Protein AF-0000000084567792 (afdb_homodimer)

Sequence (552 aa):
MIHVFVKKLFNSSKHSARSLFGLNSKMNSSADFGLFKDSREILQYLSKYEDLEPVRKLLKIYDETKTRADERRKEAQFPLIVLEGLDGAGKTAMSKKLSKKLEGARYVTPPESTNLLRDYFNDNSELRTAYYSLGNYIAAMEVSCTLQEKPVVMDRFWHSTTAYAIAQKIADHPERYKLPDATDEIYQWPVDLLKPQKVILLTVSEEIRLERHSRRSADLVTEQEHLLKANAKFREDILQAFKNMRNPNVAIVDSNGSFGKTFYMLLDTAKPLLRKMIHVFVKKLFNSSKHSARSLFGLNSKMNSSADFGLFKDSREILQYLSKYEDLEPVRKLLKIYDETKTRADERRKEAQFPLIVLEGLDGAGKTAMSKKLSKKLEGARYVTPPESTNLLRDYFNDNSELRTAYYSLGNYIAAMEVSCTLQEKPVVMDRFWHSTTAYAIAQKIADHPERYKLPDATDEIYQWPVDLLKPQKVILLTVSEEIRLERHSRRSADLVTEQEHLLKANAKFREDILQAFKNMRNPNVAIVDSNGSFGKTFYMLLDTAKPLLRK

pLDDT: mean 83.6, std 19.55, range [24.89, 98.56]

InterPro domains:
  IPR027417 P-loop containing nucleoside triphosphate hydrolase [G3DSA:3.40.50.300] (77-276)
  IPR027417 P-loop containing nucleoside triphosphate hydrolase [SSF52540] (79-257)
  IPR039430 Thymidylate kinase-like domain [PF02223] (83-258)

Secondary structure (DSSP, 8-state):
--TTTHHHHTT-----TTS---S-----HHHHTT--SSHHHHHHHHHTTTTSHHHHHHHHHHHHHHHHHHHHHHHHSPPEEEEEE-TTSSHHHHHHHHHHHTT-EEEESS-GGGGGGGGGGTT-HHHHHHHHHHHHHHHHHHHHTGGGTS-EEEES-HHHHHHHHHHHHHHH-TTT--PPPTTSGGGBPPTTSPPPSEEEEEE--HHHHHHHHHHS------HHHHHHHH-HHHHHHHHHHHHH-BSSPEEEEE-SS-HHHHHHHHHHHHHHHH--/--SSTHHHHTT-----TTS---S-----HHHHTT--SSHHHHHHHHHTTTTSHHHHHHHHHHHHHHHHHHHHHHHHSPPEEEEEE-TTSSHHHHHHHHHHHTT-EEEESS-GGGGGGGGGGTT-HHHHHHHHHHHHHHHHHHHHTGGGTS-EEEES-HHHHHHHHHHHHHHH-TTT--PPPTTSGGGBPPTTSPPPSEEEEEE--HHHHHHHHHHS------HHHHHHHH-HHHHHHHHHHHHH-BSSPEEEEE-SS-HHHHHHHHHHHHHHHH--

Foldseek 3Di:
DVVPPVVPVVPPCPPPVPPDDPDPPPPPVCVVVVHDPDPVRVVVVLVVVCVDPVSVVVVVVVVVVVVVVVVVLLVQFAFEEEEAEDQQLCLVVLLVVVCVVQVAEEAEPLHPVCVVVQVVQQPDLVSNLVSRQVSQQVVQVVCVVRRSPGYYYYYDHPLQSLLLSLLVVCVVCVPPHDQDDLPDCSQEDDPPGDAGPAYEYRDEDLVSSVVRNVPPPPPDQGPSNVCSNPPPSSNVSSVVSLQSHPPPHYHYFYRHDDPVVSSVSVCVRCVVSSPD/DVVPPVVPPVPPCPPPVPPDDDDPPPPPVCVVVVHDPDPVRVVVVLVVVCVDPVSVVVVVVVVVVVVVVVVVLLVQFAFEEEEAEDQQLCLVVLLVVVCVVQVAEEAEPLHPVCVVVQVVQQPDLVSNLVSRQVSQQVVQVVCSVRRNPGYYYYYDHPLQSLLLSLLVVCVVCVPPHDQDDLPDCSQEDDPPGDQGPAYEYRDEDLVSSVVRNVPPPPPDQGPVNVCSNPPPSSNVSSVVSLQSHPPPHYHYFYRHDDPVVSSVSVCVRCVVSSPD

Organism: Dendroctonus ponderosae (NCBI:txid77166)

Structure (mmCIF, N/CA/C/O backbone):
data_AF-0000000084567792-model_v1
#
loop_
_entity.id
_entity.type
_entity.pdbx_description
1 polymer 'Thymidylate kinase-like domain-containing protein'
#
loop_
_atom_site.group_PDB
_atom_site.id
_atom_site.type_symbol
_atom_site.label_atom_id
_atom_site.label_alt_id
_atom_site.label_comp_id
_atom_site.label_asym_id
_atom_site.label_entity_id
_atom_site.label_seq_id
_atom_site.pdbx_PDB_ins_code
_atom_site.Cartn_x
_atom_site.Cartn_y
_atom_site.Cartn_z
_atom_site.occupancy
_atom_site.B_iso_or_equiv
_atom_site.auth_seq_id
_atom_site.auth_comp_id
_atom_site.auth_asym_id
_atom_site.auth_atom_id
_atom_site.pdbx_PDB_model_num
ATOM 1 N N . MET A 1 1 ? -31.969 22.781 14.508 1 25.62 1 MET A N 1
ATOM 2 C CA . MET A 1 1 ? -32.562 21.703 15.297 1 25.62 1 MET A CA 1
ATOM 3 C C . MET A 1 1 ? -31.797 20.406 15.125 1 25.62 1 MET A C 1
ATOM 5 O O . MET A 1 1 ? -31.891 19.5 15.961 1 25.62 1 MET A O 1
ATOM 9 N N . ILE A 1 2 ? -31.188 20.359 13.875 1 28.48 2 ILE A N 1
ATOM 10 C CA . ILE A 1 2 ? -30.469 19.125 13.555 1 28.48 2 ILE A CA 1
ATOM 11 C C . ILE A 1 2 ? -29.125 19.109 14.297 1 28.48 2 ILE A C 1
ATOM 13 O O . ILE A 1 2 ? -28.422 18.094 14.305 1 28.48 2 ILE A O 1
ATOM 17 N N . HIS A 1 3 ? -28.672 20.266 14.797 1 33.41 3 HIS A N 1
ATOM 18 C CA . HIS A 1 3 ? -27.453 20.531 15.547 1 33.41 3 HIS A CA 1
ATOM 19 C C . HIS A 1 3 ? -27.406 19.703 16.828 1 33.41 3 HIS A C 1
ATOM 21 O O . HIS A 1 3 ? -26.328 19.25 17.234 1 33.41 3 HIS A O 1
ATOM 27 N N . VAL A 1 4 ? -28.578 19.6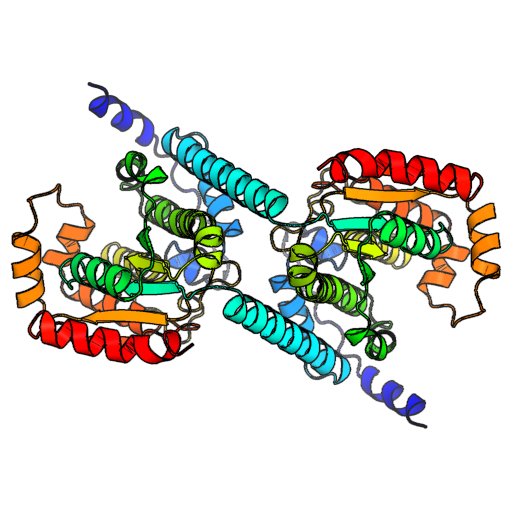72 17.469 1 34.66 4 VAL A N 1
ATOM 28 C CA . VAL A 1 4 ? -28.703 19.234 18.859 1 34.66 4 VAL A CA 1
ATOM 29 C C . VAL A 1 4 ? -28.547 17.719 18.938 1 34.66 4 VAL A C 1
ATOM 31 O O . VAL A 1 4 ? -28.141 17.188 19.984 1 34.66 4 VAL A O 1
ATOM 34 N N . PHE A 1 5 ? -28.797 17.031 17.812 1 32.53 5 PHE A N 1
ATOM 35 C CA . PHE A 1 5 ? -29.016 15.602 17.969 1 32.53 5 PHE A CA 1
ATOM 36 C C . PHE A 1 5 ? -27.703 14.844 17.922 1 32.53 5 PHE A C 1
ATOM 38 O O . PHE A 1 5 ? -27.594 13.734 18.453 1 32.53 5 PHE A O 1
ATOM 45 N N . VAL A 1 6 ? -26.703 15.523 17.312 1 32.69 6 VAL A N 1
ATOM 46 C CA . VAL A 1 6 ? -25.547 14.648 17.141 1 32.69 6 VAL A CA 1
ATOM 47 C C . VAL A 1 6 ? -24.812 14.5 18.469 1 32.69 6 VAL A C 1
ATOM 49 O O . VAL A 1 6 ? -23.844 13.742 18.562 1 32.69 6 VAL A O 1
ATOM 52 N N . LYS A 1 7 ? -25.203 15.445 19.453 1 30.59 7 LYS A N 1
ATOM 53 C CA . LYS A 1 7 ? -24.453 15.422 20.703 1 30.59 7 LYS A CA 1
ATOM 54 C C . LYS A 1 7 ? -24.609 14.07 21.406 1 30.59 7 LYS A C 1
ATOM 56 O O . LYS A 1 7 ? -23.688 13.625 22.094 1 30.59 7 LYS A O 1
ATOM 61 N N . LYS A 1 8 ? -25.891 13.648 21.359 1 32.56 8 LYS A N 1
ATOM 62 C CA . LYS A 1 8 ? -26.172 12.609 22.344 1 32.56 8 LYS A CA 1
ATOM 63 C C . LYS A 1 8 ? -25.453 11.312 22 1 32.56 8 LYS A C 1
ATOM 65 O O . LYS A 1 8 ? -25.141 10.516 22.891 1 32.56 8 LYS A O 1
ATOM 70 N N . LEU A 1 9 ? -25.359 11.102 20.672 1 34.72 9 LEU A N 1
ATOM 71 C CA . LEU A 1 9 ? -24.969 9.711 20.438 1 34.72 9 LEU A CA 1
ATOM 72 C C . LEU A 1 9 ? -23.484 9.508 20.703 1 34.72 9 LEU A C 1
ATOM 74 O O . LEU A 1 9 ? -23.016 8.375 20.797 1 34.72 9 LEU A O 1
ATOM 78 N N . PHE A 1 10 ? -22.766 10.695 20.672 1 35.97 10 PHE A N 1
ATOM 79 C CA . PHE A 1 10 ? -21.344 10.422 20.812 1 35.97 10 PHE A CA 1
ATOM 80 C C . PHE A 1 10 ? -20.984 10.164 22.281 1 35.97 10 PHE A C 1
ATOM 82 O O . PHE A 1 10 ? -19.828 9.898 22.594 1 35.97 10 PHE A O 1
ATOM 89 N N . ASN A 1 11 ? -22.062 10.508 23.125 1 31.47 11 ASN A N 1
ATOM 90 C CA . ASN A 1 11 ? -21.625 10.336 24.5 1 31.47 11 ASN A CA 1
ATOM 91 C C . ASN A 1 11 ? -21.375 8.867 24.828 1 31.47 11 ASN A C 1
ATOM 93 O O . ASN A 1 11 ? -21.328 8.484 26 1 31.47 11 ASN A O 1
ATOM 97 N N . SER A 1 12 ? -21.969 7.953 23.984 1 30.91 12 SER A N 1
ATOM 98 C CA . SER A 1 12 ? -21.656 6.672 24.625 1 30.91 12 SER A CA 1
ATOM 99 C C . SER A 1 12 ? -20.156 6.402 24.609 1 30.91 12 SER A C 1
ATOM 101 O O . SER A 1 12 ? -19.5 6.484 23.562 1 30.91 12 SER A O 1
ATOM 103 N N . SER A 1 13 ? -19.531 6.641 25.719 1 28.22 13 SER A N 1
ATOM 104 C CA . SER A 1 13 ? -18.188 6.387 26.25 1 28.22 13 SER A CA 1
ATOM 105 C C . SER A 1 13 ? -17.688 5.008 25.844 1 28.22 13 SER A C 1
ATOM 107 O O . SER A 1 13 ? -17.859 4.035 26.578 1 28.22 13 SER A O 1
ATOM 109 N N . LYS A 1 14 ? -18.031 4.48 24.703 1 31.45 14 LYS A N 1
ATOM 110 C CA . LYS A 1 14 ? -17.234 3.266 24.594 1 31.45 14 LYS A CA 1
ATOM 111 C C . LYS A 1 14 ? -15.75 3.561 24.828 1 31.45 14 LYS A C 1
ATOM 113 O O . LYS A 1 14 ? -15.109 4.238 24.016 1 31.45 14 LYS A O 1
ATOM 118 N N . HIS A 1 15 ? -15.289 3.695 26.062 1 27.67 15 HIS A N 1
ATOM 119 C CA . HIS A 1 15 ? -13.938 3.662 26.625 1 27.67 15 HIS A CA 1
ATOM 120 C C . HIS A 1 15 ? -13.031 2.74 25.812 1 27.67 15 HIS A C 1
ATOM 122 O O . HIS A 1 15 ? -13.414 1.607 25.5 1 27.67 15 HIS A O 1
ATOM 128 N N . SER A 1 16 ? -12.258 3.34 25.047 1 28.81 16 SER A N 1
ATOM 129 C CA . SER A 1 16 ? -11.156 2.75 24.281 1 28.81 16 SER A CA 1
ATOM 130 C C . SER A 1 16 ? -10.414 1.7 25.109 1 28.81 16 SER A C 1
ATOM 132 O O . SER A 1 16 ? -9.891 2.004 26.172 1 28.81 16 SER A O 1
ATOM 134 N N . ALA A 1 17 ? -10.852 0.478 25.172 1 25.34 17 ALA A N 1
ATOM 135 C CA . ALA A 1 17 ? -10.164 -0.69 25.719 1 25.34 17 ALA A CA 1
ATOM 136 C C . ALA A 1 17 ? -8.727 -0.763 25.219 1 25.34 17 ALA A C 1
ATOM 138 O O . ALA A 1 17 ? -8.172 -1.853 25.047 1 25.34 17 ALA A O 1
ATOM 139 N N . ARG A 1 18 ? -8.258 0.359 24.594 1 27.66 18 ARG A N 1
ATOM 140 C CA . ARG A 1 18 ? -6.863 0.138 24.203 1 27.66 18 ARG A CA 1
ATOM 141 C C . ARG A 1 18 ? -5.969 0.03 25.438 1 27.66 18 ARG A C 1
ATOM 143 O O . ARG A 1 18 ? -4.742 0.078 25.328 1 27.66 18 ARG A O 1
ATOM 150 N N . SER A 1 19 ? -6.531 0.161 26.703 1 25.17 19 SER A N 1
ATOM 151 C CA . SER A 1 19 ? -5.559 0.356 27.781 1 25.17 19 SER A CA 1
ATOM 152 C C . SER A 1 19 ? -4.59 -0.818 27.859 1 25.17 19 SER A C 1
ATOM 154 O O . SER A 1 19 ? -3.383 -0.622 28.016 1 25.17 19 SER A O 1
ATOM 156 N N . LEU A 1 20 ? -4.996 -2.121 28.281 1 24.89 20 LEU A N 1
ATOM 157 C CA . LEU A 1 20 ? -4.242 -2.803 29.328 1 24.89 20 LEU A CA 1
ATOM 158 C C . LEU A 1 20 ? -3.096 -3.613 28.734 1 24.89 20 LEU A C 1
ATOM 160 O O . LEU A 1 20 ? -2.426 -4.367 29.438 1 24.89 20 LEU A O 1
ATOM 164 N N . PHE A 1 21 ? -2.953 -3.979 27.312 1 25.84 21 PHE A N 1
ATOM 165 C CA . PHE A 1 21 ? -1.963 -5.051 27.25 1 25.84 21 PHE A CA 1
ATOM 166 C C . PHE A 1 21 ? -0.555 -4.496 27.438 1 25.84 21 PHE A C 1
ATOM 168 O O . PHE A 1 21 ? -0.214 -3.457 26.859 1 25.84 21 PHE A O 1
ATOM 175 N N . GLY A 1 22 ? 0.372 -4.828 28.312 1 26.92 22 GLY A N 1
ATOM 176 C CA . GLY A 1 22 ? 1.695 -4.602 28.875 1 26.92 22 GLY A CA 1
ATOM 177 C C . GLY A 1 22 ? 2.807 -4.738 27.859 1 26.92 22 GLY A C 1
ATOM 178 O O . GLY A 1 22 ? 3.988 -4.672 28.203 1 26.92 22 GLY A O 1
ATOM 179 N N . LEU A 1 23 ? 2.82 -5.641 26.578 1 29.86 23 LEU A N 1
ATOM 180 C CA . LEU A 1 23 ? 3.998 -6.207 25.938 1 29.86 23 LEU A CA 1
ATOM 181 C C . LEU A 1 23 ? 4.852 -5.117 25.297 1 29.86 23 LEU A C 1
ATOM 183 O O . LEU A 1 23 ? 4.34 -4.059 24.922 1 29.86 23 LEU A O 1
ATOM 187 N N . ASN A 1 24 ? 6.32 -5.367 25.125 1 32.19 24 ASN A N 1
ATOM 188 C CA . ASN A 1 24 ? 7.445 -4.551 24.688 1 32.19 24 ASN A CA 1
ATOM 189 C C . ASN A 1 24 ? 7.191 -3.967 23.297 1 32.19 24 ASN A C 1
ATOM 191 O O . ASN A 1 24 ? 7.562 -4.57 22.281 1 32.19 24 ASN A O 1
ATOM 195 N N . SER A 1 25 ? 6.039 -3.82 22.734 1 35.97 25 SER A N 1
ATOM 196 C CA . SER A 1 25 ? 5.48 -3.436 21.453 1 35.97 25 SER A CA 1
ATOM 197 C C . SER A 1 25 ? 6.219 -2.238 20.859 1 35.97 25 SER A C 1
ATOM 199 O O . SER A 1 25 ? 6.188 -1.143 21.422 1 35.97 25 SER A O 1
ATOM 201 N N . LYS A 1 26 ? 7.621 -2.385 20.328 1 37.38 26 LYS A N 1
ATOM 202 C CA . LYS A 1 26 ? 8.188 -1.286 19.562 1 37.38 26 LYS A CA 1
ATOM 203 C C . LYS A 1 26 ? 7.094 -0.362 19.031 1 37.38 26 LYS A C 1
ATOM 205 O O . LYS A 1 26 ? 6.211 -0.794 18.297 1 37.38 26 LYS A O 1
ATOM 210 N N . MET A 1 27 ? 6.957 0.65 19.703 1 42.34 27 MET A N 1
ATOM 211 C CA . MET A 1 27 ? 5.891 1.647 19.672 1 42.34 27 MET A CA 1
ATOM 212 C C . MET A 1 27 ? 5.789 2.285 18.297 1 42.34 27 MET A C 1
ATOM 214 O O . MET A 1 27 ? 6.781 2.799 17.766 1 42.34 27 MET A O 1
ATOM 218 N N . ASN A 1 28 ? 5.402 1.588 17.281 1 57.91 28 ASN A N 1
ATOM 219 C CA . ASN A 1 28 ? 5.008 2.209 16.031 1 57.91 28 ASN A CA 1
ATOM 220 C C . ASN A 1 28 ? 4.652 3.682 16.219 1 57.91 28 ASN A C 1
ATOM 222 O O . ASN A 1 28 ? 3.537 4.008 16.625 1 57.91 28 ASN A O 1
ATOM 226 N N . SER A 1 29 ? 5.934 4.621 16.234 1 73.25 29 SER A N 1
ATOM 227 C CA . SER A 1 29 ? 5.777 6.051 16.484 1 73.25 29 SER A CA 1
ATOM 228 C C . SER A 1 29 ? 4.535 6.605 15.797 1 73.25 29 SER A C 1
ATOM 230 O O . SER A 1 29 ? 3.809 7.414 16.375 1 73.25 29 SER A O 1
ATOM 232 N N . SER A 1 30 ? 4.43 5.957 14.5 1 79.44 30 SER A N 1
ATOM 233 C CA . SER A 1 30 ? 3.248 6.488 13.828 1 79.44 30 SER A CA 1
ATOM 234 C C . SER A 1 30 ? 1.982 6.211 14.633 1 79.44 30 SER A C 1
ATOM 236 O O . SER A 1 30 ? 1.157 7.102 14.836 1 79.44 30 SER A O 1
ATOM 238 N N . ALA A 1 31 ? 1.902 5.062 15.273 1 86.5 31 ALA A N 1
ATOM 239 C CA . ALA A 1 31 ? 0.724 4.684 16.047 1 86.5 31 ALA A CA 1
ATOM 240 C C . ALA A 1 31 ? 0.627 5.504 17.328 1 86.5 31 ALA A C 1
ATOM 242 O O . ALA A 1 31 ? -0.468 5.895 17.75 1 86.5 31 ALA A O 1
ATOM 243 N N . ASP A 1 32 ? 1.762 5.828 17.969 1 88.12 32 ASP A N 1
ATOM 244 C CA . ASP A 1 32 ? 1.801 6.617 19.203 1 88.12 32 ASP A CA 1
ATOM 245 C C . ASP A 1 32 ? 1.232 8.016 18.969 1 88.12 32 ASP A C 1
ATOM 247 O O . ASP A 1 32 ? 0.614 8.594 19.875 1 88.12 32 ASP A O 1
ATOM 251 N N . PHE A 1 33 ? 1.394 8.477 17.812 1 92.62 33 PHE A N 1
ATOM 252 C CA . PHE A 1 33 ? 0.957 9.836 17.531 1 92.62 33 PHE A CA 1
ATOM 253 C C . PHE A 1 33 ? -0.366 9.836 16.766 1 92.62 33 PHE A C 1
ATOM 255 O O . PHE A 1 33 ? -0.785 10.859 16.234 1 92.62 33 PHE A O 1
ATOM 262 N N . GLY A 1 34 ? -1.009 8.742 16.656 1 90.38 34 GLY A N 1
ATOM 263 C CA . GLY A 1 34 ? -2.305 8.648 16 1 90.38 34 GLY A CA 1
ATOM 264 C C . GLY A 1 34 ? -2.225 8.781 14.492 1 90.38 34 GLY A C 1
ATOM 265 O O . GLY A 1 34 ? -3.186 9.211 13.852 1 90.38 34 GLY A O 1
ATOM 266 N N . LEU A 1 35 ? -1.038 8.477 13.969 1 93.19 35 LEU A N 1
ATOM 267 C CA . LEU A 1 35 ? -0.823 8.555 12.531 1 93.19 35 LEU A CA 1
ATOM 268 C C . LEU A 1 35 ? -0.89 7.172 11.891 1 93.19 35 LEU A C 1
ATOM 270 O O . LEU A 1 35 ? -0.802 6.156 12.594 1 93.19 35 LEU A O 1
ATOM 274 N N . PHE A 1 36 ? -1.078 7.145 10.531 1 91.38 36 PHE A N 1
ATOM 275 C CA . PHE A 1 36 ? -1.224 5.914 9.758 1 91.38 36 PHE A CA 1
ATOM 276 C C . PHE A 1 36 ? -0.149 5.816 8.688 1 91.38 36 PHE A C 1
ATOM 278 O O . PHE A 1 36 ? 0.192 6.816 8.047 1 91.38 36 PHE A O 1
ATOM 285 N N . LYS A 1 37 ? 0.378 4.695 8.539 1 82.88 37 LYS A N 1
ATOM 286 C CA . LYS A 1 37 ? 1.497 4.484 7.625 1 82.88 37 LYS A CA 1
ATOM 287 C C . LYS A 1 37 ? 1.03 4.488 6.172 1 82.88 37 LYS A C 1
ATOM 289 O O . LYS A 1 37 ? 1.776 4.883 5.273 1 82.88 37 LYS A O 1
ATOM 294 N N . ASP A 1 38 ? -0.205 3.939 5.926 1 84.12 38 ASP A N 1
ATOM 295 C CA . ASP A 1 38 ? -0.738 3.812 4.574 1 84.12 38 ASP A CA 1
ATOM 296 C C . ASP A 1 38 ? -2.264 3.754 4.59 1 84.12 38 ASP A C 1
ATOM 298 O O . ASP A 1 38 ? -2.885 3.883 5.645 1 84.12 38 ASP A O 1
ATOM 302 N N . SER A 1 39 ? -2.811 3.658 3.328 1 88.44 39 SER A N 1
ATOM 303 C CA . SER A 1 39 ? -4.266 3.676 3.197 1 88.44 39 SER A CA 1
ATOM 304 C C . SER A 1 39 ? -4.898 2.482 3.906 1 88.44 39 SER A C 1
ATOM 306 O O . SER A 1 39 ? -5.988 2.596 4.469 1 88.44 39 SER A O 1
ATOM 308 N N . ARG A 1 40 ? -4.242 1.37 3.943 1 79.12 40 ARG A N 1
ATOM 309 C CA . ARG A 1 40 ? -4.777 0.178 4.59 1 79.12 40 ARG A CA 1
ATOM 310 C C . ARG A 1 40 ? -4.973 0.408 6.086 1 79.12 40 ARG A C 1
ATOM 312 O O . ARG A 1 40 ? -6.016 0.062 6.645 1 79.12 40 ARG A O 1
ATOM 319 N N . GLU A 1 41 ? -3.967 0.978 6.762 1 83.69 41 GLU A N 1
ATOM 320 C CA . GLU A 1 41 ? -4.062 1.269 8.188 1 83.69 41 GLU A CA 1
ATOM 321 C C . GLU A 1 41 ? -5.195 2.248 8.477 1 83.69 41 GLU A C 1
ATOM 323 O O . GLU A 1 41 ? -5.887 2.125 9.492 1 83.69 41 GLU A O 1
ATOM 328 N N . ILE A 1 42 ? -5.43 3.256 7.605 1 92.31 42 ILE A N 1
ATOM 329 C CA . ILE A 1 42 ? -6.492 4.246 7.762 1 92.31 42 ILE A CA 1
ATOM 330 C C . ILE A 1 42 ? -7.852 3.561 7.684 1 92.31 42 ILE A C 1
ATOM 332 O O . ILE A 1 42 ? -8.703 3.75 8.562 1 92.31 42 ILE A O 1
ATOM 336 N N . LEU A 1 43 ? -8 2.816 6.672 1 88.25 43 LEU A N 1
ATOM 337 C CA . LEU A 1 43 ? -9.273 2.15 6.422 1 88.25 43 LEU A CA 1
ATOM 338 C C . LEU A 1 43 ? -9.586 1.136 7.516 1 88.25 43 LEU A C 1
ATOM 340 O O . LEU A 1 43 ? -10.734 1.009 7.945 1 88.25 43 LEU A O 1
ATOM 344 N N . GLN A 1 44 ? -8.578 0.449 7.918 1 83.19 44 GLN A N 1
ATOM 345 C CA . GLN A 1 44 ? -8.766 -0.478 9.031 1 83.19 44 GLN A CA 1
ATOM 346 C C . GLN A 1 44 ? -9.227 0.255 10.281 1 83.19 44 GLN A C 1
ATOM 348 O O . GLN A 1 44 ? -10.141 -0.201 10.977 1 83.19 44 GLN A O 1
ATOM 353 N N . TYR A 1 45 ? -8.641 1.37 10.656 1 90.94 45 TYR A N 1
ATOM 354 C CA . TYR A 1 45 ? -9.016 2.166 11.82 1 90.94 45 TYR A CA 1
ATOM 355 C C . TYR A 1 45 ? -10.445 2.676 11.695 1 90.94 45 TYR A C 1
ATOM 357 O O . TYR A 1 45 ? -11.234 2.553 12.633 1 90.94 45 TYR A O 1
ATOM 365 N N . LEU A 1 46 ? -10.82 3.275 10.5 1 92.81 46 LEU A N 1
ATOM 366 C CA . LEU A 1 46 ? -12.141 3.863 10.297 1 92.81 46 LEU A CA 1
ATOM 367 C C . LEU A 1 46 ? -13.227 2.785 10.297 1 92.81 46 LEU A C 1
ATOM 369 O O . LEU A 1 46 ? -14.359 3.041 10.703 1 92.81 46 LEU A O 1
ATOM 373 N N . SER A 1 47 ? -12.875 1.595 9.914 1 86.38 47 SER A N 1
ATOM 374 C CA . SER A 1 47 ? -13.844 0.5 9.883 1 86.38 47 SER A CA 1
ATOM 375 C C . SER A 1 47 ? -14.336 0.155 11.281 1 86.38 47 SER A C 1
ATOM 377 O O . SER A 1 47 ? -15.469 -0.312 11.445 1 86.38 47 SER A O 1
ATOM 379 N N . LYS A 1 48 ? -13.555 0.422 12.25 1 87.81 48 LYS A N 1
ATOM 380 C CA . LYS A 1 48 ? -13.953 0.203 13.641 1 87.81 48 LYS A CA 1
ATOM 381 C C . LYS A 1 48 ? -15.094 1.139 14.039 1 87.81 48 LYS A C 1
ATOM 383 O O . LYS A 1 48 ? -15.797 0.883 15.016 1 87.81 48 LYS A O 1
ATOM 388 N N . TYR A 1 49 ? -15.25 2.219 13.375 1 92.25 49 TYR A N 1
ATOM 389 C CA . TYR A 1 49 ? -16.234 3.24 13.703 1 92.25 49 TYR A CA 1
ATOM 390 C C . TYR A 1 49 ? -17.312 3.322 12.633 1 92.25 49 TYR A C 1
ATOM 392 O O . TYR A 1 49 ? -17.969 4.355 12.484 1 92.25 49 TYR A O 1
ATOM 400 N N . GLU A 1 50 ? -17.469 2.311 11.836 1 87.56 50 GLU A N 1
ATOM 401 C CA . GLU A 1 50 ? -18.391 2.309 10.695 1 87.56 50 GLU A CA 1
ATOM 402 C C . GLU A 1 50 ? -19.828 2.457 11.141 1 87.56 50 GLU A C 1
ATOM 404 O O . GLU A 1 50 ? -20.703 2.797 10.344 1 87.56 50 GLU A O 1
ATOM 409 N N . ASP A 1 51 ? -20.125 2.201 12.43 1 90.19 51 ASP A N 1
ATOM 410 C CA . ASP A 1 51 ? -21.484 2.387 12.953 1 90.19 51 ASP A CA 1
ATOM 411 C C . ASP A 1 51 ? -21.859 3.865 13 1 90.19 51 ASP A C 1
ATOM 413 O O . ASP A 1 51 ? -23.031 4.211 13.062 1 90.19 51 ASP A O 1
ATOM 417 N N . LEU A 1 52 ? -20.953 4.754 13.055 1 89.25 52 LEU A N 1
ATOM 418 C CA . LEU A 1 52 ? -21.188 6.195 13 1 89.25 52 LEU A CA 1
ATOM 419 C C . LEU A 1 52 ? -21.484 6.648 11.578 1 89.25 52 LEU A C 1
ATOM 421 O O . LEU A 1 52 ? -20.719 6.363 10.656 1 89.25 52 LEU A O 1
ATOM 425 N N . GLU A 1 53 ? -22.625 7.414 11.398 1 91.5 53 GLU A N 1
ATOM 426 C CA . GLU A 1 53 ? -23.094 7.824 10.078 1 91.5 53 GLU A CA 1
ATOM 427 C C . GLU A 1 53 ? -22.031 8.664 9.359 1 91.5 53 GLU A C 1
ATOM 429 O O . GLU A 1 53 ? -21.734 8.43 8.188 1 91.5 53 GLU A O 1
ATOM 434 N N . PRO A 1 54 ? -21.359 9.555 10.062 1 91.81 54 PRO A N 1
ATOM 435 C CA . PRO A 1 54 ? -20.344 10.359 9.367 1 91.81 54 PRO A CA 1
ATOM 436 C C . PRO A 1 54 ? -19.188 9.523 8.844 1 91.81 54 PRO A C 1
ATOM 438 O O . PRO A 1 54 ? -18.641 9.812 7.77 1 91.81 54 PRO A O 1
ATOM 441 N N . VAL A 1 55 ? -18.812 8.578 9.617 1 94.5 55 VAL A N 1
ATOM 442 C CA . VAL A 1 55 ? -17.719 7.707 9.211 1 94.5 55 VAL A CA 1
ATOM 443 C C . VAL A 1 55 ? -18.156 6.859 8.016 1 94.5 55 VAL A C 1
ATOM 445 O O . VAL A 1 55 ? -17.391 6.699 7.059 1 94.5 55 VAL A O 1
ATOM 448 N N . ARG A 1 56 ? -19.391 6.332 8.07 1 93.12 56 ARG A N 1
ATOM 449 C CA . ARG A 1 56 ? -19.922 5.578 6.941 1 93.12 56 ARG A CA 1
ATOM 450 C C . ARG A 1 56 ? -19.969 6.434 5.68 1 93.12 56 ARG A C 1
ATOM 452 O O . ARG A 1 56 ? -19.641 5.961 4.59 1 93.12 56 ARG A O 1
ATOM 459 N N . LYS A 1 57 ? -20.344 7.637 5.941 1 95.12 57 LYS A N 1
ATOM 460 C CA . LYS A 1 57 ? -20.422 8.555 4.809 1 95.12 57 LYS A CA 1
ATOM 461 C C . LYS A 1 57 ? -19.047 8.852 4.23 1 95.12 57 LYS A C 1
ATOM 463 O O . LYS A 1 57 ? -18.875 8.93 3.012 1 95.12 57 LYS A O 1
ATOM 468 N N . LEU A 1 58 ? -18.047 9.016 5.074 1 94.88 58 LEU A N 1
ATOM 469 C CA . LEU A 1 58 ? -16.688 9.258 4.637 1 94.88 58 LEU A CA 1
ATOM 470 C C . LEU A 1 58 ? -16.141 8.07 3.848 1 94.88 58 LEU A C 1
ATOM 472 O O . LEU A 1 58 ? -15.547 8.25 2.785 1 94.88 58 LEU A O 1
ATOM 476 N N . LEU A 1 59 ? -16.359 6.91 4.41 1 93.38 59 LEU A N 1
ATOM 477 C CA . LEU A 1 59 ? -15.93 5.68 3.752 1 93.38 59 LEU A CA 1
ATOM 478 C C . LEU A 1 59 ? -16.641 5.5 2.416 1 93.38 59 LEU A C 1
ATOM 480 O O . LEU A 1 59 ? -16.047 5.035 1.445 1 93.38 59 LEU A O 1
ATOM 484 N N . LYS A 1 60 ? -17.922 5.84 2.398 1 91.56 60 LYS A N 1
ATOM 485 C CA . LYS A 1 60 ? -18.672 5.781 1.15 1 91.56 60 LYS A CA 1
ATOM 486 C C . LYS A 1 60 ? -18.094 6.734 0.112 1 91.56 60 LYS A C 1
ATOM 488 O O . LYS A 1 60 ? -17.969 6.383 -1.062 1 91.56 60 LYS A O 1
ATOM 493 N N . ILE A 1 61 ? -17.703 7.914 0.58 1 94.81 61 ILE A N 1
ATOM 494 C CA . ILE A 1 61 ? -17.109 8.891 -0.317 1 94.81 61 ILE A CA 1
ATOM 495 C C . ILE A 1 61 ? -15.797 8.344 -0.875 1 94.81 61 ILE A C 1
ATOM 497 O O . ILE A 1 61 ? -15.523 8.461 -2.074 1 94.81 61 ILE A O 1
ATOM 501 N N . TYR A 1 62 ? -14.984 7.742 -0.028 1 92.75 62 TYR A N 1
ATOM 502 C CA . TYR A 1 62 ? -13.734 7.125 -0.447 1 92.75 62 TYR A CA 1
ATOM 503 C C . TYR A 1 62 ? -13.977 6.047 -1.492 1 92.75 62 TYR A C 1
ATOM 505 O O . TYR A 1 62 ? -13.328 6.027 -2.541 1 92.75 62 TYR A O 1
ATOM 513 N N . ASP A 1 63 ? -14.945 5.152 -1.154 1 86.5 63 ASP A N 1
ATOM 514 C CA . ASP A 1 63 ? -15.258 4.043 -2.051 1 86.5 63 ASP A CA 1
ATOM 515 C C . ASP A 1 63 ? -15.773 4.551 -3.395 1 86.5 63 ASP A C 1
ATOM 517 O O . ASP A 1 63 ? -15.391 4.039 -4.449 1 86.5 63 ASP A O 1
ATOM 521 N N . GLU A 1 64 ? -16.609 5.523 -3.275 1 90.38 64 GLU A N 1
ATOM 522 C CA . GLU A 1 64 ? -17.172 6.102 -4.492 1 90.38 64 GLU A CA 1
ATOM 523 C C . GLU A 1 64 ? -16.094 6.797 -5.32 1 90.38 64 GLU A C 1
ATOM 525 O O . GLU A 1 64 ? -16.078 6.684 -6.547 1 90.38 64 GLU A O 1
ATOM 530 N N . THR A 1 65 ? -15.203 7.484 -4.625 1 92.44 65 THR A N 1
ATOM 531 C CA . THR A 1 65 ? -14.117 8.172 -5.316 1 92.44 65 THR A CA 1
ATOM 532 C C . THR A 1 65 ? -13.164 7.164 -5.961 1 92.44 65 THR A C 1
ATOM 534 O O . THR A 1 65 ? -12.719 7.363 -7.09 1 92.44 65 THR A O 1
ATOM 537 N N . LYS A 1 66 ? -12.852 6.145 -5.207 1 85.38 66 LYS A N 1
ATOM 538 C CA . LYS A 1 66 ? -12 5.078 -5.719 1 85.38 66 LYS A CA 1
ATOM 539 C C . LYS A 1 66 ? -12.617 4.414 -6.945 1 85.38 66 LYS A C 1
ATOM 541 O O . LYS A 1 66 ? -11.93 4.188 -7.945 1 85.38 66 LYS A O 1
ATOM 546 N N . THR A 1 67 ? -13.953 4.094 -6.773 1 82.56 67 THR A N 1
ATOM 547 C CA . THR A 1 67 ? -14.656 3.479 -7.891 1 82.56 67 THR A CA 1
ATOM 548 C C . THR A 1 67 ? -14.625 4.387 -9.117 1 82.56 67 THR A C 1
ATOM 550 O O . THR A 1 67 ? -14.336 3.93 -10.227 1 82.56 67 THR A O 1
ATOM 553 N N . ARG A 1 68 ? -14.828 5.648 -8.852 1 86.62 68 ARG A N 1
ATOM 554 C CA . ARG A 1 68 ? -14.828 6.613 -9.945 1 86.62 68 ARG A CA 1
ATOM 555 C C . ARG A 1 68 ? -13.438 6.73 -10.57 1 86.62 68 ARG A C 1
ATOM 557 O O . ARG A 1 68 ? -13.305 6.797 -11.789 1 86.62 68 ARG A O 1
ATOM 564 N N . ALA A 1 69 ? -12.453 6.758 -9.734 1 85.5 69 ALA A N 1
ATOM 565 C CA . ALA A 1 69 ? -11.078 6.855 -10.211 1 85.5 69 ALA A CA 1
ATOM 566 C C . ALA A 1 69 ? -10.688 5.621 -11.023 1 85.5 69 ALA A C 1
ATOM 568 O O . ALA A 1 69 ? -10.039 5.734 -12.07 1 85.5 69 ALA A O 1
ATOM 569 N N . ASP A 1 70 ? -11.094 4.445 -10.477 1 77.94 70 ASP A N 1
ATOM 570 C CA . ASP A 1 70 ? -10.812 3.186 -11.164 1 77.94 70 ASP A CA 1
ATOM 571 C C . ASP A 1 70 ? -11.523 3.131 -12.516 1 77.94 70 ASP A C 1
ATOM 573 O O . ASP A 1 70 ? -10.945 2.682 -13.508 1 77.94 70 ASP A O 1
ATOM 577 N N . GLU A 1 71 ? -12.844 3.486 -12.43 1 79.75 71 GLU A N 1
ATOM 578 C CA . GLU A 1 71 ? -13.609 3.496 -13.672 1 79.75 71 GLU A CA 1
ATOM 579 C C . GLU A 1 71 ? -13 4.449 -14.695 1 79.75 71 GLU A C 1
ATOM 581 O O . GLU A 1 71 ? -12.891 4.117 -15.875 1 79.75 71 GLU A O 1
ATOM 586 N N . ARG A 1 72 ? -12.492 5.617 -14.195 1 81.75 72 ARG A N 1
ATOM 587 C CA . ARG A 1 72 ? -11.875 6.582 -15.094 1 81.75 72 ARG A CA 1
ATOM 588 C C . ARG A 1 72 ? -10.57 6.039 -15.664 1 81.75 72 ARG A C 1
ATOM 590 O O . ARG A 1 72 ? -10.266 6.254 -16.844 1 81.75 72 ARG A O 1
ATOM 597 N N . ARG A 1 73 ? -9.914 5.336 -14.797 1 77.88 73 ARG A N 1
ATOM 598 C CA . ARG A 1 73 ? -8.664 4.727 -15.242 1 77.88 73 ARG A CA 1
ATOM 599 C C . ARG A 1 73 ? -8.922 3.66 -16.297 1 77.88 73 ARG A C 1
ATOM 601 O O . ARG A 1 73 ? -8.211 3.586 -17.297 1 77.88 73 ARG A O 1
ATOM 608 N N . LYS A 1 74 ? -9.914 2.766 -15.93 1 75 74 LYS A N 1
ATOM 609 C CA . LYS A 1 74 ? -10.305 1.701 -16.844 1 75 74 LYS A CA 1
ATOM 610 C C . LYS A 1 74 ? -10.758 2.27 -18.188 1 75 74 LYS A C 1
ATOM 612 O O . LYS A 1 74 ? -10.516 1.67 -19.234 1 75 74 LYS A O 1
ATOM 617 N N . GLU A 1 75 ? -11.539 3.385 -17.984 1 76.38 75 GLU A N 1
ATOM 618 C CA . GLU A 1 75 ? -12.039 4.016 -19.203 1 76.38 75 GLU A CA 1
ATOM 619 C C . GLU A 1 75 ? -10.914 4.68 -19.984 1 76.38 75 GLU A C 1
ATOM 621 O O . GLU A 1 75 ? -10.969 4.77 -21.219 1 76.38 75 GLU A O 1
ATOM 626 N N . ALA A 1 76 ? -9.914 4.941 -19.141 1 74.5 76 ALA A N 1
ATOM 627 C CA . ALA A 1 76 ? -8.859 5.73 -19.781 1 74.5 76 ALA A CA 1
ATOM 628 C C . ALA A 1 76 ? -7.742 4.832 -20.297 1 74.5 76 ALA A C 1
ATOM 630 O O . ALA A 1 76 ? -6.941 5.25 -21.141 1 74.5 76 ALA A O 1
ATOM 631 N N . GLN A 1 77 ? -7.902 3.463 -19.797 1 82.62 77 GLN A N 1
ATOM 632 C CA . GLN A 1 77 ? -6.809 2.572 -20.172 1 82.62 77 GLN A CA 1
ATOM 633 C C . GLN A 1 77 ? -7.332 1.356 -20.938 1 82.62 77 GLN A C 1
ATOM 635 O O . GLN A 1 77 ? -8.5 0.99 -20.797 1 82.62 77 GLN A O 1
ATOM 640 N N . PHE A 1 78 ? -6.578 0.698 -21.734 1 91.5 78 PHE A N 1
ATOM 641 C CA . PHE A 1 78 ? -6.875 -0.578 -22.375 1 91.5 78 PHE A CA 1
ATOM 642 C C . PHE A 1 78 ? -6.836 -1.714 -21.359 1 91.5 78 PHE A C 1
ATOM 644 O O . PHE A 1 78 ? -6.223 -1.584 -20.297 1 91.5 78 PHE A O 1
ATOM 651 N N . PRO A 1 79 ? -7.562 -2.857 -21.625 1 94.12 79 PRO A N 1
ATOM 652 C CA . PRO A 1 79 ? -7.691 -3.918 -20.625 1 94.12 79 PRO A CA 1
ATOM 653 C C . PRO A 1 79 ? -6.414 -4.742 -20.469 1 94.12 79 PRO A C 1
ATOM 655 O O . PRO A 1 79 ? -5.711 -4.992 -21.438 1 94.12 79 PRO A O 1
ATOM 658 N N . LEU A 1 80 ? -6.203 -5.191 -19.203 1 96.25 80 LEU A N 1
ATOM 659 C CA . LEU A 1 80 ? -5.234 -6.227 -18.859 1 96.25 80 LEU A CA 1
ATOM 660 C C . LEU A 1 80 ? -5.926 -7.574 -18.656 1 96.25 80 LEU A C 1
ATOM 662 O O . LEU A 1 80 ? -6.773 -7.715 -17.781 1 96.25 80 LEU A O 1
ATOM 666 N N . ILE A 1 81 ? -5.605 -8.539 -19.5 1 97.06 81 ILE A N 1
ATOM 667 C CA . ILE A 1 81 ? -6.145 -9.891 -19.406 1 97.06 81 ILE A CA 1
ATOM 668 C C . ILE A 1 81 ? -5.035 -10.859 -19 1 97.06 81 ILE A C 1
ATOM 670 O O . ILE A 1 81 ? -3.98 -10.906 -19.641 1 97.06 81 ILE A O 1
ATOM 674 N N . VAL A 1 82 ? -5.305 -11.664 -17.906 1 98.31 82 VAL A N 1
ATOM 675 C CA . VAL A 1 82 ? -4.301 -12.609 -17.422 1 98.31 82 VAL A CA 1
ATOM 676 C C . VAL A 1 82 ? -4.738 -14.031 -17.734 1 98.31 82 VAL A C 1
ATOM 678 O O . VAL A 1 82 ? -5.887 -14.406 -17.5 1 98.31 82 VAL A O 1
ATOM 681 N N . LEU A 1 83 ? -3.818 -14.812 -18.328 1 98.5 83 LEU A N 1
ATOM 682 C CA . LEU A 1 83 ? -4.035 -16.234 -18.531 1 98.5 83 LEU A CA 1
ATOM 683 C C . LEU A 1 83 ? -3.266 -17.062 -17.516 1 98.5 83 LEU A C 1
ATOM 685 O O . LEU A 1 83 ? -2.055 -16.891 -17.344 1 98.5 83 LEU A O 1
ATOM 689 N N . GLU A 1 84 ? -4.004 -17.938 -16.75 1 98.56 84 GLU A N 1
ATOM 690 C CA . GLU A 1 84 ? -3.439 -18.812 -15.734 1 98.56 84 GLU A CA 1
ATOM 691 C C . GLU A 1 84 ? -3.656 -20.281 -16.094 1 98.56 84 GLU A C 1
ATOM 693 O O . GLU A 1 84 ? -4.48 -20.609 -16.953 1 98.56 84 GLU A O 1
ATOM 698 N N . GLY A 1 85 ? -2.908 -21.156 -15.422 1 96.44 85 GLY A N 1
ATOM 699 C CA . GLY A 1 85 ? -2.992 -22.594 -15.648 1 96.44 85 GLY A CA 1
ATOM 700 C C . GLY A 1 85 ? -1.69 -23.312 -15.375 1 96.44 85 GLY A C 1
ATOM 701 O O . GLY A 1 85 ? -0.635 -22.688 -15.266 1 96.44 85 GLY A O 1
ATOM 702 N N . LEU A 1 86 ? -1.8 -24.641 -15.305 1 94.44 86 LEU A N 1
ATOM 703 C CA . LEU A 1 86 ? -0.609 -25.469 -15.117 1 94.44 86 LEU A CA 1
ATOM 704 C C . LEU A 1 86 ? 0.239 -25.484 -16.391 1 94.44 86 LEU A C 1
ATOM 706 O O . LEU A 1 86 ? -0.246 -25.156 -17.469 1 94.44 86 LEU A O 1
ATOM 710 N N . ASP A 1 87 ? 1.534 -25.828 -16.156 1 88.94 87 ASP A N 1
ATOM 711 C CA . ASP A 1 87 ? 2.367 -26.016 -17.328 1 88.94 87 ASP A CA 1
ATOM 712 C C . ASP A 1 87 ? 1.748 -27.047 -18.281 1 88.94 87 ASP A C 1
ATOM 714 O O . ASP A 1 87 ? 1.339 -28.125 -17.844 1 88.94 87 ASP A O 1
ATOM 718 N N . GLY A 1 88 ? 1.665 -26.719 -19.516 1 89.12 88 GLY A N 1
ATOM 719 C CA . GLY A 1 88 ? 1.055 -27.625 -20.484 1 89.12 88 GLY A CA 1
ATOM 720 C C . GLY A 1 88 ? -0.418 -27.344 -20.703 1 89.12 88 GLY A C 1
ATOM 721 O O . GLY A 1 88 ? -1.056 -27.984 -21.547 1 89.12 88 GLY A O 1
ATOM 722 N N . ALA A 1 89 ? -0.973 -26.344 -20.078 1 91.62 89 ALA A N 1
ATOM 723 C CA . ALA A 1 89 ? -2.4 -26.047 -20.188 1 91.62 89 ALA A CA 1
ATOM 724 C C . ALA A 1 89 ? -2.715 -25.234 -21.438 1 91.62 89 ALA A C 1
ATOM 726 O O . ALA A 1 89 ? -3.881 -25.062 -21.797 1 91.62 89 ALA A O 1
ATOM 727 N N . GLY A 1 90 ? -1.642 -24.703 -22.109 1 91.69 90 GLY A N 1
ATOM 728 C CA . GLY A 1 90 ? -1.865 -24 -23.359 1 91.69 90 GLY A CA 1
ATOM 729 C C . GLY A 1 90 ? -1.78 -22.484 -23.219 1 91.69 90 GLY A C 1
ATOM 730 O O . GLY A 1 90 ? -2.168 -21.75 -24.141 1 91.69 90 GLY A O 1
ATOM 731 N N . LYS A 1 91 ? -1.286 -21.906 -22.094 1 94.19 91 LYS A N 1
ATOM 732 C CA . LYS A 1 91 ? -1.242 -20.484 -21.797 1 94.19 91 LYS A CA 1
ATOM 733 C C . LYS A 1 91 ? -0.445 -19.719 -22.859 1 94.19 91 LYS A C 1
ATOM 735 O O . LYS A 1 91 ? -0.889 -18.688 -23.344 1 94.19 91 LYS A O 1
ATOM 740 N N . THR A 1 92 ? 0.744 -20.281 -23.172 1 92.25 92 THR A N 1
ATOM 741 C CA . THR A 1 92 ? 1.637 -19.609 -24.109 1 92.25 92 THR A CA 1
ATOM 742 C C . THR A 1 92 ? 0.973 -19.453 -25.484 1 92.25 92 THR A C 1
ATOM 744 O O . THR A 1 92 ? 0.93 -18.344 -26.031 1 92.25 92 THR A O 1
ATOM 747 N N . ALA A 1 93 ? 0.457 -20.531 -25.969 1 93.31 93 ALA A N 1
ATOM 748 C CA . ALA A 1 93 ? -0.198 -20.516 -27.266 1 93.31 93 ALA A CA 1
ATOM 749 C C . ALA A 1 93 ? -1.432 -19.609 -27.25 1 93.31 93 ALA A C 1
ATOM 751 O O . ALA A 1 93 ? -1.645 -18.828 -28.172 1 93.31 93 ALA A O 1
ATOM 752 N N . MET A 1 94 ? -2.213 -19.703 -26.25 1 96.25 94 MET A N 1
ATOM 753 C CA . MET A 1 94 ? -3.463 -18.953 -26.156 1 96.25 94 MET A CA 1
ATOM 754 C C . MET A 1 94 ? -3.189 -17.469 -25.953 1 96.25 94 MET A C 1
ATOM 756 O O . MET A 1 94 ? -3.896 -16.625 -26.516 1 96.25 94 MET A O 1
ATOM 760 N N . SER A 1 95 ? -2.137 -17.109 -25.141 1 96.94 95 SER A N 1
ATOM 761 C CA . SER A 1 95 ? -1.819 -15.711 -24.922 1 96.94 95 SER A CA 1
ATOM 762 C C . SER A 1 95 ? -1.285 -15.047 -26.188 1 96.94 95 SER A C 1
ATOM 764 O O . SER A 1 95 ? -1.576 -13.883 -26.453 1 96.94 95 SER A O 1
ATOM 766 N N . LYS A 1 96 ? -0.535 -15.758 -26.922 1 96.06 96 LYS A N 1
ATOM 767 C CA . LYS A 1 96 ? -0.037 -15.258 -28.203 1 96.06 96 LYS A CA 1
ATOM 768 C C . LYS A 1 96 ? -1.186 -14.961 -29.156 1 96.06 96 LYS A C 1
ATOM 770 O O . LYS A 1 96 ? -1.25 -13.883 -29.75 1 96.06 96 LYS A O 1
ATOM 775 N N . LYS A 1 97 ? -2.078 -15.891 -29.297 1 96.31 97 LYS A N 1
ATOM 776 C CA . LYS A 1 97 ? -3.188 -15.75 -30.234 1 96.31 97 LYS A CA 1
ATOM 777 C C . LYS A 1 97 ? -4.145 -14.648 -29.781 1 96.31 97 LYS A C 1
ATOM 779 O O . LYS A 1 97 ? -4.602 -13.844 -30.594 1 96.31 97 LYS A O 1
ATOM 784 N N . LEU A 1 98 ? -4.434 -14.562 -28.516 1 96.19 98 LEU A N 1
ATOM 785 C CA . LEU A 1 98 ? -5.387 -13.594 -28 1 96.19 98 LEU A CA 1
ATOM 786 C C . LEU A 1 98 ? -4.836 -12.18 -28.109 1 96.19 98 LEU A C 1
ATOM 788 O O . LEU A 1 98 ? -5.566 -11.25 -28.453 1 96.19 98 LEU A O 1
ATOM 792 N N . SER A 1 99 ? -3.533 -11.984 -27.75 1 96.19 99 SER A N 1
ATOM 793 C CA . SER A 1 99 ? -2.928 -10.656 -27.859 1 96.19 99 SER A CA 1
ATOM 794 C C . SER A 1 99 ? -2.941 -10.148 -29.297 1 96.19 99 SER A C 1
ATOM 796 O O . SER A 1 99 ? -3.221 -8.977 -29.531 1 96.19 99 SER A O 1
ATOM 798 N N . LYS A 1 100 ? -2.705 -11.062 -30.188 1 94.88 100 LYS A N 1
ATOM 799 C CA . LYS A 1 100 ? -2.754 -10.703 -31.594 1 94.88 100 LYS A CA 1
ATOM 800 C C . LYS A 1 100 ? -4.172 -10.328 -32.031 1 94.88 100 LYS A C 1
ATOM 802 O O . LYS A 1 100 ? -4.379 -9.328 -32.719 1 94.88 100 LYS A O 1
ATOM 807 N N . LYS A 1 101 ? -5.141 -11.109 -31.656 1 92.5 101 LYS A N 1
ATOM 808 C CA . LYS A 1 101 ? -6.539 -10.883 -32 1 92.5 101 LYS A CA 1
ATOM 809 C C . LYS A 1 101 ? -7.023 -9.531 -31.484 1 92.5 101 LYS A C 1
ATOM 811 O O . LYS A 1 101 ? -7.836 -8.867 -32.125 1 92.5 101 LYS A O 1
ATOM 816 N N . LEU A 1 102 ? -6.426 -9.055 -30.359 1 92.5 102 LEU A N 1
ATOM 817 C CA . LEU A 1 102 ? -6.848 -7.824 -29.703 1 92.5 102 LEU A CA 1
ATOM 818 C C . LEU A 1 102 ? -5.996 -6.645 -30.172 1 92.5 102 LEU A C 1
ATOM 820 O O . LEU A 1 102 ? -6.184 -5.52 -29.703 1 92.5 102 LEU A O 1
ATOM 824 N N . GLU A 1 103 ? -5.094 -6.93 -31.047 1 93 103 GLU A N 1
ATOM 825 C CA . GLU A 1 103 ? -4.121 -5.922 -31.469 1 93 103 GLU A CA 1
ATOM 826 C C . GLU A 1 103 ? -3.43 -5.293 -30.266 1 93 103 GLU A C 1
ATOM 828 O O . GLU A 1 103 ? -3.299 -4.066 -30.188 1 93 103 GLU A O 1
ATOM 833 N N . GLY A 1 104 ? -3.156 -6.188 -29.25 1 96.31 104 GLY A N 1
ATOM 834 C CA . GLY A 1 104 ? -2.531 -5.773 -28 1 96.31 104 GLY A CA 1
ATOM 835 C C . GLY A 1 104 ? -1.108 -6.277 -27.844 1 96.31 104 GLY A C 1
ATOM 836 O O . GLY A 1 104 ? -0.451 -6.605 -28.844 1 96.31 104 GLY A O 1
ATOM 837 N N . ALA A 1 105 ? -0.541 -6.129 -26.672 1 97.19 105 ALA A N 1
ATOM 838 C CA . ALA A 1 105 ? 0.802 -6.598 -26.328 1 97.19 105 ALA A CA 1
ATOM 839 C C . ALA A 1 105 ? 0.746 -7.82 -25.422 1 97.19 105 ALA A C 1
ATOM 841 O O . ALA A 1 105 ? -0.204 -7.988 -24.656 1 97.19 105 ALA A O 1
ATOM 842 N N . ARG A 1 106 ? 1.718 -8.602 -25.547 1 97.5 106 ARG A N 1
ATOM 843 C CA . ARG A 1 106 ? 1.855 -9.789 -24.719 1 97.5 106 ARG A CA 1
ATOM 844 C C . ARG A 1 106 ? 2.988 -9.617 -23.703 1 97.5 106 ARG A C 1
ATOM 846 O O . ARG A 1 106 ? 4.086 -9.18 -24.062 1 97.5 106 ARG A O 1
ATOM 853 N N . TYR A 1 107 ? 2.727 -9.93 -22.531 1 97.31 107 TYR A N 1
ATOM 854 C CA . TYR A 1 107 ? 3.732 -9.945 -21.484 1 97.31 107 TYR A CA 1
ATOM 855 C C . TYR A 1 107 ? 3.697 -11.266 -20.719 1 97.31 107 TYR A C 1
ATOM 857 O O . TYR A 1 107 ? 2.725 -12.016 -20.812 1 97.31 107 TYR A O 1
ATOM 865 N N . VAL A 1 108 ? 4.859 -11.508 -20.047 1 96.62 108 VAL A N 1
ATOM 866 C CA . VAL A 1 108 ? 4.984 -12.742 -19.266 1 96.62 108 VAL A CA 1
ATOM 867 C C . VAL A 1 108 ? 5.574 -12.43 -17.891 1 96.62 108 VAL A C 1
ATOM 869 O O . VAL A 1 108 ? 6.301 -11.445 -17.734 1 96.62 108 VAL A O 1
ATOM 872 N N . THR A 1 109 ? 5.059 -13.211 -16.953 1 96.69 109 THR A N 1
ATOM 873 C CA . THR A 1 109 ? 5.746 -13.18 -15.656 1 96.69 109 THR A CA 1
ATOM 874 C C . THR A 1 109 ? 6.379 -14.531 -15.352 1 96.69 109 THR A C 1
ATOM 876 O O . THR A 1 109 ? 5.832 -15.578 -15.719 1 96.69 109 THR A O 1
ATOM 879 N N . PRO A 1 110 ? 7.594 -14.523 -14.594 1 96 110 PRO A N 1
ATOM 880 C CA . PRO A 1 110 ? 8.398 -13.352 -14.234 1 96 110 PRO A CA 1
ATOM 881 C C . PRO A 1 110 ? 8.891 -12.578 -15.453 1 96 110 PRO A C 1
ATOM 883 O O . PRO A 1 110 ? 9.023 -13.156 -16.547 1 96 110 PRO A O 1
ATOM 886 N N . PRO A 1 111 ? 9.18 -11.203 -15.289 1 95.69 111 PRO A N 1
ATOM 887 C CA . PRO A 1 111 ? 9.609 -10.398 -16.438 1 95.69 111 PRO A CA 1
ATOM 888 C C . PRO A 1 111 ? 10.961 -10.844 -16.984 1 95.69 111 PRO A C 1
ATOM 890 O O . PRO A 1 111 ? 11.789 -11.383 -16.25 1 95.69 111 PRO A O 1
ATOM 893 N N . GLU A 1 112 ? 11.141 -10.609 -18.281 1 92.12 112 GLU A N 1
ATOM 894 C CA . GLU A 1 112 ? 12.375 -10.977 -18.969 1 92.12 112 GLU A CA 1
ATOM 895 C C . GLU A 1 112 ? 13.586 -10.344 -18.297 1 92.12 112 GLU A C 1
ATOM 897 O O . GLU A 1 112 ? 14.672 -10.938 -18.266 1 92.12 112 GLU A O 1
ATOM 902 N N . SER A 1 113 ? 13.453 -9.188 -17.734 1 90.12 113 SER A N 1
ATOM 903 C CA . SER A 1 113 ? 14.539 -8.43 -17.125 1 90.12 113 SER A CA 1
ATOM 904 C C . SER A 1 113 ? 15.109 -9.156 -15.906 1 90.12 113 SER A C 1
ATOM 906 O O . SER A 1 113 ? 16.234 -8.898 -15.492 1 90.12 113 SER A O 1
ATOM 908 N N . THR A 1 114 ? 14.25 -10.102 -15.422 1 94.88 114 THR A N 1
ATOM 909 C CA . THR A 1 114 ? 14.711 -10.773 -14.211 1 94.88 114 THR A CA 1
ATOM 910 C C . THR A 1 114 ? 15.109 -12.219 -14.508 1 94.88 114 THR A C 1
ATOM 912 O O . THR A 1 114 ? 15.602 -12.93 -13.633 1 94.88 114 THR A O 1
ATOM 915 N N . ASN A 1 115 ? 15.055 -12.641 -15.695 1 91.06 115 ASN A N 1
ATOM 916 C CA . ASN A 1 115 ? 15.164 -14.047 -16.062 1 91.06 115 ASN A CA 1
ATOM 917 C C . ASN A 1 115 ? 16.531 -14.625 -15.719 1 91.06 115 ASN A C 1
ATOM 919 O O . ASN A 1 115 ? 16.641 -15.781 -15.305 1 91.06 115 ASN A O 1
ATOM 923 N N . LEU A 1 116 ? 17.484 -13.812 -15.922 1 85.88 116 LEU A N 1
ATOM 924 C CA . LEU A 1 116 ? 18.859 -14.266 -15.711 1 85.88 116 LEU A CA 1
ATOM 925 C C . LEU A 1 116 ? 19.109 -14.57 -14.242 1 85.88 116 LEU A C 1
ATOM 927 O O . LEU A 1 116 ? 20.078 -15.25 -13.898 1 85.88 116 LEU A O 1
ATOM 931 N N . LEU A 1 117 ? 18.203 -14.109 -13.406 1 92.31 117 LEU A N 1
ATOM 932 C CA . LEU A 1 117 ? 18.422 -14.258 -11.969 1 92.31 117 LEU A CA 1
ATOM 933 C C . LEU A 1 117 ? 17.656 -15.453 -11.43 1 92.31 117 LEU A C 1
ATOM 935 O O . LEU A 1 117 ? 17.891 -15.891 -10.297 1 92.31 117 LEU A O 1
ATOM 939 N N . ARG A 1 118 ? 16.828 -15.992 -12.188 1 90.88 118 ARG A N 1
ATOM 940 C CA . ARG A 1 118 ? 15.812 -16.938 -11.734 1 90.88 118 ARG A CA 1
ATOM 941 C C . ARG A 1 118 ? 16.453 -18.109 -10.992 1 90.88 118 ARG A C 1
ATOM 943 O O . ARG A 1 118 ? 16 -18.469 -9.898 1 90.88 118 ARG A O 1
ATOM 950 N N . ASP A 1 119 ? 17.453 -18.625 -11.539 1 89.56 119 ASP A N 1
ATOM 951 C CA . ASP A 1 119 ? 18.062 -19.859 -11.031 1 89.56 119 ASP A CA 1
ATOM 952 C C . ASP A 1 119 ? 18.641 -19.641 -9.633 1 89.56 119 ASP A C 1
ATOM 954 O O . ASP A 1 119 ? 18.688 -20.578 -8.828 1 89.56 119 ASP A O 1
ATOM 958 N N . TYR A 1 120 ? 19.031 -18.438 -9.281 1 88.31 120 TYR A N 1
ATOM 959 C CA . TYR A 1 120 ? 19.625 -18.125 -7.988 1 88.31 120 TYR A CA 1
ATOM 960 C C . TYR A 1 120 ? 18.594 -18.203 -6.875 1 88.31 120 TYR A C 1
ATOM 962 O O . TYR A 1 120 ? 18.938 -18.344 -5.699 1 88.31 120 TYR A O 1
ATOM 970 N N . PHE A 1 121 ? 17.344 -18.188 -7.305 1 89.56 121 PHE A N 1
ATOM 971 C CA . PHE A 1 121 ? 16.312 -18.078 -6.285 1 89.56 121 PHE A CA 1
ATOM 972 C C . PHE A 1 121 ? 15.617 -19.406 -6.062 1 89.56 121 PHE A C 1
ATOM 974 O O . PHE A 1 121 ? 14.75 -19.531 -5.199 1 89.56 121 PHE A O 1
ATOM 981 N N . ASN A 1 122 ? 16.125 -20.375 -6.695 1 85.31 122 ASN A N 1
ATOM 982 C CA . ASN A 1 122 ? 15.383 -21.625 -6.734 1 85.31 122 ASN A CA 1
ATOM 983 C C . ASN A 1 122 ? 15.656 -22.484 -5.496 1 85.31 122 ASN A C 1
ATOM 985 O O . ASN A 1 122 ? 14.891 -23.391 -5.184 1 85.31 122 ASN A O 1
ATOM 989 N N . ASP A 1 123 ? 16.641 -22.203 -4.75 1 81.56 123 ASP A N 1
ATOM 990 C CA . ASP A 1 123 ? 17.078 -23.109 -3.697 1 81.56 123 ASP A CA 1
ATOM 991 C C . ASP A 1 123 ? 16.375 -22.812 -2.379 1 81.56 123 ASP A C 1
ATOM 993 O O . ASP A 1 123 ? 16.469 -23.594 -1.427 1 81.56 123 ASP A O 1
ATOM 997 N N . ASN A 1 124 ? 15.727 -21.703 -2.242 1 84.81 124 ASN A N 1
ATOM 998 C CA . ASN A 1 124 ? 14.961 -21.297 -1.069 1 84.81 124 ASN A CA 1
ATOM 999 C C . ASN A 1 124 ? 13.531 -20.922 -1.439 1 84.81 124 ASN A C 1
ATOM 1001 O O . ASN A 1 124 ? 13.312 -19.969 -2.193 1 84.81 124 ASN A O 1
ATOM 1005 N N . SER A 1 125 ? 12.609 -21.656 -0.797 1 86.88 125 SER A N 1
ATOM 1006 C CA . SER A 1 125 ? 11.211 -21.531 -1.188 1 86.88 125 SER A CA 1
ATOM 1007 C C . SER A 1 125 ? 10.711 -20.109 -0.965 1 86.88 125 SER A C 1
ATOM 1009 O O . SER A 1 125 ? 10 -19.547 -1.811 1 86.88 125 SER A O 1
ATOM 1011 N N . GLU A 1 126 ? 11.047 -19.562 0.175 1 90.06 126 GLU A N 1
ATOM 1012 C CA . GLU A 1 126 ? 10.555 -18.219 0.472 1 90.06 126 GLU A CA 1
ATOM 1013 C C . GLU A 1 126 ? 11.234 -17.172 -0.403 1 90.06 126 GLU A C 1
ATOM 1015 O O . GLU A 1 126 ? 10.609 -16.188 -0.821 1 90.06 126 GLU A O 1
ATOM 1020 N N . LEU A 1 127 ? 12.539 -17.344 -0.675 1 92.06 127 LEU A N 1
ATOM 1021 C CA . LEU A 1 127 ? 13.258 -16.453 -1.586 1 92.06 127 LEU A CA 1
ATOM 1022 C C . LEU A 1 127 ? 12.711 -16.578 -3.004 1 92.06 127 LEU A C 1
ATOM 1024 O O . LEU A 1 127 ? 12.617 -15.586 -3.729 1 92.06 127 LEU A O 1
ATOM 1028 N N . ARG A 1 128 ? 12.383 -17.766 -3.295 1 93.62 128 ARG A N 1
ATOM 1029 C CA . ARG A 1 128 ? 11.758 -18 -4.594 1 93.62 128 ARG A CA 1
ATOM 1030 C C . ARG A 1 128 ? 10.445 -17.25 -4.719 1 93.62 128 ARG A C 1
ATOM 1032 O O . ARG A 1 128 ? 10.195 -16.578 -5.719 1 93.62 128 ARG A O 1
ATOM 1039 N N . THR A 1 129 ? 9.625 -17.406 -3.715 1 95.56 129 THR A N 1
ATOM 1040 C CA . THR A 1 129 ? 8.336 -16.703 -3.717 1 95.56 129 THR A CA 1
ATOM 1041 C C . THR A 1 129 ? 8.539 -15.195 -3.779 1 95.56 129 THR A C 1
ATOM 1043 O O . THR A 1 129 ? 7.801 -14.492 -4.473 1 95.56 129 THR A O 1
ATOM 1046 N N . ALA A 1 130 ? 9.562 -14.719 -3.02 1 96.25 130 ALA A N 1
ATOM 1047 C CA . ALA A 1 130 ? 9.867 -13.289 -3.055 1 96.25 130 ALA A CA 1
ATOM 1048 C C . ALA A 1 130 ? 10.281 -12.852 -4.457 1 96.25 130 ALA A C 1
ATOM 1050 O O . ALA A 1 130 ? 9.891 -11.781 -4.922 1 96.25 130 ALA A O 1
ATOM 1051 N N . TYR A 1 131 ? 11.047 -13.688 -5.16 1 97.31 131 TYR A N 1
ATOM 1052 C CA . TYR A 1 131 ? 11.484 -13.422 -6.527 1 97.31 131 TYR A CA 1
ATOM 1053 C C . TYR A 1 131 ? 10.289 -13.281 -7.461 1 97.31 131 TYR A C 1
ATOM 1055 O O . TYR A 1 131 ? 10.18 -12.289 -8.188 1 97.31 131 TYR A O 1
ATOM 1063 N N . TYR A 1 132 ? 9.336 -14.164 -7.332 1 97.62 132 TYR A N 1
ATOM 1064 C CA . TYR A 1 132 ? 8.172 -14.141 -8.211 1 97.62 132 TYR A CA 1
ATOM 1065 C C . TYR A 1 132 ? 7.223 -13.008 -7.824 1 97.62 132 TYR A C 1
ATOM 1067 O O . TYR A 1 132 ? 6.629 -12.359 -8.695 1 97.62 132 TYR A O 1
ATOM 1075 N N . SER A 1 133 ? 7.055 -12.82 -6.574 1 97.69 133 SER A N 1
ATOM 1076 C CA . SER A 1 133 ? 6.18 -11.758 -6.09 1 97.69 133 SER A CA 1
ATOM 1077 C C . SER A 1 133 ? 6.676 -10.391 -6.547 1 97.69 133 SER A C 1
ATOM 1079 O O . SER A 1 133 ? 5.902 -9.586 -7.07 1 97.69 133 SER A O 1
ATOM 1081 N N . LEU A 1 134 ? 7.98 -10.133 -6.309 1 96.56 134 LEU A N 1
ATOM 1082 C CA . LEU A 1 134 ? 8.516 -8.859 -6.762 1 96.56 134 LEU A CA 1
ATOM 1083 C C . LEU A 1 134 ? 8.453 -8.742 -8.281 1 96.56 134 LEU A C 1
ATOM 1085 O O . LEU A 1 134 ? 8.242 -7.656 -8.82 1 96.56 134 LEU A O 1
ATOM 1089 N N . GLY A 1 135 ? 8.609 -9.898 -8.93 1 97.88 135 GLY A N 1
ATOM 1090 C CA . GLY A 1 135 ? 8.461 -9.953 -10.375 1 97.88 135 GLY A CA 1
ATOM 1091 C C . GLY A 1 135 ? 7.105 -9.477 -10.859 1 97.88 135 GLY A C 1
ATOM 1092 O O . GLY A 1 135 ? 7.008 -8.812 -11.898 1 97.88 135 GLY A O 1
ATOM 1093 N N . ASN A 1 136 ? 6.055 -9.773 -10.102 1 97.88 136 ASN A N 1
ATOM 1094 C CA . ASN A 1 136 ? 4.715 -9.305 -10.438 1 97.88 136 ASN A CA 1
ATOM 1095 C C . ASN A 1 136 ? 4.637 -7.777 -10.398 1 97.88 136 ASN A C 1
ATOM 1097 O O . ASN A 1 136 ? 4.016 -7.164 -11.273 1 97.88 136 ASN A O 1
ATOM 1101 N N . TYR A 1 137 ? 5.289 -7.203 -9.398 1 94.56 137 TYR A N 1
ATOM 1102 C CA . TYR A 1 137 ? 5.273 -5.75 -9.281 1 94.56 137 TYR A CA 1
ATOM 1103 C C . TYR A 1 137 ? 6.117 -5.105 -10.375 1 94.56 137 TYR A C 1
ATOM 1105 O O . TYR A 1 137 ? 5.742 -4.07 -10.93 1 94.56 137 TYR A O 1
ATOM 1113 N N . ILE A 1 138 ? 7.219 -5.734 -10.672 1 96.06 138 ILE A N 1
ATOM 1114 C CA . ILE A 1 138 ? 8.055 -5.246 -11.766 1 96.06 138 ILE A CA 1
ATOM 1115 C C . ILE A 1 138 ? 7.277 -5.293 -13.078 1 96.06 138 ILE A C 1
ATOM 1117 O O . ILE A 1 138 ? 7.227 -4.305 -13.812 1 96.06 138 ILE A O 1
ATOM 1121 N N . ALA A 1 139 ? 6.629 -6.367 -13.312 1 97.06 139 ALA A N 1
ATOM 1122 C CA . ALA A 1 139 ? 5.828 -6.527 -14.531 1 97.06 139 ALA A CA 1
ATOM 1123 C C . ALA A 1 139 ? 4.695 -5.504 -14.578 1 97.06 139 ALA A C 1
ATOM 1125 O O . ALA A 1 139 ? 4.402 -4.945 -15.633 1 97.06 139 ALA A O 1
ATOM 1126 N N . ALA A 1 140 ? 4.035 -5.285 -13.477 1 95.5 140 ALA A N 1
ATOM 1127 C CA . ALA A 1 140 ? 2.943 -4.316 -13.391 1 95.5 140 ALA A CA 1
ATOM 1128 C C . ALA A 1 140 ? 3.416 -2.92 -13.773 1 95.5 140 ALA A C 1
ATOM 1130 O O . ALA A 1 140 ? 2.719 -2.197 -14.492 1 95.5 140 ALA A O 1
ATOM 1131 N N . MET A 1 141 ? 4.645 -2.561 -13.242 1 91.12 141 MET A N 1
ATOM 1132 C CA . MET A 1 141 ? 5.195 -1.251 -13.578 1 91.12 141 MET A CA 1
ATOM 1133 C C . MET A 1 141 ? 5.555 -1.173 -15.055 1 91.12 141 MET A C 1
ATOM 1135 O O . MET A 1 141 ? 5.332 -0.147 -15.703 1 91.12 141 MET A O 1
ATOM 1139 N N . GLU A 1 142 ? 5.973 -2.273 -15.602 1 92.81 142 GLU A N 1
ATOM 1140 C CA . GLU A 1 142 ? 6.391 -2.316 -17 1 92.81 142 GLU A CA 1
ATOM 1141 C C . GLU A 1 142 ? 5.195 -2.186 -17.938 1 92.81 142 GLU A C 1
ATOM 1143 O O . GLU A 1 142 ? 5.309 -1.599 -19.016 1 92.81 142 GLU A O 1
ATOM 1148 N N . VAL A 1 143 ? 4.031 -2.699 -17.531 1 93.81 143 VAL A N 1
ATOM 1149 C CA . VAL A 1 143 ? 2.916 -2.74 -18.469 1 93.81 143 VAL A CA 1
ATOM 1150 C C . VAL A 1 143 ? 2.047 -1.497 -18.297 1 93.81 143 VAL A C 1
ATOM 1152 O O . VAL A 1 143 ? 1.189 -1.21 -19.141 1 93.81 143 VAL A O 1
ATOM 1155 N N . SER A 1 144 ? 2.256 -0.762 -17.266 1 87.25 144 SER A N 1
ATOM 1156 C CA . SER A 1 144 ? 1.379 0.348 -16.906 1 87.25 144 SER A CA 1
ATOM 1157 C C . SER A 1 144 ? 1.285 1.366 -18.031 1 87.25 144 SER A C 1
ATOM 1159 O O . SER A 1 144 ? 0.19 1.806 -18.391 1 87.25 144 SER A O 1
ATOM 1161 N N . CYS A 1 145 ? 2.391 1.693 -18.641 1 81.25 145 CYS A N 1
ATOM 1162 C CA . CYS A 1 145 ? 2.387 2.66 -19.734 1 81.25 145 CYS A CA 1
ATOM 1163 C C . CYS A 1 145 ? 1.791 2.053 -21 1 81.25 145 CYS A C 1
ATOM 1165 O O . CYS A 1 145 ? 1.085 2.732 -21.75 1 81.25 145 CYS A O 1
ATOM 1167 N N . THR A 1 146 ? 2.029 0.809 -21.219 1 91.19 146 THR A N 1
ATOM 1168 C CA . THR A 1 146 ? 1.51 0.102 -22.391 1 91.19 146 THR A CA 1
ATOM 1169 C C . THR A 1 146 ? -0.016 0.078 -22.359 1 91.19 146 THR A C 1
ATOM 1171 O O . THR A 1 146 ? -0.658 0.191 -23.406 1 91.19 146 THR A O 1
ATOM 1174 N N . LEU A 1 147 ? -0.611 0.012 -21.25 1 91.44 147 LEU A N 1
ATOM 1175 C CA . LEU A 1 147 ? -2.057 -0.087 -21.078 1 91.44 147 LEU A CA 1
ATOM 1176 C C . LEU A 1 147 ? -2.744 1.214 -21.469 1 91.44 147 LEU A C 1
ATOM 1178 O O . LEU A 1 147 ? -3.961 1.244 -21.672 1 91.44 147 LEU A O 1
ATOM 1182 N N . GLN A 1 148 ? -1.915 2.295 -21.531 1 83 148 GLN A N 1
ATOM 1183 C CA . GLN A 1 148 ? -2.455 3.562 -22 1 83 148 GLN A CA 1
ATOM 1184 C C . GLN A 1 148 ? -2.557 3.58 -23.531 1 83 148 GLN A C 1
ATOM 1186 O O . GLN A 1 148 ? -3.25 4.422 -24.094 1 83 148 GLN A O 1
ATOM 1191 N N . GLU A 1 149 ? -1.941 2.572 -24.156 1 88.44 149 GLU A N 1
ATOM 1192 C CA . GLU A 1 149 ? -1.823 2.609 -25.609 1 88.44 149 GLU A CA 1
ATOM 1193 C C . GLU A 1 149 ? -2.578 1.449 -26.25 1 88.44 149 GLU A C 1
ATOM 1195 O O . GLU A 1 149 ? -3.125 1.591 -27.344 1 88.44 149 GLU A O 1
ATOM 1200 N N . LYS A 1 150 ? -2.609 0.339 -25.578 1 93.12 150 LYS A N 1
ATOM 1201 C CA . LYS A 1 150 ? -3.195 -0.862 -26.172 1 93.12 150 LYS A CA 1
ATOM 1202 C C . LYS A 1 150 ? -3.471 -1.919 -25.109 1 93.12 150 LYS A C 1
ATOM 1204 O O . LYS A 1 150 ? -2.938 -1.845 -24 1 93.12 150 LYS A O 1
ATOM 1209 N N . PRO A 1 151 ? -4.43 -2.961 -25.438 1 95.69 151 PRO A N 1
ATOM 1210 C CA . PRO A 1 151 ? -4.668 -4.066 -24.5 1 95.69 151 PRO A CA 1
ATOM 1211 C C . PRO A 1 151 ? -3.41 -4.891 -24.219 1 95.69 151 PRO A C 1
ATOM 1213 O O . PRO A 1 151 ? -2.504 -4.934 -25.062 1 95.69 151 PRO A O 1
ATOM 1216 N N . VAL A 1 152 ? -3.416 -5.469 -23.062 1 97.38 152 VAL A N 1
ATOM 1217 C CA . VAL A 1 152 ? -2.295 -6.324 -22.688 1 97.38 152 VAL A CA 1
ATOM 1218 C C . VAL A 1 152 ? -2.809 -7.703 -22.297 1 97.38 152 VAL A C 1
ATOM 1220 O O . VAL A 1 152 ? -3.805 -7.816 -21.578 1 97.38 152 VAL A O 1
ATOM 1223 N N . VAL A 1 153 ? -2.229 -8.734 -22.844 1 98.06 153 VAL A N 1
ATOM 1224 C CA . VAL A 1 153 ? -2.426 -10.117 -22.406 1 98.06 153 VAL A CA 1
ATOM 1225 C C . VAL A 1 153 ? -1.185 -10.602 -21.672 1 98.06 153 VAL A C 1
ATOM 1227 O O . VAL A 1 153 ? -0.076 -10.57 -22.203 1 98.06 153 VAL A O 1
ATOM 1230 N N . MET A 1 154 ? -1.369 -11.078 -20.469 1 98.31 154 MET A N 1
ATOM 1231 C CA . MET A 1 154 ? -0.242 -11.477 -19.625 1 98.31 154 MET A CA 1
ATOM 1232 C C . MET A 1 154 ? -0.301 -12.969 -19.312 1 98.31 154 MET A C 1
ATOM 1234 O O . MET A 1 154 ? -1.336 -13.469 -18.875 1 98.31 154 MET A O 1
ATOM 1238 N N . ASP A 1 155 ? 0.806 -13.656 -19.547 1 98 155 ASP A N 1
ATOM 1239 C CA . ASP A 1 155 ? 0.966 -15.055 -19.172 1 98 155 ASP A CA 1
ATOM 1240 C C . ASP A 1 155 ? 1.45 -15.203 -17.734 1 98 155 ASP A C 1
ATOM 1242 O O . ASP A 1 155 ? 2.629 -14.984 -17.453 1 98 155 ASP A O 1
ATOM 1246 N N . ARG A 1 156 ? 0.577 -15.641 -16.875 1 98 156 ARG A N 1
ATOM 1247 C CA . ARG A 1 156 ? 0.768 -15.781 -15.438 1 98 156 ARG A CA 1
ATOM 1248 C C . ARG A 1 156 ? 0.867 -14.414 -14.766 1 98 156 ARG A C 1
ATOM 1250 O O . ARG A 1 156 ? 1.163 -13.414 -15.422 1 98 156 ARG A O 1
ATOM 1257 N N . PHE A 1 157 ? 0.543 -14.359 -13.539 1 98.19 157 PHE A N 1
ATOM 1258 C CA . PHE A 1 157 ? 0.619 -13.18 -12.68 1 98.19 157 PHE A CA 1
ATOM 1259 C C . PHE A 1 157 ? 0.531 -13.578 -11.211 1 98.19 157 PHE A C 1
ATOM 1261 O O . PHE A 1 157 ? 1.141 -14.562 -10.789 1 98.19 157 PHE A O 1
ATOM 1268 N N . TRP A 1 158 ? -0.003 -12.781 -10.414 1 97.94 158 TRP A N 1
ATOM 1269 C CA . TRP A 1 158 ? -0.059 -12.977 -8.969 1 97.94 158 TRP A CA 1
ATOM 1270 C C . TRP A 1 158 ? -0.723 -14.305 -8.633 1 97.94 158 TRP A C 1
ATOM 1272 O O . TRP A 1 158 ? -0.311 -14.984 -7.688 1 97.94 158 TRP A O 1
ATOM 1282 N N . HIS A 1 159 ? -1.735 -14.75 -9.375 1 98.38 159 HIS A N 1
ATOM 1283 C CA . HIS A 1 159 ? -2.467 -15.984 -9.094 1 98.38 159 HIS A CA 1
ATOM 1284 C C . HIS A 1 159 ? -1.531 -17.188 -9.078 1 98.38 159 HIS A C 1
ATOM 1286 O O . HIS A 1 159 ? -1.597 -18.016 -8.172 1 98.38 159 HIS A O 1
ATOM 1292 N N . SER A 1 160 ? -0.633 -17.25 -10.047 1 97.5 160 SER A N 1
ATOM 1293 C CA . SER A 1 160 ? 0.346 -18.328 -10.125 1 97.5 160 SER A CA 1
ATOM 1294 C C . SER A 1 160 ? 1.275 -18.312 -8.914 1 97.5 160 SER A C 1
ATOM 1296 O O . SER A 1 160 ? 1.524 -19.359 -8.312 1 97.5 160 SER A O 1
ATOM 1298 N N . THR A 1 161 ? 1.853 -17.125 -8.609 1 96.56 161 THR A N 1
ATOM 1299 C CA . THR A 1 161 ? 2.783 -17 -7.492 1 96.56 161 THR A CA 1
ATOM 1300 C C . THR A 1 161 ? 2.154 -17.516 -6.203 1 96.56 161 THR A C 1
ATOM 1302 O O . THR A 1 161 ? 2.771 -18.312 -5.48 1 96.56 161 THR A O 1
ATOM 1305 N N . THR A 1 162 ? 0.964 -17.172 -5.973 1 96.44 162 THR A N 1
ATOM 1306 C CA . THR A 1 162 ? 0.258 -17.531 -4.75 1 96.44 162 THR A CA 1
ATOM 1307 C C . THR A 1 162 ? -0.099 -19.016 -4.75 1 96.44 162 THR A C 1
ATOM 1309 O O . THR A 1 162 ? 0.172 -19.719 -3.775 1 96.44 162 THR A O 1
ATOM 1312 N N . ALA A 1 163 ? -0.638 -19.547 -5.812 1 97.5 163 ALA A N 1
ATOM 1313 C CA . ALA A 1 163 ? -1.064 -20.938 -5.898 1 97.5 163 ALA A CA 1
ATOM 1314 C C . ALA A 1 163 ? 0.116 -21.891 -5.715 1 97.5 163 ALA A C 1
ATOM 1316 O O . ALA A 1 163 ? 0.034 -22.844 -4.941 1 97.5 163 ALA A O 1
ATOM 1317 N N . TYR A 1 164 ? 1.25 -21.625 -6.34 1 95.25 164 TYR A N 1
ATOM 1318 C CA . TYR A 1 164 ? 2.412 -22.5 -6.293 1 95.25 164 TYR A CA 1
ATOM 1319 C C . TYR A 1 164 ? 3.082 -22.438 -4.926 1 95.25 164 TYR A C 1
ATOM 1321 O O . TYR A 1 164 ? 3.598 -23.453 -4.438 1 95.25 164 TYR A O 1
ATOM 1329 N N . ALA A 1 165 ? 3.129 -21.297 -4.348 1 94.44 165 ALA A N 1
ATOM 1330 C CA . ALA A 1 165 ? 3.709 -21.188 -3.012 1 94.44 165 ALA A CA 1
ATOM 1331 C C . ALA A 1 165 ? 2.924 -22.016 -1.996 1 94.44 165 ALA A C 1
ATOM 1333 O O . ALA A 1 165 ? 3.51 -22.719 -1.177 1 94.44 165 ALA A O 1
ATOM 1334 N N . ILE A 1 166 ? 1.644 -21.906 -2.074 1 94.81 166 ILE A N 1
ATOM 1335 C CA . ILE A 1 166 ? 0.789 -22.656 -1.164 1 94.81 166 ILE A CA 1
ATOM 1336 C C . ILE A 1 166 ? 1.021 -24.156 -1.361 1 94.81 166 ILE A C 1
ATOM 1338 O O . ILE A 1 166 ? 1.29 -24.875 -0.401 1 94.81 166 ILE A O 1
ATOM 1342 N N . ALA A 1 167 ? 0.996 -24.609 -2.621 1 95.31 167 ALA A N 1
ATOM 1343 C CA . ALA A 1 167 ? 1.147 -26.031 -2.934 1 95.31 167 ALA A CA 1
ATOM 1344 C C . ALA A 1 167 ? 2.527 -26.547 -2.523 1 95.31 167 ALA A C 1
ATOM 1346 O O . ALA A 1 167 ? 2.658 -27.656 -2.018 1 95.31 167 ALA A O 1
ATOM 1347 N N . GLN A 1 168 ? 3.596 -25.766 -2.736 1 93.25 168 GLN A N 1
ATOM 1348 C CA . GLN A 1 168 ? 4.961 -26.156 -2.393 1 93.25 168 GLN A CA 1
ATOM 1349 C C . GLN A 1 168 ? 5.117 -26.328 -0.885 1 93.25 168 GLN A C 1
ATOM 1351 O O . GLN A 1 168 ? 5.75 -27.281 -0.428 1 93.25 168 GLN A O 1
ATOM 1356 N N . LYS A 1 169 ? 4.57 -25.438 -0.158 1 91.88 169 LYS A N 1
ATOM 1357 C CA . LYS A 1 169 ? 4.66 -25.516 1.297 1 91.88 169 LYS A CA 1
ATOM 1358 C C . LYS A 1 169 ? 3.99 -26.797 1.813 1 91.88 169 LYS A C 1
ATOM 1360 O O . LYS A 1 169 ? 4.527 -27.469 2.688 1 91.88 169 LYS A O 1
ATOM 1365 N N . ILE A 1 170 ? 2.906 -27.062 1.277 1 92.88 170 ILE A N 1
ATOM 1366 C CA . ILE A 1 170 ? 2.182 -28.266 1.664 1 92.88 170 ILE A CA 1
ATOM 1367 C C . ILE A 1 170 ? 2.998 -29.5 1.294 1 92.88 170 ILE A C 1
ATOM 1369 O O . ILE A 1 170 ? 3.115 -30.438 2.09 1 92.88 170 ILE A O 1
ATOM 1373 N N . ALA A 1 171 ? 3.578 -29.516 0.085 1 91.5 171 ALA A N 1
ATOM 1374 C CA . ALA A 1 171 ? 4.379 -30.641 -0.377 1 91.5 171 ALA A CA 1
ATOM 1375 C C . ALA A 1 171 ? 5.621 -30.828 0.49 1 91.5 171 ALA A C 1
ATOM 1377 O O . ALA A 1 171 ? 6.039 -31.953 0.753 1 91.5 171 ALA A O 1
ATOM 1378 N N . ASP A 1 172 ? 6.297 -29.781 0.932 1 90.62 172 ASP A N 1
ATOM 1379 C CA . ASP A 1 172 ? 7.516 -29.828 1.737 1 90.62 172 ASP A CA 1
ATOM 1380 C C . ASP A 1 172 ? 7.215 -30.312 3.158 1 90.62 172 ASP A C 1
ATOM 1382 O O . ASP A 1 172 ? 8.055 -30.938 3.799 1 90.62 172 ASP A O 1
ATOM 1386 N N . HIS A 1 173 ? 6.074 -29.922 3.646 1 90.81 173 HIS A N 1
ATOM 1387 C CA . HIS A 1 173 ? 5.711 -30.25 5.02 1 90.81 173 HIS A CA 1
ATOM 1388 C C . HIS A 1 173 ? 4.254 -30.688 5.113 1 90.81 173 HIS A C 1
ATOM 1390 O O . HIS A 1 173 ? 3.449 -30.047 5.797 1 90.81 173 HIS A O 1
ATOM 1396 N N . PRO A 1 174 ? 3.896 -31.828 4.555 1 91.12 174 PRO A N 1
ATOM 1397 C CA . PRO A 1 174 ? 2.504 -32.281 4.488 1 91.12 174 PRO A CA 1
ATOM 1398 C C . PRO A 1 174 ? 1.9 -32.531 5.867 1 91.12 174 PRO A C 1
ATOM 1400 O O . PRO A 1 174 ? 0.677 -32.531 6.023 1 91.12 174 PRO A O 1
ATOM 1403 N N . GLU A 1 175 ? 2.752 -32.719 6.832 1 90.88 175 GLU A N 1
ATOM 1404 C CA . GLU A 1 175 ? 2.283 -33 8.188 1 90.88 175 GLU A CA 1
ATOM 1405 C C . GLU A 1 175 ? 1.877 -31.719 8.914 1 90.88 175 GLU A C 1
ATOM 1407 O O . GLU A 1 175 ? 1.104 -31.766 9.875 1 90.88 175 GLU A O 1
ATOM 1412 N N . ARG A 1 176 ? 2.213 -30.656 8.367 1 89.19 176 ARG A N 1
ATOM 1413 C CA . ARG A 1 176 ? 2.033 -29.406 9.094 1 89.19 176 ARG A CA 1
ATOM 1414 C C . ARG A 1 176 ? 1.061 -28.469 8.375 1 89.19 176 ARG A C 1
ATOM 1416 O O . ARG A 1 176 ? 0.37 -27.672 9.008 1 89.19 176 ARG A O 1
ATOM 1423 N N . TYR A 1 177 ? 1.043 -28.656 7.012 1 91.44 177 TYR A N 1
ATOM 1424 C CA . TYR A 1 177 ? 0.287 -27.672 6.246 1 91.44 177 TYR A CA 1
ATOM 1425 C C . TYR A 1 177 ? -0.773 -28.344 5.387 1 91.44 177 TYR A C 1
ATOM 1427 O O . TYR A 1 177 ? -0.553 -29.438 4.867 1 91.44 177 TYR A O 1
ATOM 1435 N N . LYS A 1 178 ? -1.929 -27.641 5.262 1 91.69 178 LYS A N 1
ATOM 1436 C CA . LYS A 1 178 ? -3.002 -27.969 4.328 1 91.69 178 LYS A CA 1
ATOM 1437 C C . LYS A 1 178 ? -3.506 -26.734 3.609 1 91.69 178 LYS A C 1
ATOM 1439 O O . LYS A 1 178 ? -3.125 -25.609 3.955 1 91.69 178 LYS A O 1
ATOM 1444 N N . LEU A 1 179 ? -4.449 -26.891 2.709 1 92.06 179 LEU A N 1
ATOM 1445 C CA . LEU A 1 179 ? -5 -25.766 1.964 1 92.06 179 LEU A CA 1
ATOM 1446 C C . LEU A 1 179 ? -5.766 -24.812 2.889 1 92.06 179 LEU A C 1
ATOM 1448 O O . LEU A 1 179 ? -6.641 -25.266 3.641 1 92.06 179 LEU A O 1
ATOM 1452 N N . PRO A 1 180 ? -5.512 -23.5 2.838 1 92.5 180 PRO A N 1
ATOM 1453 C CA . PRO A 1 180 ? -6.273 -22.547 3.654 1 92.5 180 PRO A CA 1
ATOM 1454 C C . PRO A 1 180 ? -7.75 -22.5 3.271 1 92.5 180 PRO A C 1
ATOM 1456 O O . PRO A 1 180 ? -8.102 -22.75 2.117 1 92.5 180 PRO A O 1
ATOM 1459 N N . ASP A 1 181 ? -8.492 -22.094 4.199 1 92.56 181 ASP A N 1
ATOM 1460 C CA . ASP A 1 181 ? -9.922 -21.953 3.945 1 92.56 181 ASP A CA 1
ATOM 1461 C C . ASP A 1 181 ? -10.18 -20.953 2.816 1 92.56 181 ASP A C 1
ATOM 1463 O O . ASP A 1 181 ? -9.484 -19.953 2.693 1 92.56 181 ASP A O 1
ATOM 1467 N N . ALA A 1 182 ? -11.289 -21.156 2.092 1 91.44 182 ALA A N 1
ATOM 1468 C CA . ALA A 1 182 ? -11.602 -20.359 0.911 1 91.44 182 ALA A CA 1
ATOM 1469 C C . ALA A 1 182 ? -11.82 -18.891 1.283 1 91.44 182 ALA A C 1
ATOM 1471 O O . ALA A 1 182 ? -11.688 -18.016 0.438 1 91.44 182 ALA A O 1
ATOM 1472 N N . THR A 1 183 ? -12.086 -18.594 2.555 1 88.56 183 THR A N 1
ATOM 1473 C CA . THR A 1 183 ? -12.375 -17.234 2.986 1 88.56 183 THR A CA 1
ATOM 1474 C C . THR A 1 183 ? -11.117 -16.562 3.523 1 88.56 183 THR A C 1
ATOM 1476 O O . THR A 1 183 ? -11.148 -15.391 3.906 1 88.56 183 THR A O 1
ATOM 1479 N N . ASP A 1 184 ? -10.141 -17.344 3.467 1 91 184 ASP A N 1
ATOM 1480 C CA . ASP A 1 184 ? -8.891 -16.812 4.008 1 91 184 ASP A CA 1
ATOM 1481 C C . ASP A 1 184 ? -8.398 -15.609 3.191 1 91 184 ASP A C 1
ATOM 1483 O O . ASP A 1 184 ? -8.516 -15.609 1.964 1 91 184 ASP A O 1
ATOM 1487 N N . GLU A 1 185 ? -7.758 -14.672 3.82 1 87.88 185 GLU A N 1
ATOM 1488 C CA . GLU A 1 185 ? -7.289 -13.438 3.195 1 87.88 185 GLU A CA 1
ATOM 1489 C C . GLU A 1 185 ? -6.121 -13.711 2.25 1 87.88 185 GLU A C 1
ATOM 1491 O O . GLU A 1 185 ? -5.801 -12.883 1.395 1 87.88 185 GLU A O 1
ATOM 1496 N N . ILE A 1 186 ? -5.633 -14.859 2.307 1 92.75 186 ILE A N 1
ATOM 1497 C CA . ILE A 1 186 ? -4.504 -15.25 1.471 1 92.75 186 ILE A CA 1
ATOM 1498 C C . ILE A 1 186 ? -4.922 -15.242 0.002 1 92.75 186 ILE A C 1
ATOM 1500 O O . ILE A 1 186 ? -4.082 -15.086 -0.888 1 92.75 186 ILE A O 1
ATOM 1504 N N . TYR A 1 187 ? -6.27 -15.344 -0.226 1 94.75 187 TYR A N 1
ATOM 1505 C CA . TYR A 1 187 ? -6.781 -15.469 -1.587 1 94.75 187 TYR A CA 1
ATOM 1506 C C . TYR A 1 187 ? -7.211 -14.109 -2.129 1 94.75 187 TYR A C 1
ATOM 1508 O O . TYR A 1 187 ? -7.645 -14 -3.277 1 94.75 187 TYR A O 1
ATOM 1516 N N . GLN A 1 188 ? -7.105 -13.016 -1.377 1 90.62 188 GLN A N 1
ATOM 1517 C CA . GLN A 1 188 ? -7.492 -11.664 -1.767 1 90.62 188 GLN A CA 1
ATOM 1518 C C . GLN A 1 188 ? -6.367 -10.961 -2.521 1 90.62 188 GLN A C 1
ATOM 1520 O O . GLN A 1 188 ? -5.227 -10.93 -2.055 1 90.62 188 GLN A O 1
ATOM 1525 N N . TRP A 1 189 ? -6.754 -10.414 -3.68 1 91.62 189 TRP A N 1
ATOM 1526 C CA . TRP A 1 189 ? -5.797 -9.648 -4.477 1 91.62 189 TRP A CA 1
ATOM 1527 C C . TRP A 1 189 ? -5.121 -8.578 -3.633 1 91.62 189 TRP A C 1
ATOM 1529 O O . TRP A 1 189 ? -5.773 -7.895 -2.838 1 91.62 189 TRP A O 1
ATOM 1539 N N . PRO A 1 190 ? -3.811 -8.312 -3.834 1 87.56 190 PRO A N 1
ATOM 1540 C CA . PRO A 1 190 ? -3.133 -7.246 -3.096 1 87.56 190 PRO A CA 1
ATOM 1541 C C . PRO A 1 190 ? -3.635 -5.855 -3.479 1 87.56 190 PRO A C 1
ATOM 1543 O O . PRO A 1 190 ? -3.727 -5.535 -4.664 1 87.56 190 PRO A O 1
ATOM 1546 N N . VAL A 1 191 ? -3.768 -4.996 -2.582 1 75.06 191 VAL A N 1
ATOM 1547 C CA . VAL A 1 191 ? -4.418 -3.703 -2.771 1 75.06 191 VAL A CA 1
ATOM 1548 C C . VAL A 1 191 ? -3.518 -2.785 -3.592 1 75.06 191 VAL A C 1
ATOM 1550 O O . VAL A 1 191 ? -4.004 -1.905 -4.309 1 75.06 191 VAL A O 1
ATOM 1553 N N . ASP A 1 192 ? -2.203 -3.012 -3.525 1 79.06 192 ASP A N 1
ATOM 1554 C CA . ASP A 1 192 ? -1.283 -2.078 -4.168 1 79.06 192 ASP A CA 1
ATOM 1555 C C . ASP A 1 192 ? -0.747 -2.652 -5.48 1 79.06 192 ASP A C 1
ATOM 1557 O O . ASP A 1 192 ? 0.181 -2.096 -6.074 1 79.06 192 ASP A O 1
ATOM 1561 N N . LEU A 1 193 ? -1.325 -3.779 -5.895 1 90.81 193 LEU A N 1
ATOM 1562 C CA . LEU A 1 193 ? -0.888 -4.379 -7.148 1 90.81 193 LEU A CA 1
ATOM 1563 C C . LEU A 1 193 ? -1.885 -4.086 -8.266 1 90.81 193 LEU A C 1
ATOM 1565 O O . LEU A 1 193 ? -3.098 -4.129 -8.047 1 90.81 193 LEU A O 1
ATOM 1569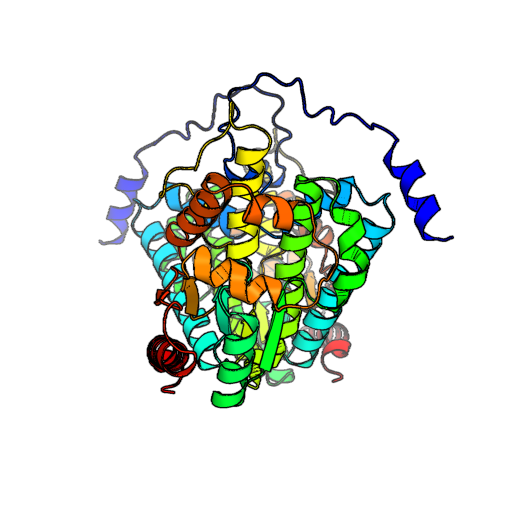 N N . LEU A 1 194 ? -1.347 -3.76 -9.492 1 90.69 194 LEU A N 1
ATOM 1570 C CA . LEU A 1 194 ? -2.195 -3.51 -10.656 1 90.69 194 LEU A CA 1
ATOM 1571 C C . LEU A 1 194 ? -3.172 -4.66 -10.867 1 90.69 194 LEU A C 1
ATOM 1573 O O . LEU A 1 194 ? -2.756 -5.805 -11.055 1 90.69 194 LEU A O 1
ATOM 1577 N N . LYS A 1 195 ? -4.469 -4.371 -10.875 1 91.75 195 LYS A N 1
ATOM 1578 C CA . LYS A 1 195 ? -5.5 -5.402 -10.969 1 91.75 195 LYS A CA 1
ATOM 1579 C C . LYS A 1 195 ? -5.934 -5.613 -12.414 1 91.75 195 LYS A C 1
ATOM 1581 O O . LYS A 1 195 ? -6.285 -4.66 -13.109 1 91.75 195 LYS A O 1
ATOM 1586 N N . PRO A 1 196 ? -5.891 -6.848 -12.875 1 95.31 196 PRO A N 1
ATOM 1587 C CA . PRO A 1 196 ? -6.398 -7.121 -14.227 1 95.31 196 PRO A CA 1
ATOM 1588 C C . PRO A 1 196 ? -7.918 -7.023 -14.312 1 95.31 196 PRO A C 1
ATOM 1590 O O . PRO A 1 196 ? -8.617 -7.258 -13.32 1 95.31 196 PRO A O 1
ATOM 1593 N N . GLN A 1 197 ? -8.422 -6.699 -15.5 1 93.06 197 GLN A N 1
ATOM 1594 C CA . GLN A 1 197 ? -9.867 -6.656 -15.711 1 93.06 197 GLN A CA 1
ATOM 1595 C C . GLN A 1 197 ? -10.445 -8.062 -15.797 1 93.06 197 GLN A C 1
ATOM 1597 O O . GLN A 1 197 ? -11.617 -8.273 -15.477 1 93.06 197 GLN A O 1
ATOM 1602 N N . LYS A 1 198 ? -9.586 -9 -16.203 1 93.94 198 LYS A N 1
ATOM 1603 C CA . LYS A 1 198 ? -10.039 -10.383 -16.359 1 93.94 198 LYS A CA 1
ATOM 1604 C C . LYS A 1 198 ? -8.898 -11.367 -16.125 1 93.94 198 LYS A C 1
ATOM 1606 O O . LYS A 1 198 ? -7.77 -11.133 -16.562 1 93.94 198 LYS A O 1
ATOM 1611 N N . VAL A 1 199 ? -9.211 -12.453 -15.328 1 97.75 199 VAL A N 1
ATOM 1612 C CA . VAL A 1 199 ? -8.297 -13.586 -15.148 1 97.75 199 VAL A CA 1
ATOM 1613 C C . VAL A 1 199 ? -8.953 -14.867 -15.656 1 97.75 199 VAL A C 1
ATOM 1615 O O . VAL A 1 199 ? -10.062 -15.211 -15.234 1 97.75 199 VAL A O 1
ATOM 1618 N N . ILE A 1 200 ? -8.273 -15.57 -16.594 1 98.12 200 ILE A N 1
ATOM 1619 C CA . ILE A 1 200 ? -8.805 -16.781 -17.188 1 98.12 200 ILE A CA 1
ATOM 1620 C C . ILE A 1 200 ? -7.902 -17.969 -16.844 1 98.12 200 ILE A C 1
ATOM 1622 O O . ILE A 1 200 ? -6.703 -17.938 -17.125 1 98.12 200 ILE A O 1
ATOM 1626 N N . LEU A 1 201 ? -8.484 -19.047 -16.188 1 98.38 201 LEU A N 1
ATOM 1627 C CA . LEU A 1 201 ? -7.785 -20.281 -15.852 1 98.38 201 LEU A CA 1
ATOM 1628 C C . LEU A 1 201 ? -8.031 -21.344 -16.906 1 98.38 201 LEU A C 1
ATOM 1630 O O . LEU A 1 201 ? -9.164 -21.812 -17.078 1 98.38 201 LEU A O 1
ATOM 1634 N N . LEU A 1 202 ? -6.992 -21.703 -17.562 1 98.12 202 LEU A N 1
ATOM 1635 C CA . LEU A 1 202 ? -7.066 -22.828 -18.484 1 98.12 202 LEU A CA 1
ATOM 1636 C C . LEU A 1 202 ? -6.906 -24.156 -17.766 1 98.12 202 LEU A C 1
ATOM 1638 O O . LEU A 1 202 ? -5.902 -24.375 -17.078 1 98.12 202 LEU A O 1
ATOM 1642 N N . THR A 1 203 ? -7.887 -25.031 -17.922 1 95.94 203 THR A N 1
ATOM 1643 C CA . THR A 1 203 ? -7.82 -26.359 -17.297 1 95.94 203 THR A CA 1
ATOM 1644 C C . THR A 1 203 ? -7.707 -27.453 -18.359 1 95.94 203 THR A C 1
ATOM 1646 O O . THR A 1 203 ? -8.289 -27.344 -19.438 1 95.94 203 THR A O 1
ATOM 1649 N N . VAL A 1 204 ? -6.883 -28.422 -17.938 1 94.69 204 VAL A N 1
ATOM 1650 C CA . VAL A 1 204 ? -6.668 -29.562 -18.828 1 94.69 204 VAL A CA 1
ATOM 1651 C C . VAL A 1 204 ? -6.473 -30.828 -18 1 94.69 204 VAL A C 1
ATOM 1653 O O . VAL A 1 204 ? -6.043 -30.766 -16.844 1 94.69 204 VAL A O 1
ATOM 1656 N N . SER A 1 205 ? -6.84 -31.953 -18.672 1 91.88 205 SER A N 1
ATOM 1657 C CA . SER A 1 205 ? -6.578 -33.219 -18 1 91.88 205 SER A CA 1
ATOM 1658 C C . SER A 1 205 ? -5.082 -33.5 -17.906 1 91.88 205 SER A C 1
ATOM 1660 O O . SER A 1 205 ? -4.301 -33 -18.719 1 91.88 205 SER A O 1
ATOM 1662 N N . GLU A 1 206 ? -4.695 -34.344 -16.891 1 89.31 206 GLU A N 1
ATOM 1663 C CA . GLU A 1 206 ? -3.281 -34.688 -16.703 1 89.31 206 GLU A CA 1
ATOM 1664 C C . GLU A 1 206 ? -2.711 -35.406 -17.906 1 89.31 206 GLU A C 1
ATOM 1666 O O . GLU A 1 206 ? -1.555 -35.188 -18.281 1 89.31 206 GLU A O 1
ATOM 1671 N N . GLU A 1 207 ? -3.432 -36.219 -18.438 1 87.5 207 GLU A N 1
ATOM 1672 C CA . GLU A 1 207 ? -3.008 -36.969 -19.609 1 87.5 207 GLU A CA 1
ATOM 1673 C C . GLU A 1 207 ? -2.643 -36.031 -20.766 1 87.5 207 GLU A C 1
ATOM 1675 O O . GLU A 1 207 ? -1.582 -36.188 -21.375 1 87.5 207 GLU A O 1
ATOM 1680 N N . ILE A 1 208 ? -3.432 -35.125 -21.016 1 86.88 208 ILE A N 1
ATOM 1681 C CA . ILE A 1 208 ? -3.217 -34.188 -22.094 1 86.88 208 ILE A CA 1
ATOM 1682 C C . ILE A 1 208 ? -2.076 -33.219 -21.719 1 86.88 208 ILE A C 1
ATOM 1684 O O . ILE A 1 208 ? -1.245 -32.906 -22.578 1 86.88 208 ILE A O 1
ATOM 1688 N N . ARG A 1 209 ? -2.068 -32.812 -20.5 1 86.88 209 ARG A N 1
ATOM 1689 C CA . ARG A 1 209 ? -1.028 -31.922 -20.016 1 86.88 209 ARG A CA 1
ATOM 1690 C C . ARG A 1 209 ? 0.359 -32.531 -20.234 1 86.88 209 ARG A C 1
ATOM 1692 O O . ARG A 1 209 ? 1.263 -31.828 -20.719 1 86.88 209 ARG A O 1
ATOM 1699 N N . LEU A 1 210 ? 0.516 -33.719 -19.938 1 84 210 LEU A N 1
ATOM 1700 C CA . LEU A 1 210 ? 1.796 -34.406 -20.062 1 84 210 LEU A CA 1
ATOM 1701 C C . LEU A 1 210 ? 2.211 -34.562 -21.516 1 84 210 LEU A C 1
ATOM 1703 O O . LEU A 1 210 ? 3.391 -34.438 -21.844 1 84 210 LEU A O 1
ATOM 1707 N N . GLU A 1 211 ? 1.286 -34.844 -22.297 1 83 211 GLU A N 1
ATOM 1708 C CA . GLU A 1 211 ? 1.557 -34.969 -23.719 1 83 211 GLU A CA 1
ATOM 1709 C C . GLU A 1 211 ? 2.074 -33.656 -24.297 1 83 211 GLU A C 1
ATOM 1711 O O . GLU A 1 211 ? 3.029 -33.625 -25.078 1 83 211 GLU A O 1
ATOM 1716 N N . ARG A 1 212 ? 1.518 -32.625 -23.922 1 81 212 ARG A N 1
ATOM 1717 C CA . ARG A 1 212 ? 1.865 -31.297 -24.438 1 81 212 ARG A CA 1
ATOM 1718 C C . ARG A 1 212 ? 3.191 -30.828 -23.859 1 81 212 ARG A C 1
ATOM 1720 O O . ARG A 1 212 ? 3.977 -30.172 -24.547 1 81 212 ARG A O 1
ATOM 1727 N N . HIS A 1 213 ? 3.338 -31.125 -22.609 1 78.44 213 HIS A N 1
ATOM 1728 C CA . HIS A 1 213 ? 4.566 -30.703 -21.938 1 78.44 213 HIS A CA 1
ATOM 1729 C C . HIS A 1 213 ? 5.777 -31.438 -22.516 1 78.44 213 HIS A C 1
ATOM 1731 O O . HIS A 1 213 ? 6.867 -30.859 -22.609 1 78.44 213 HIS A O 1
ATOM 1737 N N . SER A 1 214 ? 5.594 -32.625 -22.828 1 73.19 214 SER A N 1
ATOM 1738 C CA . SER A 1 214 ? 6.668 -33.469 -23.359 1 73.19 214 SER A CA 1
ATOM 1739 C C . SER A 1 214 ? 7.129 -32.969 -24.719 1 73.19 214 SER A C 1
ATOM 1741 O O . SER A 1 214 ? 8.273 -33.219 -25.125 1 73.19 214 SER A O 1
ATOM 1743 N N . ARG A 1 215 ? 6.211 -32.344 -25.422 1 66.5 215 ARG A N 1
ATOM 1744 C CA . ARG A 1 215 ? 6.539 -31.828 -26.75 1 66.5 215 ARG A CA 1
ATOM 1745 C C . ARG A 1 215 ? 7.395 -30.562 -26.641 1 66.5 215 ARG A C 1
ATOM 1747 O O . ARG A 1 215 ? 8.031 -30.172 -27.625 1 66.5 215 ARG A O 1
ATOM 1754 N N . ARG A 1 216 ? 7.191 -30.016 -25.578 1 64.62 216 ARG A N 1
ATOM 1755 C CA . ARG A 1 216 ? 8.023 -28.828 -25.391 1 64.62 216 ARG A CA 1
ATOM 1756 C C . ARG A 1 216 ? 9.477 -29.203 -25.141 1 64.62 216 ARG A C 1
ATOM 1758 O O . ARG A 1 216 ? 9.758 -30.281 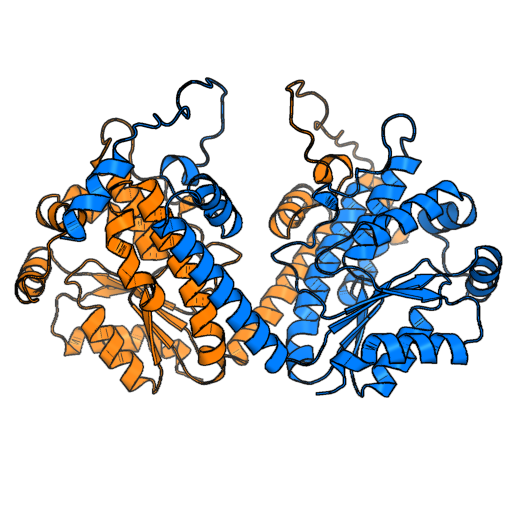-24.609 1 64.62 216 ARG A O 1
ATOM 1765 N N . SER A 1 217 ? 10.297 -28.531 -25.875 1 53.03 217 SER A N 1
ATOM 1766 C CA . SER A 1 217 ? 11.719 -28.812 -25.781 1 53.03 217 SER A CA 1
ATOM 1767 C C . SER A 1 217 ? 12.148 -29.031 -24.344 1 53.03 217 SER A C 1
ATOM 1769 O O . SER A 1 217 ? 11.594 -28.422 -23.422 1 53.03 217 SER A O 1
ATOM 1771 N N . ALA A 1 218 ? 12.797 -30.203 -24.172 1 48.44 218 ALA A N 1
ATOM 1772 C CA . ALA A 1 218 ? 13.461 -30.734 -22.969 1 48.44 218 ALA A CA 1
ATOM 1773 C C . ALA A 1 218 ? 14.078 -29.609 -22.141 1 48.44 218 ALA A C 1
ATOM 1775 O O . ALA A 1 218 ? 15.266 -29.312 -22.281 1 48.44 218 ALA A O 1
ATOM 1776 N N . ASP A 1 219 ? 13.445 -28.516 -22.109 1 50.22 219 ASP A N 1
ATOM 1777 C CA . ASP A 1 219 ? 14.234 -27.594 -21.312 1 50.22 219 ASP A CA 1
ATOM 1778 C C . ASP A 1 219 ? 14.461 -28.125 -19.906 1 50.22 219 ASP A C 1
ATOM 1780 O O . ASP A 1 219 ? 13.75 -29.031 -19.453 1 50.22 219 ASP A O 1
ATOM 1784 N N . LEU A 1 220 ? 15.352 -27.609 -19.172 1 49.56 220 LEU A N 1
ATOM 1785 C CA . LEU A 1 220 ? 15.844 -27.938 -17.844 1 49.56 220 LEU A CA 1
ATOM 1786 C C . LEU A 1 220 ? 14.688 -28.047 -16.844 1 49.56 220 LEU A C 1
ATOM 1788 O O . LEU A 1 220 ? 13.93 -27.094 -16.656 1 49.56 220 LEU A O 1
ATOM 1792 N N . VAL A 1 221 ? 14.227 -29.266 -16.5 1 57.91 221 VAL A N 1
ATOM 1793 C CA . VAL A 1 221 ? 13.164 -29.641 -15.57 1 57.91 221 VAL A CA 1
ATOM 1794 C C . VAL A 1 221 ? 13.5 -29.141 -14.172 1 57.91 221 VAL A C 1
ATOM 1796 O O . VAL A 1 221 ? 14.5 -29.547 -13.578 1 57.91 221 VAL A O 1
ATOM 1799 N N . THR A 1 222 ? 12.867 -28.125 -13.539 1 69.62 222 THR A N 1
ATOM 1800 C CA . THR A 1 222 ? 12.984 -27.641 -12.172 1 69.62 222 THR A CA 1
ATOM 1801 C C . THR A 1 222 ? 12.305 -28.594 -11.195 1 69.62 222 THR A C 1
ATOM 1803 O O . THR A 1 222 ? 11.625 -29.531 -11.609 1 69.62 222 THR A O 1
ATOM 1806 N N . GLU A 1 223 ? 12.609 -28.438 -9.945 1 70.94 223 GLU A N 1
ATOM 1807 C CA . GLU A 1 223 ? 11.961 -29.234 -8.898 1 70.94 223 GLU A CA 1
ATOM 1808 C C . GLU A 1 223 ? 10.445 -29.141 -8.992 1 70.94 223 GLU A C 1
ATOM 1810 O O . GLU A 1 223 ? 9.742 -30.141 -8.836 1 70.94 223 GLU A O 1
ATOM 1815 N N . GLN A 1 224 ? 9.977 -28 -9.219 1 71.56 224 GLN A N 1
ATOM 1816 C CA . GLN A 1 224 ? 8.523 -27.828 -9.305 1 71.56 224 GLN A CA 1
ATOM 1817 C C . GLN A 1 224 ? 7.953 -28.562 -10.516 1 71.56 224 GLN A C 1
ATOM 1819 O O . GLN A 1 224 ? 6.852 -29.125 -10.445 1 71.56 224 GLN A O 1
ATOM 1824 N N . GLU A 1 225 ? 8.641 -28.578 -11.547 1 75.44 225 GLU A N 1
ATOM 1825 C CA . GLU A 1 225 ? 8.203 -29.328 -12.719 1 75.44 225 GLU A CA 1
ATOM 1826 C C . GLU A 1 225 ? 8.125 -30.812 -12.422 1 75.44 225 GLU A C 1
ATOM 1828 O O . GLU A 1 225 ? 7.211 -31.5 -12.898 1 75.44 225 GLU A O 1
ATOM 1833 N N . HIS A 1 226 ? 9.133 -31.219 -11.672 1 76.19 226 HIS A N 1
ATOM 1834 C CA . HIS A 1 226 ? 9.117 -32.625 -11.258 1 76.19 226 HIS A CA 1
ATOM 1835 C C . HIS A 1 226 ? 7.898 -32.938 -10.391 1 76.19 226 HIS A C 1
ATOM 1837 O O . HIS A 1 226 ? 7.258 -33.969 -10.562 1 76.19 226 HIS A O 1
ATOM 1843 N N . LEU A 1 227 ? 7.656 -32.062 -9.461 1 78.31 227 LEU A N 1
ATOM 1844 C CA . LEU A 1 227 ? 6.508 -32.25 -8.578 1 78.31 227 LEU A CA 1
ATOM 1845 C C . LEU A 1 227 ? 5.207 -32.25 -9.375 1 78.31 227 LEU A C 1
ATOM 1847 O O . LEU A 1 227 ? 4.305 -33.031 -9.102 1 78.31 227 LEU A O 1
ATOM 1851 N N . LEU A 1 228 ? 5.121 -31.406 -10.281 1 81.12 228 LEU A N 1
ATOM 1852 C CA . LEU A 1 228 ? 3.932 -31.312 -11.125 1 81.12 228 LE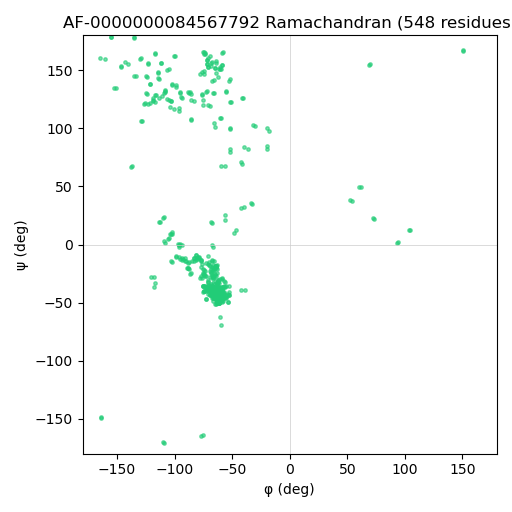U A CA 1
ATOM 1853 C C . LEU A 1 228 ? 3.682 -32.625 -11.859 1 81.12 228 LEU A C 1
ATOM 1855 O O . LEU A 1 228 ? 2.531 -33.031 -12.031 1 81.12 228 LEU A O 1
ATOM 1859 N N . LYS A 1 229 ? 4.766 -33.188 -12.258 1 79.31 229 LYS A N 1
ATOM 1860 C CA . LYS A 1 229 ? 4.668 -34.438 -13.008 1 79.31 229 LYS A CA 1
ATOM 1861 C C . LYS A 1 229 ? 4.34 -35.625 -12.086 1 79.31 229 LYS A C 1
ATOM 1863 O O . LYS A 1 229 ? 3.516 -36.469 -12.422 1 79.31 229 LYS A O 1
ATOM 1868 N N . ALA A 1 230 ? 4.855 -35.594 -10.914 1 79.56 230 ALA A N 1
ATOM 1869 C CA . ALA A 1 230 ? 4.883 -36.812 -10.109 1 79.56 230 ALA A CA 1
ATOM 1870 C C . ALA A 1 230 ? 3.807 -36.781 -9.023 1 79.56 230 ALA A C 1
ATOM 1872 O O . ALA A 1 230 ? 3.43 -37.844 -8.492 1 79.56 230 ALA A O 1
ATOM 1873 N N . ASN A 1 231 ? 3.225 -35.625 -8.75 1 83.75 231 ASN A N 1
ATOM 1874 C CA . ASN A 1 231 ? 2.422 -35.5 -7.543 1 83.75 231 ASN A CA 1
ATOM 1875 C C . ASN A 1 231 ? 1.039 -34.906 -7.848 1 83.75 231 ASN A C 1
ATOM 1877 O O . ASN A 1 231 ? 0.887 -33.719 -8.031 1 83.75 231 ASN A O 1
ATOM 1881 N N . ALA A 1 232 ? 0.068 -35.75 -7.793 1 89.94 232 ALA A N 1
ATOM 1882 C CA . ALA A 1 232 ? -1.308 -35.344 -8.102 1 89.94 232 ALA A CA 1
ATOM 1883 C C . ALA A 1 232 ? -1.854 -34.375 -7.074 1 89.94 232 ALA A C 1
ATOM 1885 O O . ALA A 1 232 ? -2.605 -33.469 -7.418 1 89.94 232 ALA A O 1
ATOM 1886 N N . LYS A 1 233 ? -1.472 -34.656 -5.852 1 90.12 233 LYS A N 1
ATOM 1887 C CA . LYS A 1 233 ? -1.944 -33.781 -4.789 1 90.12 233 LYS A CA 1
ATOM 1888 C C . LYS A 1 233 ? -1.392 -32.375 -4.961 1 90.12 233 LYS A C 1
ATOM 1890 O O . LYS A 1 233 ? -2.088 -31.391 -4.695 1 90.12 233 LYS A O 1
ATOM 1895 N N . PHE A 1 234 ? -0.181 -32.25 -5.348 1 92.62 234 PHE A N 1
ATOM 1896 C CA . PHE A 1 234 ? 0.44 -30.969 -5.641 1 92.62 234 PHE A CA 1
ATOM 1897 C C . PHE A 1 234 ? -0.346 -30.219 -6.707 1 92.62 234 PHE A C 1
ATOM 1899 O O . PHE A 1 234 ? -0.666 -29.031 -6.539 1 92.62 234 PHE A O 1
ATOM 1906 N N . ARG A 1 235 ? -0.838 -30.844 -7.746 1 92.12 235 ARG A N 1
ATOM 1907 C CA . ARG A 1 235 ? -1.604 -30.25 -8.836 1 92.12 235 ARG A CA 1
ATOM 1908 C C . ARG A 1 235 ? -2.996 -29.844 -8.367 1 92.12 235 ARG A C 1
ATOM 1910 O O . ARG A 1 235 ? -3.48 -28.766 -8.719 1 92.12 235 ARG A O 1
ATOM 1917 N N . GLU A 1 236 ? -3.547 -30.703 -7.625 1 93.31 236 GLU A N 1
ATOM 1918 C CA . GLU A 1 236 ? -4.883 -30.438 -7.098 1 93.31 236 GLU A CA 1
ATOM 1919 C C . GLU A 1 236 ? -4.883 -29.203 -6.184 1 93.31 236 GLU A C 1
ATOM 1921 O O . GLU A 1 236 ? -5.812 -28.406 -6.219 1 93.31 236 GLU A O 1
ATOM 1926 N N . ASP A 1 237 ? -3.865 -29.141 -5.332 1 94.5 237 ASP A N 1
ATOM 1927 C CA . ASP A 1 237 ? -3.748 -28 -4.414 1 94.5 237 ASP A CA 1
ATOM 1928 C C . ASP A 1 237 ? -3.568 -26.688 -5.18 1 94.5 237 ASP A C 1
ATOM 1930 O O . ASP A 1 237 ? -4.133 -25.672 -4.797 1 94.5 237 ASP A O 1
ATOM 1934 N N . ILE A 1 238 ? -2.842 -26.656 -6.273 1 96.06 238 ILE A N 1
ATOM 1935 C CA . ILE A 1 238 ? -2.635 -25.484 -7.102 1 96.06 238 ILE A CA 1
ATOM 1936 C C . ILE A 1 238 ? -3.959 -25.047 -7.727 1 96.06 238 ILE A C 1
ATOM 1938 O O . ILE A 1 238 ? -4.344 -23.875 -7.633 1 96.06 238 ILE A O 1
ATOM 1942 N N . LEU A 1 239 ? -4.688 -25.984 -8.25 1 95.5 239 LEU A N 1
ATOM 1943 C CA . LEU A 1 239 ? -5.93 -25.688 -8.953 1 95.5 239 LEU A CA 1
ATOM 1944 C C . LEU A 1 239 ? -6.992 -25.172 -7.988 1 95.5 239 LEU A C 1
ATOM 1946 O O . LEU A 1 239 ? -7.734 -24.25 -8.32 1 95.5 239 LEU A O 1
ATOM 1950 N N . GLN A 1 240 ? -7.055 -25.781 -6.848 1 95.69 240 GLN A N 1
ATOM 1951 C CA . GLN A 1 240 ? -8.023 -25.328 -5.855 1 95.69 240 GLN A CA 1
ATOM 1952 C C . GLN A 1 240 ? -7.668 -23.938 -5.332 1 95.69 240 GLN A C 1
ATOM 1954 O O . GLN A 1 240 ? -8.555 -23.125 -5.055 1 95.69 240 GLN A O 1
ATOM 1959 N N . ALA A 1 241 ? -6.414 -23.641 -5.184 1 97.06 241 ALA A N 1
ATOM 1960 C CA . ALA A 1 241 ? -5.984 -22.312 -4.777 1 97.06 241 ALA A CA 1
ATOM 1961 C C . ALA A 1 241 ? -6.414 -21.266 -5.801 1 97.06 241 ALA A C 1
ATOM 1963 O O . ALA A 1 241 ? -6.934 -20.203 -5.434 1 97.06 241 ALA A O 1
ATOM 1964 N N . PHE A 1 242 ? -6.262 -21.547 -7.078 1 97.62 242 PHE A N 1
ATOM 1965 C CA . PHE A 1 242 ? -6.742 -20.672 -8.133 1 97.62 242 PHE A CA 1
ATOM 1966 C C . PHE A 1 242 ? -8.219 -20.359 -7.949 1 97.62 242 PHE A C 1
ATOM 1968 O O . PHE A 1 242 ? -8.625 -19.188 -7.98 1 97.62 242 PHE A O 1
ATOM 1975 N N . LYS A 1 243 ? -9.016 -21.297 -7.75 1 96.25 243 LYS A N 1
ATOM 1976 C CA . LYS A 1 243 ? -10.469 -21.172 -7.691 1 96.25 243 LYS A CA 1
ATOM 1977 C C . LYS A 1 243 ? -10.906 -20.359 -6.473 1 96.25 243 LYS A C 1
ATOM 1979 O O . LYS A 1 243 ? -11.953 -19.719 -6.496 1 96.25 243 LYS A O 1
ATOM 1984 N N . ASN A 1 244 ? -10.086 -20.391 -5.422 1 96.12 244 ASN A N 1
ATOM 1985 C CA . ASN A 1 244 ? -10.422 -19.688 -4.184 1 96.12 244 ASN A CA 1
ATOM 1986 C C . ASN A 1 244 ? -10.086 -18.203 -4.262 1 96.12 244 ASN A C 1
ATOM 1988 O O . ASN A 1 244 ? -10.539 -17.422 -3.432 1 96.12 244 ASN A O 1
ATOM 1992 N N . MET A 1 245 ? -9.336 -17.797 -5.293 1 95.25 245 MET A N 1
ATOM 1993 C CA . MET A 1 245 ? -8.844 -16.422 -5.379 1 95.25 245 MET A CA 1
ATOM 1994 C C . MET A 1 245 ? -9.953 -15.477 -5.844 1 95.25 245 MET A C 1
ATOM 1996 O O . MET A 1 245 ? -10.82 -15.867 -6.621 1 95.25 245 MET A O 1
ATOM 2000 N N . ARG A 1 246 ? -9.867 -14.219 -5.289 1 93.25 246 ARG A N 1
ATOM 2001 C CA . ARG A 1 246 ? -10.953 -13.273 -5.527 1 93.25 246 ARG A CA 1
ATOM 2002 C C . ARG A 1 246 ? -10.414 -11.867 -5.746 1 93.25 246 ARG A C 1
ATOM 2004 O O . ARG A 1 246 ? -9.312 -11.539 -5.293 1 93.25 246 ARG A O 1
ATOM 2011 N N . ASN A 1 247 ? -11.188 -10.977 -6.465 1 86.5 247 ASN A N 1
ATOM 2012 C CA . ASN A 1 247 ? -10.961 -9.555 -6.695 1 86.5 247 ASN A CA 1
ATOM 2013 C C . ASN A 1 247 ? -9.656 -9.312 -7.457 1 86.5 247 ASN A C 1
ATOM 2015 O O . ASN A 1 247 ? -8.812 -8.523 -7.016 1 86.5 247 ASN A O 1
ATOM 2019 N N . PRO A 1 248 ? -9.602 -10.094 -8.531 1 90.69 248 PRO A N 1
ATOM 2020 C CA . PRO A 1 248 ? -10.719 -10.68 -9.289 1 90.69 248 PRO A CA 1
ATOM 2021 C C . PRO A 1 248 ? -10.789 -12.203 -9.141 1 90.69 248 PRO A C 1
ATOM 2023 O O . PRO A 1 248 ? -9.789 -12.844 -8.828 1 90.69 248 PRO A O 1
ATOM 2026 N N . ASN A 1 249 ? -11.93 -12.727 -9.352 1 93.38 249 ASN A N 1
ATOM 2027 C CA . ASN A 1 249 ? -12.094 -14.172 -9.484 1 93.38 249 ASN A CA 1
ATOM 2028 C C . ASN A 1 249 ? -11.602 -14.672 -10.836 1 93.38 249 ASN A C 1
ATOM 2030 O O . ASN A 1 249 ? -11.336 -13.867 -11.734 1 93.38 249 ASN A O 1
ATOM 2034 N N . VAL A 1 250 ? -11.445 -16.047 -10.875 1 96.31 250 VAL A N 1
ATOM 2035 C CA . VAL A 1 250 ? -10.961 -16.609 -12.125 1 96.31 250 VAL A CA 1
ATOM 2036 C C . VAL A 1 250 ? -12.133 -17.156 -12.938 1 96.31 250 VAL A C 1
ATOM 2038 O O . VAL A 1 250 ? -13.078 -17.719 -12.383 1 96.31 250 VAL A O 1
ATOM 2041 N N . ALA A 1 251 ? -12.148 -16.875 -14.219 1 96.75 251 ALA A N 1
ATOM 2042 C CA . ALA A 1 251 ? -13.023 -17.562 -15.164 1 96.75 251 ALA A CA 1
ATOM 2043 C C . ALA A 1 251 ? -12.375 -18.844 -15.68 1 96.75 251 ALA A C 1
ATOM 2045 O O . ALA A 1 251 ? -11.219 -18.828 -16.109 1 96.75 251 ALA A O 1
ATOM 2046 N N . ILE A 1 252 ? -13.07 -20 -15.68 1 96.5 252 ILE A N 1
ATOM 2047 C CA . ILE A 1 252 ? -12.5 -21.281 -16.062 1 96.5 252 ILE A CA 1
ATOM 2048 C C . ILE A 1 252 ? -12.805 -21.562 -17.531 1 96.5 252 ILE A C 1
ATOM 2050 O O . ILE A 1 252 ? -13.945 -21.422 -17.969 1 96.5 252 ILE A O 1
ATOM 2054 N N . VAL A 1 253 ? -11.812 -21.891 -18.188 1 96.88 253 VAL A N 1
ATOM 2055 C CA . VAL A 1 253 ? -11.953 -22.328 -19.578 1 96.88 253 VAL A CA 1
ATOM 2056 C C . VAL A 1 253 ? -11.391 -23.734 -19.75 1 96.88 253 VAL A C 1
ATOM 2058 O O . VAL A 1 253 ? -10.234 -24 -19.422 1 96.88 253 VAL A O 1
ATOM 2061 N N . ASP A 1 254 ? -12.195 -24.641 -20.188 1 92.12 254 ASP A N 1
ATOM 2062 C CA . ASP A 1 254 ? -11.797 -26.016 -20.469 1 92.12 254 ASP A CA 1
ATOM 2063 C C . ASP A 1 254 ? -10.914 -26.078 -21.719 1 92.12 254 ASP A C 1
ATOM 2065 O O . ASP A 1 254 ? -11.375 -25.797 -22.828 1 92.12 254 ASP A O 1
ATOM 2069 N N . SER A 1 255 ? -9.727 -26.578 -21.438 1 92.69 255 SER A N 1
ATOM 2070 C CA . SER A 1 255 ? -8.773 -26.625 -22.547 1 92.69 255 SER A CA 1
ATOM 2071 C C . SER A 1 255 ? -8.531 -28.062 -23 1 92.69 255 SER A C 1
ATOM 2073 O O . SER A 1 255 ? -7.465 -28.375 -23.547 1 92.69 255 SER A O 1
ATOM 2075 N N . ASN A 1 256 ? -9.367 -28.953 -22.797 1 91.19 256 ASN A N 1
ATOM 2076 C CA . ASN A 1 256 ? -9.242 -30.344 -23.203 1 91.19 256 ASN A CA 1
ATOM 2077 C C . ASN A 1 256 ? -9.539 -30.516 -24.688 1 91.19 256 ASN A C 1
ATOM 2079 O O . ASN A 1 256 ? -9.062 -31.453 -25.328 1 91.19 256 ASN A O 1
ATOM 2083 N N . GLY A 1 257 ? -10.352 -29.672 -25.219 1 89.31 257 GLY A N 1
ATOM 2084 C CA . GLY A 1 257 ? -10.742 -29.781 -26.625 1 89.31 257 GLY A CA 1
ATOM 2085 C C . GLY A 1 257 ? -9.656 -29.328 -27.578 1 89.31 257 GLY A C 1
ATOM 2086 O O . GLY A 1 257 ? -8.508 -29.141 -27.172 1 89.31 257 GLY A O 1
ATOM 2087 N N . SER A 1 258 ? -10.055 -29.094 -28.766 1 90.38 258 SER A N 1
ATOM 2088 C CA 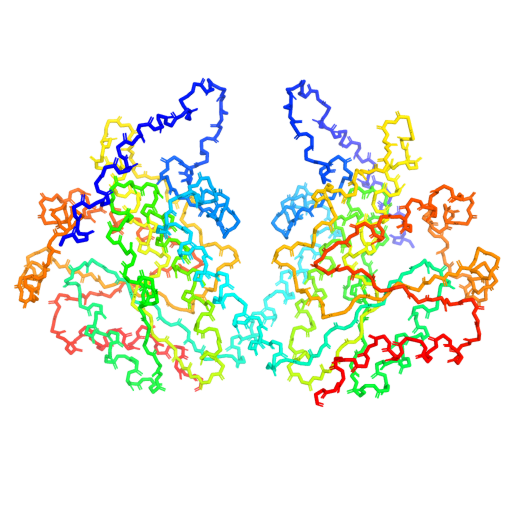. SER A 1 258 ? -9.117 -28.609 -29.781 1 90.38 258 SER A CA 1
ATOM 2089 C C . SER A 1 258 ? -8.688 -27.172 -29.516 1 90.38 258 SER A C 1
ATOM 2091 O O . SER A 1 258 ? -9.336 -26.469 -28.734 1 90.38 258 SER A O 1
ATOM 2093 N N . PHE A 1 259 ? -7.586 -26.828 -30.125 1 91.44 259 PHE A N 1
ATOM 2094 C CA . PHE A 1 259 ? -7.07 -25.469 -30 1 91.44 259 PHE A CA 1
ATOM 2095 C C . PHE A 1 259 ? -8.148 -24.453 -30.359 1 91.44 259 PHE A C 1
ATOM 2097 O O . PHE A 1 259 ? -8.352 -23.469 -29.625 1 91.44 259 PHE A O 1
ATOM 2104 N N . GLY A 1 260 ? -8.898 -24.703 -31.453 1 93.88 260 GLY A N 1
ATOM 2105 C CA . GLY A 1 260 ? -9.945 -23.812 -31.906 1 93.88 260 GLY A CA 1
ATOM 2106 C C . GLY A 1 260 ? -11.094 -23.688 -30.922 1 93.88 260 GLY A C 1
ATOM 2107 O O . GLY A 1 260 ? -11.578 -22.578 -30.672 1 93.88 260 GLY A O 1
ATOM 2108 N N . LYS A 1 261 ? -11.516 -24.781 -30.453 1 92.25 261 LYS A N 1
ATOM 2109 C CA . LYS A 1 261 ? -12.609 -24.781 -29.5 1 92.25 261 LYS A CA 1
ATOM 2110 C C . LYS A 1 261 ? -12.219 -24.047 -28.219 1 92.25 261 LYS A C 1
ATOM 2112 O O . LYS A 1 261 ? -13.008 -23.266 -27.688 1 92.25 261 LYS A O 1
ATOM 2117 N N . THR A 1 262 ? -11.062 -24.312 -27.719 1 92.81 262 THR A N 1
ATOM 2118 C CA . THR A 1 262 ? -10.547 -23.656 -26.531 1 92.81 262 THR A CA 1
ATOM 2119 C C . THR A 1 262 ? -10.438 -22.141 -26.75 1 92.81 262 THR A C 1
ATOM 2121 O O . THR A 1 262 ? -10.82 -21.359 -25.891 1 92.81 262 THR A O 1
ATOM 2124 N N . PHE A 1 263 ? -9.875 -21.75 -27.906 1 93.19 263 PHE A N 1
ATOM 2125 C CA . PHE A 1 263 ? -9.703 -20.344 -28.234 1 93.19 263 PHE A CA 1
ATOM 2126 C C . PHE A 1 263 ? -11.055 -19.625 -28.312 1 93.19 263 PHE A C 1
ATOM 2128 O O . PHE A 1 263 ? -11.188 -18.484 -27.875 1 93.19 263 PHE A O 1
ATOM 2135 N N . TYR A 1 264 ? -12.086 -20.281 -28.859 1 92.69 264 TYR A N 1
ATOM 2136 C CA . TYR A 1 264 ? -13.422 -19.719 -28.953 1 92.69 264 TYR A CA 1
ATOM 2137 C C . TYR A 1 264 ? -13.992 -19.453 -27.562 1 92.69 264 TYR A C 1
ATOM 2139 O O . TYR A 1 264 ? -14.57 -18.391 -27.312 1 92.69 264 TYR A O 1
ATOM 2147 N N . MET A 1 265 ? -13.789 -20.375 -26.734 1 93.56 265 MET A N 1
ATOM 2148 C CA . MET A 1 265 ? -14.266 -20.219 -25.375 1 93.56 265 MET A CA 1
ATOM 2149 C C . MET A 1 265 ? -13.531 -19.094 -24.656 1 93.56 265 MET A C 1
ATOM 2151 O O . MET A 1 265 ? -14.133 -18.344 -23.891 1 93.56 265 MET A O 1
ATOM 2155 N N . LEU A 1 266 ? -12.305 -19.047 -24.922 1 93.44 266 LEU A N 1
ATOM 2156 C CA . LEU A 1 266 ? -11.461 -18 -24.359 1 93.44 266 LEU A CA 1
ATOM 2157 C C . LEU A 1 266 ? -11.906 -16.625 -24.844 1 93.44 266 LEU A C 1
ATOM 2159 O O . LEU A 1 266 ? -12.031 -15.695 -24.031 1 93.44 266 LEU A O 1
ATOM 2163 N N . LEU A 1 267 ? -12.086 -16.391 -26.125 1 92.19 267 LEU A N 1
ATOM 2164 C CA . LEU A 1 267 ? -12.539 -15.141 -26.719 1 92.19 267 LEU A CA 1
ATOM 2165 C C . LEU A 1 267 ? -13.898 -14.742 -26.172 1 92.19 267 LEU A C 1
ATOM 2167 O O . LEU A 1 267 ? -14.141 -13.562 -25.906 1 92.19 267 LEU A O 1
ATOM 2171 N N . ASP A 1 268 ? -14.773 -15.82 -26 1 92.38 268 ASP A N 1
ATOM 2172 C CA . ASP A 1 268 ? -16.109 -15.562 -25.453 1 92.38 268 ASP A CA 1
ATOM 2173 C C . ASP A 1 268 ? -16.031 -15.047 -24.031 1 92.38 268 ASP A C 1
ATOM 2175 O O . ASP A 1 268 ? -16.828 -14.188 -23.625 1 92.38 268 ASP A O 1
ATOM 2179 N N . THR A 1 269 ? -15.062 -15.492 -23.359 1 91.81 269 THR A N 1
ATOM 2180 C CA . THR A 1 269 ? -14.852 -15.109 -21.969 1 91.81 269 THR A CA 1
ATOM 2181 C C . THR A 1 269 ? -14.281 -13.695 -21.875 1 91.81 269 THR A C 1
ATOM 2183 O O . THR A 1 269 ? -14.594 -12.953 -20.953 1 91.81 269 THR A O 1
ATOM 2186 N N . ALA A 1 270 ? -13.555 -13.234 -22.844 1 90.38 270 ALA A N 1
ATOM 2187 C CA . ALA A 1 270 ? -12.883 -11.938 -22.859 1 90.38 270 ALA A CA 1
ATOM 2188 C C . ALA A 1 270 ? -13.742 -10.883 -23.562 1 90.38 270 ALA A C 1
ATOM 2190 O O . ALA A 1 270 ? -13.492 -9.68 -23.422 1 90.38 270 ALA A O 1
ATOM 2191 N N . LYS A 1 271 ? -14.781 -11.195 -24.266 1 87.38 271 LYS A N 1
ATOM 2192 C CA . LYS A 1 271 ? -15.578 -10.383 -25.172 1 87.38 271 LYS A CA 1
ATOM 2193 C C . LYS A 1 271 ? -16.141 -9.156 -24.469 1 87.38 271 LYS A C 1
ATOM 2195 O O . LYS A 1 271 ? -16.125 -8.047 -25.016 1 87.38 271 LYS A O 1
ATOM 2200 N N . PRO A 1 272 ? -16.5 -9.258 -23.266 1 82.88 272 PRO A N 1
ATOM 2201 C CA . PRO A 1 272 ? -17.094 -8.094 -22.594 1 82.88 272 PRO A CA 1
ATOM 2202 C C . PRO A 1 272 ? -16.094 -6.949 -22.422 1 82.88 272 PRO A C 1
ATOM 2204 O O . PRO A 1 272 ? -16.484 -5.789 -22.281 1 82.88 272 PRO A O 1
ATOM 2207 N N . LEU A 1 273 ? -14.906 -7.223 -22.469 1 82.75 273 LEU A N 1
ATOM 2208 C CA . LEU A 1 273 ? -13.859 -6.223 -22.281 1 82.75 273 LEU A CA 1
ATOM 2209 C C . LEU A 1 273 ? -13.484 -5.57 -23.609 1 82.75 273 LEU A C 1
ATOM 2211 O O . LEU A 1 273 ? -12.812 -4.535 -23.625 1 82.75 273 LEU A O 1
ATOM 2215 N N . LEU A 1 274 ? -13.844 -6.305 -24.609 1 77.5 274 LEU A N 1
ATOM 2216 C CA . LEU A 1 274 ? -13.43 -5.875 -25.938 1 77.5 274 LEU A CA 1
ATOM 2217 C C . LEU A 1 274 ? -14.43 -4.887 -26.531 1 77.5 274 LEU A C 1
ATOM 2219 O O . LEU A 1 274 ? -14.133 -4.207 -27.516 1 77.5 274 LEU A O 1
ATOM 2223 N N . ARG A 1 275 ? -15.789 -5.078 -25.938 1 61.75 275 ARG A N 1
ATOM 2224 C CA . ARG A 1 275 ? -16.859 -4.297 -26.531 1 61.75 275 ARG A CA 1
ATOM 2225 C C . ARG A 1 275 ? -16.688 -2.809 -26.266 1 61.75 275 ARG A C 1
ATOM 2227 O O . ARG A 1 275 ? -17.516 -1.99 -26.672 1 61.75 275 ARG A O 1
ATOM 2234 N N . LYS A 1 276 ? -15.461 -2.365 -25.891 1 46.16 276 LYS A N 1
ATOM 2235 C CA . LYS A 1 276 ? -15.641 -0.922 -26 1 46.16 276 LYS A CA 1
ATOM 2236 C C . LYS A 1 276 ? -15.617 -0.478 -27.469 1 46.16 276 LYS A C 1
ATOM 2238 O O . LYS A 1 276 ? -14.844 -1.01 -28.266 1 46.16 276 LYS A O 1
ATOM 2243 N N . MET B 1 1 ? 32.656 -22.156 -15.828 1 25.67 1 MET B N 1
ATOM 2244 C CA . MET B 1 1 ? 33.5 -21.953 -14.656 1 25.67 1 MET B CA 1
ATOM 2245 C C . MET B 1 1 ? 32.812 -21.062 -13.625 1 25.67 1 MET B C 1
ATOM 2247 O O . MET B 1 1 ? 33.156 -21.078 -12.445 1 25.67 1 MET B O 1
ATOM 2251 N N . ILE B 1 2 ? 31.906 -20.188 -14.242 1 28.27 2 ILE B N 1
ATOM 2252 C CA . ILE B 1 2 ? 31.219 -19.219 -13.383 1 28.27 2 ILE B CA 1
ATOM 2253 C C . ILE B 1 2 ? 30.094 -19.922 -12.617 1 28.27 2 ILE B C 1
ATOM 2255 O O . ILE B 1 2 ? 29.484 -19.344 -11.719 1 28.27 2 ILE B O 1
ATOM 2259 N N . HIS B 1 3 ? 29.703 -21.141 -13.023 1 33 3 HIS B N 1
ATOM 2260 C CA . HIS B 1 3 ? 28.688 -22.016 -12.477 1 33 3 HIS B CA 1
ATOM 2261 C C . HIS B 1 3 ? 29.016 -22.438 -11.047 1 33 3 HIS B C 1
ATOM 2263 O O . HIS B 1 3 ? 28.125 -22.578 -10.211 1 33 3 HIS B O 1
ATOM 2269 N N . VAL B 1 4 ? 30.328 -22.734 -10.852 1 34 4 VAL B N 1
ATOM 2270 C CA . VAL B 1 4 ? 30.812 -23.453 -9.68 1 34 4 VAL B CA 1
ATOM 2271 C C . VAL B 1 4 ? 30.797 -22.531 -8.461 1 34 4 VAL B C 1
ATOM 2273 O O . VAL B 1 4 ? 30.672 -22.984 -7.324 1 34 4 VAL B O 1
ATOM 2276 N N . PHE B 1 5 ? 30.812 -21.203 -8.688 1 32.41 5 PHE B N 1
ATOM 2277 C CA . PHE B 1 5 ? 31.188 -20.344 -7.57 1 32.41 5 PHE B CA 1
ATOM 2278 C C . PHE B 1 5 ? 29.969 -19.984 -6.734 1 32.41 5 PHE B C 1
ATOM 2280 O O . PHE B 1 5 ? 30.094 -19.641 -5.559 1 32.41 5 PHE B O 1
ATOM 2287 N N . VAL B 1 6 ? 28.797 -20.125 -7.379 1 32.69 6 VAL B N 1
ATOM 2288 C CA . VAL B 1 6 ? 27.719 -19.594 -6.566 1 32.69 6 VAL B CA 1
ATOM 2289 C C . VAL B 1 6 ? 27.359 -20.578 -5.461 1 32.69 6 VAL B C 1
ATOM 2291 O O . VAL B 1 6 ? 26.516 -20.297 -4.605 1 32.69 6 VAL B O 1
ATOM 2294 N N . LYS B 1 7 ? 27.891 -21.875 -5.617 1 30.47 7 LYS B N 1
ATOM 2295 C CA . LYS B 1 7 ? 27.5 -22.891 -4.641 1 30.47 7 LYS B CA 1
ATOM 2296 C C . LYS B 1 7 ? 27.938 -22.484 -3.234 1 30.47 7 LYS B C 1
ATOM 2298 O O . LYS B 1 7 ? 27.25 -22.812 -2.256 1 30.47 7 LYS B O 1
ATOM 2303 N N . LYS B 1 8 ? 29.203 -22 -3.252 1 32.5 8 LYS B N 1
ATOM 2304 C CA . LYS B 1 8 ? 29.812 -22 -1.922 1 32.5 8 LYS B CA 1
ATOM 2305 C C . LYS B 1 8 ? 29.125 -20.984 -1.009 1 32.5 8 LYS B C 1
ATOM 2307 O O . LYS B 1 8 ? 29.109 -21.156 0.211 1 32.5 8 LYS B O 1
ATOM 2312 N N . LEU B 1 9 ? 28.734 -19.875 -1.649 1 34.78 9 LEU B N 1
ATOM 2313 C CA . LEU B 1 9 ? 28.422 -18.812 -0.684 1 34.78 9 LEU B CA 1
ATOM 2314 C C . LEU B 1 9 ? 27.078 -19.078 -0.02 1 34.78 9 LEU B C 1
ATOM 2316 O O . LEU B 1 9 ? 26.75 -18.453 0.994 1 34.78 9 LEU B O 1
ATOM 2320 N N . PHE B 1 10 ? 26.281 -19.922 -0.743 1 35.81 10 PHE B N 1
ATOM 2321 C CA . PHE B 1 10 ? 24.969 -20.031 -0.125 1 35.81 10 PHE B CA 1
ATOM 2322 C C . PHE B 1 10 ? 25 -20.984 1.057 1 35.81 10 PHE B C 1
ATOM 2324 O O . PHE B 1 10 ? 23.984 -21.219 1.708 1 35.81 10 PHE B O 1
ATOM 2331 N N . ASN B 1 11 ? 26.219 -21.672 1.083 1 31.22 11 ASN B N 1
ATOM 2332 C CA . ASN B 1 11 ? 26.156 -22.641 2.182 1 31.22 11 ASN B CA 1
ATOM 2333 C C . ASN B 1 11 ? 26.156 -21.938 3.537 1 31.22 11 ASN B C 1
ATOM 2335 O O . ASN B 1 11 ? 26.438 -22.562 4.562 1 31.22 11 ASN B O 1
ATOM 2339 N N . SER B 1 12 ? 26.609 -20.625 3.545 1 30.59 12 SER B N 1
ATOM 2340 C CA . SER B 1 12 ? 26.609 -20.297 4.965 1 30.59 12 SER B CA 1
ATOM 2341 C C . SER B 1 12 ? 25.188 -20.281 5.527 1 30.59 12 SER B C 1
ATOM 2343 O O . SER B 1 12 ? 24.297 -19.641 4.957 1 30.59 12 SER B O 1
ATOM 2345 N N . SER B 1 13 ? 24.844 -21.266 6.234 1 27.89 13 SER B N 1
ATOM 2346 C CA . SER B 1 13 ? 23.719 -21.672 7.082 1 27.89 13 SER B CA 1
ATOM 2347 C C . SER B 1 13 ? 23.25 -20.516 7.957 1 27.89 13 SER B C 1
ATOM 2349 O O . SER B 1 13 ? 23.672 -20.391 9.109 1 27.89 13 SER B O 1
ATOM 2351 N N . LYS B 1 14 ? 23.344 -19.266 7.535 1 31.52 14 LYS B N 1
ATOM 2352 C CA . LYS B 1 14 ? 22.656 -18.484 8.547 1 31.52 14 LYS B CA 1
ATOM 2353 C C . LYS B 1 14 ? 21.25 -19.031 8.82 1 31.52 14 LYS B C 1
ATOM 2355 O O . LYS B 1 14 ? 20.391 -18.984 7.941 1 31.52 14 LYS B O 1
ATOM 2360 N N . HIS B 1 15 ? 21.094 -20.047 9.625 1 27.67 15 HIS B N 1
ATOM 2361 C CA . HIS B 1 15 ? 19.938 -20.625 10.312 1 27.67 15 HIS B CA 1
ATOM 2362 C C . HIS B 1 15 ? 18.922 -19.547 10.672 1 27.67 15 HIS B C 1
ATOM 2364 O O . HIS B 1 15 ? 19.297 -18.484 11.18 1 27.67 15 HIS B O 1
ATOM 2370 N N . SER B 1 16 ? 17.906 -19.5 9.914 1 28.56 16 SER B N 1
ATOM 2371 C CA . SER B 1 16 ? 16.672 -18.734 10.117 1 28.56 16 SER B CA 1
ATOM 2372 C C . SER B 1 16 ? 16.281 -18.688 11.586 1 28.56 16 SER B C 1
ATOM 2374 O O . SER B 1 16 ? 16.047 -19.734 12.203 1 28.56 16 SER B O 1
ATOM 2376 N N . ALA B 1 17 ? 16.828 -17.828 12.359 1 25.42 17 ALA B N 1
ATOM 2377 C CA . ALA B 1 17 ? 16.438 -17.516 13.727 1 25.42 17 ALA B CA 1
ATOM 2378 C C . ALA B 1 17 ? 14.922 -17.281 13.828 1 25.42 17 ALA B C 1
ATOM 2380 O O . ALA B 1 17 ? 14.453 -16.578 14.719 1 25.42 17 ALA B O 1
ATOM 2381 N N . ARG B 1 18 ? 14.227 -17.609 12.688 1 27.58 18 ARG B N 1
ATOM 2382 C CA . ARG B 1 18 ? 12.805 -17.375 12.938 1 27.58 18 ARG B CA 1
ATOM 2383 C C . ARG B 1 18 ? 12.266 -18.328 13.984 1 27.58 18 ARG B C 1
ATOM 2385 O O . ARG B 1 18 ? 11.047 -18.438 14.172 1 27.58 18 ARG B O 1
ATOM 2392 N N . SER B 1 19 ? 13.156 -19.297 14.516 1 25.25 19 SER B N 1
ATOM 2393 C CA . SER B 1 19 ? 12.469 -20.328 15.266 1 25.25 19 SER B CA 1
ATOM 2394 C C . SER B 1 19 ? 11.719 -19.75 16.453 1 25.25 19 SER B C 1
ATOM 2396 O O . SER B 1 19 ? 10.578 -20.141 16.734 1 25.25 19 SER B O 1
ATOM 2398 N N . LEU B 1 20 ? 12.367 -19.094 17.484 1 25.02 20 LEU B N 1
ATOM 2399 C CA . LEU B 1 20 ? 12 -19.484 18.844 1 25.02 20 LEU B CA 1
ATOM 2400 C C . LEU B 1 20 ? 10.797 -18.688 19.344 1 25.02 20 LEU B C 1
ATOM 2402 O O . LEU B 1 20 ? 10.414 -18.797 20.5 1 25.02 20 LEU B O 1
ATOM 2406 N N . PHE B 1 21 ? 10.305 -17.453 18.703 1 26.28 21 PHE B N 1
ATOM 2407 C CA . PHE B 1 21 ? 9.422 -16.844 19.688 1 26.28 21 PHE B CA 1
ATOM 2408 C C . PHE B 1 21 ? 8.094 -17.578 19.766 1 26.28 21 PHE B C 1
ATOM 2410 O O . PHE B 1 21 ? 7.512 -17.922 18.734 1 26.28 21 PHE B O 1
ATOM 2417 N N . GLY B 1 22 ? 7.531 -18.203 20.828 1 26.47 22 GLY B N 1
ATOM 2418 C CA . GLY B 1 22 ? 6.445 -18.969 21.406 1 26.47 22 GLY B CA 1
ATOM 2419 C C . GLY B 1 22 ? 5.078 -18.344 21.188 1 26.47 22 GLY B C 1
ATOM 2420 O O . GLY B 1 22 ? 4.059 -18.938 21.547 1 26.47 22 GLY B O 1
ATOM 2421 N N . LEU B 1 23 ? 4.691 -16.859 21.156 1 30.38 23 LEU B N 1
ATOM 2422 C CA . LEU B 1 23 ? 3.383 -16.344 21.547 1 30.38 23 LEU B CA 1
ATOM 2423 C C . LEU B 1 23 ? 2.34 -16.641 20.484 1 30.38 23 LEU B C 1
ATOM 2425 O O . LEU B 1 23 ? 2.684 -16.859 19.312 1 30.38 23 LEU B O 1
ATOM 2429 N N . ASN B 1 24 ? 0.854 -16.531 20.828 1 32.16 24 ASN B N 1
ATOM 2430 C CA . ASN B 1 24 ? -0.326 -16.922 20.078 1 32.16 24 ASN B CA 1
ATOM 2431 C C . ASN B 1 24 ? -0.36 -16.25 18.703 1 32.16 24 ASN B C 1
ATOM 2433 O O . ASN B 1 24 ? -0.885 -15.148 18.562 1 32.16 24 ASN B O 1
ATOM 2437 N N . SER B 1 25 ? 0.642 -15.844 18.078 1 35.31 25 SER B N 1
ATOM 2438 C CA . SER B 1 25 ? 0.865 -15.047 16.875 1 35.31 25 SER B CA 1
ATOM 2439 C C . SER B 1 25 ? -0.102 -15.438 15.766 1 35.31 25 SER B C 1
ATOM 2441 O O . SER B 1 25 ? -0.054 -16.562 15.266 1 35.31 25 SER B O 1
ATOM 2443 N N . LYS B 1 26 ? -1.554 -15.102 15.93 1 37.25 26 LYS B N 1
ATOM 2444 C CA . LYS B 1 26 ? -2.391 -15.273 14.742 1 37.25 26 LYS B CA 1
ATOM 2445 C C . LYS B 1 26 ? -1.545 -15.328 13.477 1 37.25 26 LYS B C 1
ATOM 2447 O O . LYS B 1 26 ? -0.812 -14.383 13.172 1 37.25 26 LYS B O 1
ATOM 2452 N N . MET B 1 27 ? -1.327 -16.469 13.117 1 42.53 27 MET B N 1
ATOM 2453 C CA . MET B 1 27 ? -0.417 -16.953 12.086 1 42.53 27 MET B CA 1
ATOM 2454 C C . MET B 1 27 ? -0.722 -16.297 10.742 1 42.53 27 MET B C 1
ATOM 2456 O O . MET B 1 27 ? -1.859 -16.328 10.273 1 42.53 27 MET B O 1
ATOM 2460 N N . ASN B 1 28 ? -0.513 -15.055 10.578 1 57.84 28 ASN B N 1
ATOM 2461 C CA . ASN B 1 28 ? -0.503 -14.469 9.25 1 57.84 28 ASN B CA 1
ATOM 2462 C C . ASN B 1 28 ? -0.277 -15.523 8.172 1 57.84 28 ASN B C 1
ATOM 2464 O O . ASN B 1 28 ? 0.861 -15.914 7.906 1 57.84 28 ASN B O 1
ATOM 2468 N N . SER B 1 29 ? -1.667 -16.219 7.754 1 74.56 29 SER B N 1
ATOM 2469 C CA . SER B 1 29 ? -1.619 -17.328 6.809 1 74.56 29 SER B CA 1
ATOM 2470 C C . SER B 1 29 ? -0.639 -17.047 5.676 1 74.56 29 SER B C 1
ATOM 2472 O O . SER B 1 29 ? 0.107 -17.938 5.258 1 74.56 29 SER B O 1
ATOM 2474 N N . SER B 1 30 ? -0.723 -15.758 5.328 1 80.88 30 SER B N 1
ATOM 2475 C CA . SER B 1 30 ? 0.197 -15.469 4.234 1 80.88 30 SER B CA 1
ATOM 2476 C C . SER B 1 30 ? 1.642 -15.742 4.637 1 80.88 30 SER B C 1
ATOM 2478 O O . SER B 1 30 ? 2.389 -16.375 3.898 1 80.88 30 SER B O 1
ATOM 2480 N N . ALA B 1 31 ? 1.964 -15.398 5.867 1 86.94 31 ALA B N 1
ATOM 2481 C CA . ALA B 1 31 ? 3.33 -15.594 6.348 1 86.94 31 ALA B CA 1
ATOM 2482 C C . ALA B 1 31 ? 3.648 -17.078 6.512 1 86.94 31 ALA B C 1
ATOM 2484 O O . ALA B 1 31 ? 4.766 -17.516 6.219 1 86.94 31 ALA B O 1
ATOM 2485 N N . ASP B 1 32 ? 2.666 -17.891 6.941 1 88.31 32 ASP B N 1
ATOM 2486 C CA . ASP B 1 32 ? 2.844 -19.328 7.129 1 88.31 32 ASP B CA 1
ATOM 2487 C C . ASP B 1 32 ? 3.188 -20 5.805 1 88.31 32 ASP B C 1
ATOM 2489 O O . ASP B 1 32 ? 3.928 -21 5.785 1 88.31 32 ASP B O 1
ATOM 2493 N N . PHE B 1 33 ? 2.725 -19.484 4.777 1 92.81 33 PHE B N 1
ATOM 2494 C CA . PHE B 1 33 ? 2.928 -20.109 3.475 1 92.81 33 PHE B CA 1
ATOM 2495 C C . PHE B 1 33 ? 4.023 -19.391 2.693 1 92.81 33 PHE B C 1
ATOM 2497 O O . PHE B 1 33 ? 4.184 -19.609 1.492 1 92.81 33 PHE B O 1
ATOM 2504 N N . GLY B 1 34 ? 4.723 -18.5 3.295 1 90.25 34 GLY B N 1
ATOM 2505 C CA . GLY B 1 34 ? 5.82 -17.797 2.648 1 90.25 34 GLY B CA 1
ATOM 2506 C C . GLY B 1 34 ? 5.359 -16.766 1.633 1 90.25 34 GLY B C 1
ATOM 2507 O O . GLY B 1 34 ? 6.082 -16.453 0.684 1 90.25 34 GLY B O 1
ATOM 2508 N N . LEU B 1 35 ? 4.121 -16.328 1.792 1 93.31 35 LEU B N 1
ATOM 2509 C CA . LEU B 1 35 ? 3.549 -15.336 0.892 1 93.31 35 LEU B CA 1
ATOM 2510 C C . LEU B 1 35 ? 3.605 -13.945 1.513 1 93.31 35 LEU B C 1
ATOM 2512 O O . LEU B 1 35 ? 3.814 -13.812 2.721 1 93.31 35 LEU B O 1
ATOM 2516 N N . PHE B 1 36 ? 3.463 -12.867 0.676 1 91.56 36 PHE B N 1
ATOM 2517 C CA . PHE B 1 36 ? 3.549 -11.469 1.086 1 91.56 36 PHE B CA 1
ATOM 2518 C C . PHE B 1 36 ? 2.258 -10.727 0.755 1 91.56 36 PHE B C 1
ATOM 2520 O O . PHE B 1 36 ? 1.662 -10.953 -0.301 1 91.56 36 PHE B O 1
ATOM 2527 N N . LYS B 1 37 ? 1.831 -9.953 1.58 1 83 37 LYS B N 1
ATOM 2528 C CA . LYS B 1 37 ? 0.551 -9.258 1.443 1 83 37 LYS B CA 1
ATOM 2529 C C . LYS B 1 37 ? 0.644 -8.125 0.427 1 83 37 LYS B C 1
ATOM 2531 O O . LYS B 1 37 ? -0.339 -7.809 -0.247 1 83 37 LYS B O 1
ATOM 2536 N N . ASP B 1 38 ? 1.839 -7.445 0.404 1 84.12 38 ASP B N 1
ATOM 2537 C CA . ASP B 1 38 ? 2.033 -6.293 -0.469 1 84.12 38 ASP B CA 1
ATOM 2538 C C . ASP B 1 38 ? 3.514 -6.086 -0.788 1 84.12 38 ASP B C 1
ATOM 2540 O O . ASP B 1 38 ? 4.355 -6.891 -0.382 1 84.12 38 ASP B O 1
ATOM 2544 N N . SER B 1 39 ? 3.758 -5.023 -1.633 1 88.5 39 SER B N 1
ATOM 2545 C CA . SER B 1 39 ? 5.125 -4.766 -2.078 1 88.5 39 SER B CA 1
ATOM 2546 C C . SER B 1 39 ? 6.035 -4.43 -0.9 1 88.5 39 SER B C 1
ATOM 2548 O O . SER B 1 39 ? 7.215 -4.789 -0.9 1 88.5 39 SER B O 1
ATOM 2550 N N . ARG B 1 40 ? 5.527 -3.811 0.119 1 79.19 40 ARG B N 1
ATOM 2551 C CA . ARG B 1 40 ? 6.332 -3.447 1.279 1 79.19 40 ARG B CA 1
ATOM 2552 C C . ARG B 1 40 ? 6.863 -4.688 1.989 1 79.19 40 ARG B C 1
ATOM 2554 O O . ARG B 1 40 ? 8.039 -4.75 2.346 1 79.19 40 ARG B O 1
ATOM 2561 N N . GLU B 1 41 ? 6.004 -5.703 2.234 1 83.88 41 GLU B N 1
ATOM 2562 C CA . GLU B 1 41 ? 6.414 -6.945 2.881 1 83.88 41 GLU B CA 1
ATOM 2563 C C . GLU B 1 41 ? 7.469 -7.676 2.057 1 83.88 41 GLU B C 1
ATOM 2565 O O . GLU B 1 41 ? 8.391 -8.273 2.611 1 83.88 41 GLU B O 1
ATOM 2570 N N . ILE B 1 42 ? 7.363 -7.641 0.698 1 92.5 42 ILE B N 1
ATOM 2571 C CA . ILE B 1 42 ? 8.312 -8.281 -0.203 1 92.5 42 ILE B CA 1
ATOM 2572 C C . ILE B 1 42 ? 9.68 -7.613 -0.071 1 92.5 42 ILE B C 1
ATOM 2574 O O . ILE B 1 42 ? 10.695 -8.289 0.122 1 92.5 42 ILE B O 1
ATOM 2578 N N . LEU B 1 43 ? 9.672 -6.367 -0.174 1 88.31 43 LEU B N 1
ATOM 2579 C CA . LEU B 1 43 ? 10.906 -5.594 -0.145 1 88.31 43 LEU B CA 1
ATOM 2580 C C . LEU B 1 43 ? 11.586 -5.703 1.217 1 88.31 43 LEU B C 1
ATOM 2582 O O . LEU B 1 43 ? 12.812 -5.805 1.298 1 88.31 43 LEU B O 1
ATOM 2586 N N . GLN B 1 44 ? 10.781 -5.664 2.236 1 83.06 44 GLN B N 1
ATOM 2587 C CA . GLN B 1 44 ? 11.336 -5.859 3.572 1 83.06 44 GLN B CA 1
ATOM 2588 C C . GLN B 1 44 ? 12.008 -7.223 3.695 1 83.06 44 GLN B C 1
ATOM 2590 O O . GLN B 1 44 ? 13.102 -7.336 4.254 1 83.06 44 GLN B O 1
ATOM 2595 N N . TYR B 1 45 ? 11.422 -8.289 3.219 1 91.19 45 TYR B N 1
ATOM 2596 C CA . TYR B 1 45 ? 11.984 -9.641 3.258 1 91.19 45 TYR B CA 1
ATOM 2597 C C . TYR B 1 45 ? 13.273 -9.719 2.455 1 91.19 45 TYR B C 1
ATOM 2599 O O . TYR B 1 45 ? 14.281 -10.242 2.938 1 91.19 45 TYR B O 1
ATOM 2607 N N . LEU B 1 46 ? 13.273 -9.195 1.195 1 92.88 46 LEU B N 1
ATOM 2608 C CA . LEU B 1 46 ? 14.43 -9.273 0.313 1 92.88 46 LEU B CA 1
ATOM 2609 C C . LEU B 1 46 ? 15.586 -8.445 0.859 1 92.88 46 LEU B C 1
ATOM 2611 O O . LEU B 1 46 ? 16.75 -8.781 0.643 1 92.88 46 LEU B O 1
ATOM 2615 N N . SER B 1 47 ? 15.289 -7.375 1.589 1 86.62 47 SER B N 1
ATOM 2616 C CA . SER B 1 47 ? 16.328 -6.52 2.152 1 86.62 47 SER B CA 1
ATOM 2617 C C . SER B 1 47 ? 17.188 -7.277 3.158 1 86.62 47 SER B C 1
ATOM 2619 O O . SER B 1 47 ? 18.359 -6.961 3.342 1 86.62 47 SER B O 1
ATOM 2621 N N . LYS B 1 48 ? 16.656 -8.312 3.742 1 87.81 48 LYS B N 1
ATOM 2622 C CA . LYS B 1 48 ? 17.406 -9.156 4.672 1 87.81 48 LYS B CA 1
ATOM 2623 C C . LYS B 1 48 ? 18.5 -9.938 3.951 1 87.81 48 LYS B C 1
ATOM 2625 O O . LYS B 1 48 ? 19.438 -10.406 4.578 1 87.81 48 LYS B O 1
ATOM 2630 N N . TYR B 1 49 ? 18.359 -10.094 2.699 1 92.25 49 TYR B N 1
ATOM 2631 C CA . TYR B 1 49 ? 19.281 -10.898 1.907 1 92.25 49 TYR B CA 1
ATOM 2632 C C . TYR B 1 49 ? 20.062 -10.031 0.917 1 92.25 49 TYR B C 1
ATOM 2634 O O . TYR B 1 49 ? 20.531 -10.523 -0.107 1 92.25 49 TYR B O 1
ATOM 2642 N N . GLU B 1 50 ? 20.125 -8.789 1.148 1 87.56 50 GLU B N 1
ATOM 2643 C CA . GLU B 1 50 ? 20.719 -7.832 0.221 1 87.56 50 GLU B CA 1
ATOM 2644 C C . GLU B 1 50 ? 22.203 -8.102 0.036 1 87.56 50 GLU B C 1
ATOM 2646 O O . GLU B 1 50 ? 22.812 -7.633 -0.931 1 87.56 50 GLU B O 1
ATOM 2651 N N . ASP B 1 51 ? 22.844 -8.836 0.927 1 90.5 51 ASP B N 1
ATOM 2652 C CA . ASP B 1 51 ? 24.25 -9.188 0.792 1 90.5 51 ASP B CA 1
ATOM 2653 C C . ASP B 1 51 ? 24.453 -10.156 -0.368 1 90.5 51 ASP B C 1
ATOM 2655 O O . ASP B 1 51 ? 25.578 -10.305 -0.869 1 90.5 51 ASP B O 1
ATOM 2659 N N . LEU B 1 52 ? 23.516 -10.883 -0.762 1 89.56 52 LEU B N 1
ATOM 2660 C CA . LEU B 1 52 ? 23.578 -11.766 -1.922 1 89.56 52 LEU B CA 1
ATOM 2661 C C . LEU B 1 52 ? 23.453 -10.969 -3.217 1 89.56 52 LEU B C 1
ATOM 2663 O O . LEU B 1 52 ? 22.516 -10.195 -3.393 1 89.56 52 LEU B O 1
ATOM 2667 N N . GLU B 1 53 ? 24.422 -11.211 -4.184 1 91.94 53 GLU B N 1
ATOM 2668 C CA . GLU B 1 53 ? 24.5 -10.445 -5.418 1 91.94 53 GLU B CA 1
ATOM 2669 C C . GLU B 1 53 ? 23.219 -10.578 -6.238 1 91.94 53 GLU B C 1
ATOM 2671 O O . GLU B 1 53 ? 22.672 -9.586 -6.727 1 91.94 53 GLU B O 1
ATOM 2676 N N . PRO B 1 54 ? 22.641 -11.781 -6.312 1 93.31 54 PRO B N 1
ATOM 2677 C CA . PRO B 1 54 ? 21.422 -11.914 -7.102 1 93.31 54 PRO B CA 1
ATOM 2678 C C . PRO B 1 54 ? 20.25 -11.109 -6.523 1 93.31 54 PRO B C 1
ATOM 2680 O O . PRO B 1 54 ? 19.438 -10.57 -7.273 1 93.31 54 PRO B O 1
ATOM 2683 N N . VAL B 1 55 ? 20.188 -11.102 -5.223 1 94.44 55 VAL B N 1
ATOM 2684 C CA . VAL B 1 55 ? 19.125 -10.352 -4.559 1 94.44 55 VAL B CA 1
ATOM 2685 C C . VAL B 1 55 ? 19.344 -8.852 -4.773 1 94.44 55 VAL B C 1
ATOM 2687 O O . VAL B 1 55 ? 18.406 -8.117 -5.07 1 94.44 55 VAL B O 1
ATOM 2690 N N . ARG B 1 56 ? 20.609 -8.383 -4.66 1 93.5 56 ARG B N 1
ATOM 2691 C CA . ARG B 1 56 ? 20.938 -6.988 -4.93 1 93.5 56 ARG B CA 1
ATOM 2692 C C . ARG B 1 56 ? 20.578 -6.605 -6.359 1 93.5 56 ARG B C 1
ATOM 2694 O O . ARG B 1 56 ? 20.047 -5.52 -6.602 1 93.5 56 ARG B O 1
ATOM 2701 N N . LYS B 1 57 ? 20.859 -7.574 -7.191 1 95.19 57 LYS B N 1
ATOM 2702 C CA . LYS B 1 57 ? 20.562 -7.328 -8.602 1 95.19 57 LYS B CA 1
ATOM 2703 C C . LYS B 1 57 ? 19.062 -7.25 -8.844 1 95.19 57 LYS B C 1
ATOM 2705 O O . LYS B 1 57 ? 18.594 -6.418 -9.625 1 95.19 57 LYS B O 1
ATOM 2710 N N . LEU B 1 58 ? 18.281 -8.086 -8.203 1 94.88 58 LEU B N 1
ATOM 2711 C CA . LEU B 1 58 ? 16.828 -8.078 -8.328 1 94.88 58 LEU B CA 1
ATOM 2712 C C . LEU B 1 58 ? 16.25 -6.773 -7.801 1 94.88 58 LEU B C 1
ATOM 2714 O O . LEU B 1 58 ? 15.391 -6.172 -8.445 1 94.88 58 LEU B O 1
ATOM 2718 N N . LEU B 1 59 ? 16.734 -6.414 -6.645 1 93.25 59 LEU B N 1
ATOM 2719 C CA . LEU B 1 59 ? 16.281 -5.164 -6.035 1 93.25 59 LEU B CA 1
ATOM 2720 C C . LEU B 1 59 ? 16.672 -3.969 -6.906 1 93.25 59 LEU B C 1
ATOM 2722 O O . LEU B 1 59 ? 15.898 -3.01 -7.02 1 93.25 59 LEU B O 1
ATOM 2726 N N . LYS B 1 60 ? 17.859 -4.035 -7.461 1 91.31 60 LYS B N 1
ATOM 2727 C CA . LYS B 1 60 ? 18.281 -2.982 -8.375 1 91.31 60 LYS B CA 1
ATOM 2728 C C . LYS B 1 60 ? 17.359 -2.904 -9.594 1 91.31 60 LYS B C 1
ATOM 2730 O O . LYS B 1 60 ? 17 -1.813 -10.031 1 91.31 60 LYS B O 1
ATOM 2735 N N . ILE B 1 61 ? 16.969 -4.066 -10.117 1 94.88 61 ILE B N 1
ATOM 2736 C CA . ILE B 1 61 ? 16.062 -4.117 -11.258 1 94.88 61 ILE B CA 1
ATOM 2737 C C . ILE B 1 61 ? 14.719 -3.488 -10.875 1 94.88 61 ILE B C 1
ATOM 2739 O O . ILE B 1 61 ? 14.156 -2.705 -11.641 1 94.88 61 ILE B O 1
ATOM 2743 N N . TYR B 1 62 ? 14.219 -3.811 -9.672 1 92.69 62 TYR B N 1
ATOM 2744 C CA . TYR B 1 62 ? 12.977 -3.236 -9.164 1 92.69 62 TYR B CA 1
ATOM 2745 C C . TYR B 1 62 ? 13.078 -1.718 -9.07 1 92.69 62 TYR B C 1
ATOM 2747 O O . TYR B 1 62 ? 12.188 -1.002 -9.547 1 92.69 62 TYR B O 1
ATOM 2755 N N . ASP B 1 63 ? 14.188 -1.297 -8.469 1 86.56 63 ASP B N 1
ATOM 2756 C CA . ASP B 1 63 ? 14.391 0.136 -8.273 1 86.56 63 ASP B CA 1
ATOM 2757 C C . ASP B 1 63 ? 14.5 0.861 -9.617 1 86.56 63 ASP B C 1
ATOM 2759 O O . ASP B 1 63 ? 13.93 1.939 -9.789 1 86.56 63 ASP B O 1
ATOM 2763 N N . GLU B 1 64 ? 15.242 0.237 -10.438 1 90.06 64 GLU B N 1
ATOM 2764 C CA . GLU B 1 64 ? 15.414 0.826 -11.758 1 90.06 64 GLU B CA 1
ATOM 2765 C C . GLU B 1 64 ? 14.102 0.856 -12.531 1 90.06 64 GLU B C 1
ATOM 2767 O O . GLU B 1 64 ? 13.797 1.839 -13.211 1 90.06 64 GLU B O 1
ATOM 2772 N N . THR B 1 65 ? 13.32 -0.212 -12.43 1 92.44 65 THR B N 1
ATOM 2773 C CA . THR B 1 65 ? 12.023 -0.273 -13.102 1 92.44 65 THR B CA 1
ATOM 2774 C C . THR B 1 65 ? 11.062 0.762 -12.531 1 92.44 65 THR B C 1
ATOM 2776 O O . THR B 1 65 ? 10.328 1.419 -13.273 1 92.44 65 THR B O 1
ATOM 2779 N N . LYS B 1 66 ? 11.086 0.834 -11.203 1 85.31 66 LYS B N 1
ATOM 2780 C CA . LYS B 1 66 ? 10.25 1.819 -10.523 1 85.31 66 LYS B CA 1
ATOM 2781 C C . LYS B 1 66 ? 10.617 3.238 -10.945 1 85.31 66 LYS B C 1
ATOM 2783 O O . LYS B 1 66 ? 9.742 4.055 -11.234 1 85.31 66 LYS B O 1
ATOM 2788 N N . THR B 1 67 ? 11.969 3.465 -10.922 1 82.75 67 THR B N 1
ATOM 2789 C CA . THR B 1 67 ? 12.445 4.781 -11.328 1 82.75 67 THR B CA 1
ATOM 2790 C C . THR B 1 67 ? 12.008 5.094 -12.758 1 82.75 67 THR B C 1
ATOM 2792 O O . THR B 1 67 ? 11.516 6.188 -13.039 1 82.75 67 THR B O 1
ATOM 2795 N N . ARG B 1 68 ? 12.156 4.098 -13.57 1 86.44 68 ARG B N 1
ATOM 2796 C CA . ARG B 1 68 ? 11.781 4.277 -14.969 1 86.44 68 ARG B CA 1
ATOM 2797 C C . ARG B 1 68 ? 10.281 4.5 -15.102 1 86.44 68 ARG B C 1
ATOM 2799 O O . ARG B 1 68 ? 9.844 5.352 -15.883 1 86.44 68 ARG B O 1
ATOM 2806 N N . ALA B 1 69 ? 9.508 3.752 -14.383 1 85.38 69 ALA B N 1
ATOM 2807 C CA . ALA B 1 69 ? 8.055 3.891 -14.422 1 85.38 69 ALA B CA 1
ATOM 2808 C C . ALA B 1 69 ? 7.621 5.262 -13.906 1 85.38 69 ALA B C 1
ATOM 2810 O O . ALA B 1 69 ? 6.727 5.891 -14.484 1 85.38 69 ALA B O 1
ATOM 2811 N N . ASP B 1 70 ? 8.297 5.664 -12.773 1 77.75 70 ASP B N 1
ATOM 2812 C CA . ASP B 1 70 ? 7.996 6.969 -12.203 1 77.75 70 ASP B CA 1
ATOM 2813 C C . ASP B 1 70 ? 8.352 8.094 -13.172 1 77.75 70 ASP B C 1
ATOM 2815 O O . ASP B 1 70 ? 7.598 9.062 -13.312 1 77.75 70 ASP B O 1
ATOM 2819 N N . GLU B 1 71 ? 9.586 7.926 -13.719 1 79.75 71 GLU B N 1
ATOM 2820 C CA . GLU B 1 71 ? 10.023 8.922 -14.695 1 79.75 71 GLU B CA 1
ATOM 2821 C C . GLU B 1 71 ? 9.07 8.992 -15.883 1 79.75 71 GLU B C 1
ATOM 2823 O O . GLU B 1 71 ? 8.719 10.078 -16.344 1 79.75 71 GLU B O 1
ATOM 2828 N N . ARG B 1 72 ? 8.625 7.824 -16.281 1 81.81 72 ARG B N 1
ATOM 2829 C CA . ARG B 1 72 ? 7.699 7.777 -17.406 1 81.81 72 ARG B CA 1
ATOM 2830 C C . ARG B 1 72 ? 6.363 8.414 -17.047 1 81.81 72 ARG B C 1
ATOM 2832 O O . ARG B 1 72 ? 5.754 9.109 -17.859 1 81.81 72 ARG B O 1
ATOM 2839 N N . ARG B 1 73 ? 5.953 8.133 -15.836 1 77.88 73 ARG B N 1
ATOM 2840 C CA . ARG B 1 73 ? 4.711 8.727 -15.359 1 77.88 73 ARG B CA 1
ATOM 2841 C C . ARG B 1 73 ? 4.824 10.25 -15.289 1 77.88 73 ARG B C 1
ATOM 2843 O O . ARG B 1 73 ? 3.904 10.969 -15.68 1 77.88 73 ARG B O 1
ATOM 2850 N N . LYS B 1 74 ? 6.062 10.648 -14.68 1 74.44 74 LYS B N 1
ATOM 2851 C CA . LYS B 1 74 ? 6.32 12.078 -14.555 1 74.44 74 LYS B CA 1
ATOM 2852 C C . LYS B 1 74 ? 6.379 12.75 -15.922 1 74.44 74 LYS B C 1
ATOM 2854 O O . LYS B 1 74 ? 5.949 13.898 -16.078 1 74.44 74 LYS B O 1
ATOM 2859 N N . GLU B 1 75 ? 6.98 12.023 -16.719 1 76.5 75 GLU B N 1
ATOM 2860 C CA . GLU B 1 75 ? 7.105 12.555 -18.078 1 76.5 75 GLU B CA 1
ATOM 2861 C C . GLU B 1 75 ? 5.754 12.578 -18.781 1 76.5 75 GLU B C 1
ATOM 2863 O O . GLU B 1 75 ? 5.504 13.43 -19.641 1 76.5 75 GLU B O 1
ATOM 2868 N N . ALA B 1 76 ? 4.938 11.617 -18.312 1 75.31 76 ALA B N 1
ATOM 2869 C CA . ALA B 1 76 ? 3.674 11.438 -19.031 1 75.31 76 ALA B CA 1
ATOM 2870 C C . ALA B 1 76 ? 2.574 12.305 -18.422 1 75.31 76 ALA B C 1
ATOM 2872 O O . ALA B 1 76 ? 1.55 12.555 -19.047 1 75.31 76 ALA B O 1
ATOM 2873 N N . GLN B 1 77 ? 3.045 12.875 -17.094 1 82.5 77 GLN B N 1
ATOM 2874 C CA . GLN B 1 77 ? 2.004 13.625 -16.391 1 82.5 77 GLN B CA 1
ATOM 2875 C C . GLN B 1 77 ? 2.455 15.055 -16.094 1 82.5 77 GLN B C 1
ATOM 2877 O O . GLN B 1 77 ? 3.656 15.328 -16.031 1 82.5 77 GLN B O 1
ATOM 2882 N N . PHE B 1 78 ? 1.644 16 -15.922 1 92 78 PHE B N 1
ATOM 2883 C CA . PHE B 1 78 ? 1.923 17.359 -15.445 1 92 78 PHE B CA 1
ATOM 2884 C C . PHE B 1 78 ? 2.256 17.344 -13.961 1 92 78 PHE B C 1
ATOM 2886 O O . PHE B 1 78 ? 1.899 16.406 -13.242 1 92 78 PHE B O 1
ATOM 2893 N N . PRO B 1 79 ? 2.969 18.297 -13.469 1 94.25 79 PRO B N 1
ATOM 2894 C CA . PRO B 1 79 ? 3.457 18.266 -12.086 1 94.25 79 PRO B CA 1
ATOM 2895 C C . PRO B 1 79 ? 2.359 18.547 -11.062 1 94.25 79 PRO B C 1
ATOM 2897 O O . PRO B 1 79 ? 1.474 19.375 -11.32 1 94.25 79 PRO B O 1
ATOM 2900 N N . LEU B 1 80 ? 2.549 17.938 -9.898 1 96.19 80 LEU B N 1
ATOM 2901 C CA . LEU B 1 80 ? 1.819 18.25 -8.672 1 96.19 80 LEU B CA 1
ATOM 2902 C C . LEU B 1 80 ? 2.688 19.062 -7.719 1 96.19 80 LEU B C 1
ATOM 2904 O O . LEU B 1 80 ? 3.738 18.594 -7.277 1 96.19 80 LEU B O 1
ATOM 2908 N N . ILE B 1 81 ? 2.283 20.266 -7.406 1 97.12 81 ILE B N 1
ATOM 2909 C CA . ILE B 1 81 ? 2.979 21.156 -6.477 1 97.12 81 ILE B CA 1
ATOM 2910 C C . ILE B 1 81 ? 2.119 21.375 -5.23 1 97.12 81 ILE B C 1
ATOM 2912 O O . ILE B 1 81 ? 0.953 21.766 -5.336 1 97.12 81 ILE B O 1
ATOM 2916 N N . VAL B 1 82 ? 2.729 21.109 -4.043 1 98.31 82 VAL B N 1
ATOM 2917 C CA . VAL B 1 82 ? 1.988 21.266 -2.797 1 98.31 82 VAL B CA 1
ATOM 2918 C C . VAL B 1 82 ? 2.5 22.484 -2.037 1 98.31 82 VAL B C 1
ATOM 2920 O O . VAL B 1 82 ? 3.711 22.672 -1.893 1 98.31 82 VAL B O 1
ATOM 2923 N N . LEU B 1 83 ? 1.562 23.359 -1.576 1 98.56 83 LEU B N 1
ATOM 2924 C CA . LEU B 1 83 ? 1.89 24.469 -0.698 1 98.56 83 LEU B CA 1
ATOM 2925 C C . LEU B 1 83 ? 1.491 24.172 0.742 1 98.56 83 LEU B C 1
ATOM 2927 O O . LEU B 1 83 ? 0.34 23.812 1.011 1 98.56 83 LEU B O 1
ATOM 2931 N N . GLU B 1 84 ? 2.49 24.25 1.658 1 98.56 84 GLU B N 1
ATOM 2932 C CA . GLU B 1 84 ? 2.295 24.016 3.084 1 98.56 84 GLU B CA 1
ATOM 2933 C C . GLU B 1 84 ? 2.588 25.266 3.902 1 98.56 84 GLU B C 1
ATOM 2935 O O . GLU B 1 84 ? 3.201 26.203 3.402 1 98.56 84 GLU B O 1
ATOM 2940 N N . GLY B 1 85 ? 2.133 25.266 5.188 1 96.38 85 GLY B N 1
ATOM 2941 C CA . GLY B 1 85 ? 2.322 26.391 6.09 1 96.38 85 GLY B CA 1
ATOM 2942 C C . GLY B 1 85 ? 1.22 26.516 7.121 1 96.38 85 GLY B C 1
ATOM 2943 O O . GLY B 1 85 ? 0.158 25.906 6.988 1 96.38 85 GLY B O 1
ATOM 2944 N N . LEU B 1 86 ? 1.493 27.344 8.109 1 94.31 86 LEU B N 1
ATOM 2945 C CA . LEU B 1 86 ? 0.487 27.625 9.133 1 94.31 86 LEU B CA 1
ATOM 2946 C C . LEU B 1 86 ? -0.631 28.484 8.57 1 94.31 86 LEU B C 1
ATOM 2948 O O . LEU B 1 86 ? -0.466 29.109 7.516 1 94.31 86 LEU B O 1
ATOM 2952 N N . ASP B 1 87 ? -1.777 28.406 9.273 1 88.81 87 ASP B N 1
ATOM 2953 C CA . ASP B 1 87 ? -2.842 29.328 8.891 1 88.81 87 ASP B CA 1
ATOM 2954 C C . ASP B 1 87 ? -2.352 30.766 8.922 1 88.81 87 ASP B C 1
ATOM 2956 O O . ASP B 1 87 ? -1.721 31.203 9.891 1 88.81 87 ASP B O 1
ATOM 2960 N N . GLY B 1 88 ? -2.619 31.484 7.898 1 88.94 88 GLY B N 1
ATOM 2961 C CA . GLY B 1 88 ? -2.164 32.875 7.812 1 88.94 88 GLY B CA 1
ATOM 2962 C C . GLY B 1 88 ? -0.834 33.031 7.094 1 88.94 88 GLY B C 1
ATOM 2963 O O . GLY B 1 88 ? -0.35 34.125 6.898 1 88.94 88 GLY B O 1
ATOM 2964 N N . ALA B 1 89 ? -0.252 31.938 6.605 1 91.5 89 ALA B N 1
ATOM 2965 C CA . ALA B 1 89 ? 1.067 31.984 5.98 1 91.5 89 ALA B CA 1
ATOM 2966 C C . ALA B 1 89 ? 0.973 32.406 4.523 1 91.5 89 ALA B C 1
ATOM 2968 O O . ALA B 1 89 ? 1.99 32.688 3.883 1 91.5 89 ALA B O 1
ATOM 2969 N N . GLY B 1 90 ? -0.296 32.438 3.953 1 91.44 90 GLY B N 1
ATOM 2970 C CA . GLY B 1 90 ? -0.468 32.938 2.596 1 91.44 90 GLY B CA 1
ATOM 2971 C C . GLY B 1 90 ? -0.69 31.828 1.583 1 91.44 90 GLY B C 1
ATOM 2972 O O . GLY B 1 90 ? -0.624 32.062 0.375 1 91.44 90 GLY B O 1
ATOM 2973 N N . LYS B 1 91 ? -0.956 30.562 1.972 1 94.12 91 LYS B N 1
ATOM 2974 C CA . LYS B 1 91 ? -1.092 29.391 1.108 1 94.12 91 LYS B CA 1
ATOM 2975 C C . LYS B 1 91 ? -2.203 29.594 0.082 1 94.12 91 LYS B C 1
ATOM 2977 O O . LYS B 1 91 ? -2.014 29.312 -1.106 1 94.12 91 LYS B O 1
ATOM 2982 N N . THR B 1 92 ? -3.367 30.078 0.583 1 92.19 92 THR B N 1
ATOM 2983 C CA . THR B 1 92 ? -4.531 30.234 -0.282 1 92.19 92 THR B CA 1
ATOM 2984 C C . THR B 1 92 ? -4.238 31.219 -1.407 1 92.19 92 THR B C 1
ATOM 2986 O O . THR B 1 92 ? -4.449 30.906 -2.582 1 92.19 92 THR B O 1
ATOM 2989 N N . ALA B 1 93 ? -3.711 32.344 -1.025 1 93.25 93 ALA B N 1
ATOM 2990 C CA . ALA B 1 93 ? -3.398 33.375 -2.018 1 93.25 93 ALA B CA 1
ATOM 2991 C C . ALA B 1 93 ? -2.307 32.906 -2.973 1 93.25 93 ALA B C 1
ATOM 2993 O O . ALA B 1 93 ? -2.42 33.094 -4.188 1 93.25 93 ALA B O 1
ATOM 2994 N N . MET B 1 94 ? -1.321 32.312 -2.469 1 96.12 94 MET B N 1
ATOM 2995 C CA . MET B 1 94 ? -0.182 31.875 -3.275 1 96.12 94 MET B CA 1
ATOM 2996 C C . MET B 1 94 ? -0.57 30.719 -4.191 1 96.12 94 MET B C 1
ATOM 2998 O O . MET B 1 94 ? -0.123 30.656 -5.34 1 96.12 94 MET B O 1
ATOM 3002 N N . SER B 1 95 ? -1.412 29.75 -3.713 1 96.94 95 SER B N 1
ATOM 3003 C CA . SER B 1 95 ? -1.828 28.625 -4.539 1 96.94 95 SER B CA 1
ATOM 3004 C C . SER B 1 95 ? -2.723 29.078 -5.688 1 96.94 95 SER B C 1
ATOM 3006 O O . SER B 1 95 ? -2.643 28.547 -6.793 1 96.94 95 SER B O 1
ATOM 3008 N N . LYS B 1 96 ? -3.559 30.047 -5.41 1 96.12 96 LYS B N 1
ATOM 3009 C CA . LYS B 1 96 ? -4.402 30.609 -6.457 1 96.12 96 LYS B CA 1
ATOM 3010 C C . LYS B 1 96 ? -3.559 31.266 -7.555 1 96.12 96 LYS B C 1
ATOM 3012 O O . LYS B 1 96 ? -3.754 30.984 -8.742 1 96.12 96 LYS B O 1
ATOM 3017 N N . LYS B 1 97 ? -2.629 32.031 -7.188 1 96.12 97 LYS B N 1
ATOM 3018 C CA . LYS B 1 97 ? -1.804 32.75 -8.156 1 96.12 97 LYS B CA 1
ATOM 3019 C C . LYS B 1 97 ? -0.9 31.797 -8.922 1 96.12 97 LYS B C 1
ATOM 3021 O O . LYS B 1 97 ? -0.752 31.906 -10.141 1 96.12 97 LYS B O 1
ATOM 3026 N N . LEU B 1 98 ? -0.314 30.859 -8.258 1 96.25 98 LEU B N 1
ATOM 3027 C CA . LEU B 1 98 ? 0.617 29.938 -8.883 1 96.25 98 LEU B CA 1
ATOM 3028 C C . LEU B 1 98 ? -0.106 29.016 -9.875 1 96.25 98 LEU B C 1
ATOM 3030 O O . LEU B 1 98 ? 0.403 28.75 -10.961 1 96.25 98 LEU B O 1
ATOM 3034 N N . SER B 1 99 ? -1.312 28.453 -9.5 1 96.12 99 SER B N 1
ATOM 3035 C CA . SER B 1 99 ? -2.074 27.594 -10.398 1 96.12 99 SER B CA 1
ATOM 3036 C C . SER B 1 99 ? -2.463 28.344 -11.672 1 96.12 99 SER B C 1
ATOM 3038 O O . SER B 1 99 ? -2.385 27.781 -12.766 1 96.12 99 SER B O 1
ATOM 3040 N N . LYS B 1 100 ? -2.779 29.609 -11.469 1 95.38 100 LYS B N 1
ATOM 3041 C CA . LYS B 1 100 ? -3.109 30.438 -12.625 1 95.38 100 LYS B CA 1
ATOM 3042 C C . LYS B 1 100 ? -1.886 30.656 -13.516 1 95.38 100 LYS B C 1
ATOM 3044 O O . LYS B 1 100 ? -1.966 30.516 -14.734 1 95.38 100 LYS B O 1
ATOM 3049 N N . LYS B 1 101 ? -0.793 30.969 -12.961 1 92.31 101 LYS B N 1
ATOM 3050 C CA . LYS B 1 101 ? 0.444 31.234 -13.695 1 92.31 101 LYS B CA 1
ATOM 3051 C C . LYS B 1 101 ? 0.878 30 -14.492 1 92.31 101 LYS B C 1
ATOM 3053 O O . LYS B 1 101 ? 1.419 30.141 -15.594 1 92.31 101 LYS B O 1
ATOM 3058 N N . LEU B 1 102 ? 0.543 28.828 -13.992 1 93.31 102 LEU B N 1
ATOM 3059 C CA . LEU B 1 102 ? 0.961 27.578 -14.609 1 93.31 102 LEU B CA 1
ATOM 3060 C C . LEU B 1 102 ? -0.109 27.062 -15.562 1 93.31 102 LEU B C 1
ATOM 3062 O O . LEU B 1 102 ? 0.05 25.984 -16.156 1 93.31 102 LEU B O 1
ATOM 3066 N N . GLU B 1 103 ? -1.188 27.75 -15.688 1 92.88 103 GLU B N 1
ATOM 3067 C CA . GLU B 1 103 ? -2.34 27.297 -16.469 1 92.88 103 GLU B CA 1
ATOM 3068 C C . GLU B 1 103 ? -2.793 25.922 -16.016 1 92.88 103 GLU B C 1
ATOM 3070 O O . GLU B 1 103 ? -3.045 25.031 -16.844 1 92.88 103 GLU B O 1
ATOM 3075 N N . GLY B 1 104 ? -2.676 25.766 -14.633 1 96.56 104 GLY B N 1
ATOM 3076 C CA . GLY B 1 104 ? -3.031 24.5 -14.016 1 96.56 104 GLY B CA 1
ATOM 3077 C C . GLY B 1 104 ? -4.305 24.562 -13.195 1 96.56 104 GLY B C 1
ATOM 3078 O O . GLY B 1 104 ? -5.137 25.453 -13.406 1 96.56 104 GLY B O 1
ATOM 3079 N N . ALA B 1 105 ? -4.598 23.484 -12.445 1 97.38 105 ALA B N 1
ATOM 3080 C CA . ALA B 1 105 ? -5.758 23.406 -11.562 1 97.38 105 ALA B CA 1
ATOM 3081 C C . ALA B 1 105 ? -5.344 23.547 -10.102 1 97.38 105 ALA B C 1
ATOM 3083 O O . ALA B 1 105 ? -4.223 23.188 -9.734 1 97.38 105 ALA B O 1
ATOM 3084 N N . ARG B 1 106 ? -6.227 24.062 -9.359 1 97.56 106 ARG B N 1
ATOM 3085 C CA . ARG B 1 106 ? -6.016 24.203 -7.926 1 97.56 106 ARG B CA 1
ATOM 3086 C C . ARG B 1 106 ? -6.887 23.219 -7.145 1 97.56 106 ARG B C 1
ATOM 3088 O O . ARG B 1 106 ? -8.086 23.094 -7.418 1 97.56 106 ARG B O 1
ATOM 3095 N N . TYR B 1 107 ? -6.324 22.562 -6.246 1 97.38 107 TYR B N 1
ATOM 3096 C CA . TYR B 1 107 ? -7.035 21.688 -5.332 1 97.38 107 TYR B CA 1
ATOM 3097 C C . TYR B 1 107 ? -6.668 21.984 -3.883 1 97.38 107 TYR B C 1
ATOM 3099 O O . TYR B 1 107 ? -5.668 22.656 -3.617 1 97.38 107 TYR B O 1
ATOM 3107 N N . VAL B 1 108 ? -7.57 21.516 -3.004 1 96.81 108 VAL B N 1
ATOM 3108 C CA . VAL B 1 108 ? -7.359 21.734 -1.577 1 96.81 108 VAL B CA 1
ATOM 3109 C C . VAL B 1 108 ? -7.633 20.453 -0.811 1 96.81 108 VAL B C 1
ATOM 3111 O O . VAL B 1 108 ? -8.406 19.609 -1.262 1 96.81 108 VAL B O 1
ATOM 3114 N N . THR B 1 109 ? -6.84 20.297 0.243 1 96.69 109 THR B N 1
ATOM 3115 C CA . THR B 1 109 ? -7.203 19.25 1.19 1 96.69 109 THR B CA 1
ATOM 3116 C C . THR B 1 109 ? -7.578 19.844 2.543 1 96.69 109 THR B C 1
ATOM 3118 O O . THR B 1 109 ? -7.023 20.875 2.951 1 96.69 109 THR B O 1
ATOM 3121 N N . PRO B 1 110 ? -8.547 19.156 3.285 1 95.94 110 PRO B N 1
ATOM 3122 C CA . PRO B 1 110 ? -9.375 18.047 2.834 1 95.94 110 PRO B CA 1
ATOM 3123 C C . PRO B 1 110 ? -10.234 18.391 1.623 1 95.94 110 PRO B C 1
ATOM 3125 O O . PRO B 1 110 ? -10.555 19.562 1.404 1 95.94 110 PRO B O 1
ATOM 3128 N N . PRO B 1 111 ? -10.633 17.344 0.783 1 95.69 111 PRO B N 1
ATOM 3129 C CA . PRO B 1 111 ? -11.414 17.609 -0.423 1 95.69 111 PRO B CA 1
ATOM 3130 C C . PRO B 1 111 ? -12.805 18.172 -0.111 1 95.69 111 PRO B C 1
ATOM 3132 O O . PRO B 1 111 ? -13.359 17.891 0.956 1 95.69 111 PRO B O 1
ATOM 3135 N N . GLU B 1 112 ? -13.312 18.938 -1.056 1 92.19 112 GLU B N 1
ATOM 3136 C CA . GLU B 1 112 ? -14.625 19.562 -0.907 1 92.19 112 GLU B CA 1
ATOM 3137 C C . GLU B 1 112 ? -15.703 18.516 -0.658 1 92.19 112 GLU B C 1
ATOM 3139 O O . GLU B 1 112 ? -16.656 18.766 0.073 1 92.19 112 GLU B O 1
ATOM 3144 N N . SER B 1 113 ? -15.57 17.344 -1.188 1 89.94 113 SER B N 1
ATOM 3145 C CA . SER B 1 113 ? -16.562 16.281 -1.104 1 89.94 113 SER B CA 1
ATOM 3146 C C . SER B 1 113 ? -16.719 15.789 0.33 1 89.94 113 SER B C 1
ATOM 3148 O O . SER B 1 113 ? -17.734 15.18 0.673 1 89.94 113 SER B O 1
ATOM 3150 N N . THR B 1 114 ? -15.68 16.141 1.105 1 94.94 114 THR B N 1
ATOM 3151 C CA . THR B 1 114 ? -15.742 15.641 2.473 1 94.94 114 THR B CA 1
ATOM 3152 C C . THR B 1 114 ? -16.031 16.766 3.455 1 94.94 114 THR B C 1
ATOM 3154 O O . THR B 1 114 ? -16.203 16.531 4.652 1 94.94 114 THR B O 1
ATOM 3157 N N . ASN B 1 115 ? -16.203 17.953 3.031 1 91 115 ASN B N 1
ATOM 3158 C CA . ASN B 1 115 ? -16.234 19.156 3.873 1 91 115 ASN B CA 1
AT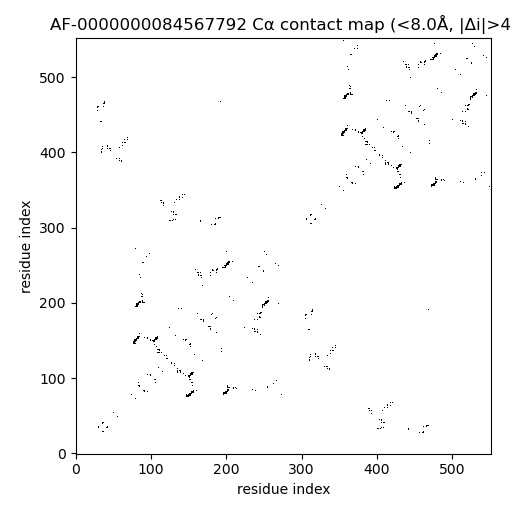OM 3159 C C . ASN B 1 115 ? -17.406 19.109 4.855 1 91 115 ASN B C 1
ATOM 3161 O O . ASN B 1 115 ? -17.266 19.547 6 1 91 115 ASN B O 1
ATOM 3165 N N . LEU B 1 116 ? -18.469 18.609 4.344 1 85.81 116 LEU B N 1
ATOM 3166 C CA . LEU B 1 116 ? -19.688 18.625 5.148 1 85.81 116 LEU B CA 1
ATOM 3167 C C . LEU B 1 116 ? -19.547 17.703 6.355 1 85.81 116 LEU B C 1
ATOM 3169 O O . LEU B 1 116 ? -20.312 17.781 7.309 1 85.81 116 LEU B O 1
ATOM 3173 N N . LEU B 1 117 ? -18.516 16.859 6.312 1 92.12 117 LEU B N 1
ATOM 3174 C CA . LEU B 1 117 ? -18.359 15.859 7.371 1 92.12 117 LEU B CA 1
ATOM 3175 C C . LEU B 1 117 ? -17.344 16.328 8.414 1 92.12 117 LEU B C 1
ATOM 3177 O O . LEU B 1 117 ? -17.25 15.734 9.492 1 92.12 117 LEU B O 1
ATOM 3181 N N . ARG B 1 118 ? -16.672 17.359 8.141 1 90.88 118 ARG B N 1
ATOM 3182 C CA . ARG B 1 118 ? -15.477 17.75 8.883 1 90.88 118 ARG B CA 1
ATOM 3183 C C . ARG B 1 118 ? -15.781 17.891 10.367 1 90.88 118 ARG B C 1
ATOM 3185 O O . ARG B 1 118 ? -15.055 17.359 11.211 1 90.88 118 ARG B O 1
ATOM 3192 N N . ASP B 1 119 ? -16.828 18.531 10.664 1 89.5 119 ASP B N 1
ATOM 3193 C CA . ASP B 1 119 ? -17.141 18.891 12.039 1 89.5 119 ASP B CA 1
ATOM 3194 C C . ASP B 1 119 ? -17.391 17.656 12.891 1 89.5 119 ASP B C 1
ATOM 3196 O O . ASP B 1 119 ? -17.125 17.656 14.102 1 89.5 119 ASP B O 1
ATOM 3200 N N . TYR B 1 120 ? -17.812 16.547 12.297 1 88.38 120 TYR B N 1
ATOM 3201 C CA . TYR B 1 120 ? -18.125 15.328 13.016 1 88.38 120 TYR B CA 1
ATOM 3202 C C . TYR B 1 120 ? -16.859 14.648 13.516 1 88.38 120 TYR B C 1
ATOM 3204 O O . TYR B 1 120 ? -16.891 13.836 14.438 1 88.38 120 TYR B O 1
ATOM 3212 N N . PHE B 1 121 ? -15.766 15.086 12.945 1 89.69 121 PHE B N 1
ATOM 3213 C CA . PHE B 1 121 ? -14.539 14.359 13.242 1 89.69 121 PHE B CA 1
ATOM 3214 C C . PHE B 1 121 ? -13.664 15.156 14.203 1 89.69 121 PHE B C 1
ATOM 3216 O O . PHE B 1 121 ? -12.602 14.68 14.625 1 89.69 121 PHE B O 1
ATOM 3223 N N . ASN B 1 122 ? -14.18 16.219 14.641 1 85.31 122 ASN B N 1
ATOM 3224 C CA . ASN B 1 122 ? -13.328 17.156 15.367 1 85.31 122 ASN B CA 1
ATOM 3225 C C . ASN B 1 122 ? -13.188 16.766 16.844 1 85.31 122 ASN B C 1
ATOM 3227 O O . ASN B 1 122 ? -12.266 17.203 17.516 1 85.31 122 ASN B O 1
ATOM 3231 N N . ASP B 1 123 ? -14 15.898 17.344 1 81.69 123 ASP B N 1
ATOM 3232 C CA . ASP B 1 123 ? -14.062 15.672 18.781 1 81.69 123 ASP B CA 1
ATOM 3233 C C . ASP B 1 123 ? -13.094 14.57 19.203 1 81.69 123 ASP B C 1
ATOM 3235 O O . ASP B 1 123 ? -12.859 14.367 20.391 1 81.69 123 ASP B O 1
ATOM 3239 N N . ASN B 1 124 ? -12.562 13.797 18.312 1 84.88 124 ASN B N 1
ATOM 3240 C CA . ASN B 1 124 ? -11.594 12.742 18.547 1 84.88 124 ASN B CA 1
ATOM 3241 C C . ASN B 1 124 ? -10.352 12.914 17.672 1 84.88 124 ASN B C 1
ATOM 3243 O O . ASN B 1 124 ? -10.43 12.875 16.453 1 84.88 124 ASN B O 1
ATOM 3247 N N . SER B 1 125 ? -9.219 13.031 18.406 1 87 125 SER B N 1
ATOM 3248 C CA . SER B 1 125 ? -7.98 13.391 17.719 1 87 125 SER B CA 1
ATOM 3249 C C . SER B 1 125 ? -7.605 12.336 16.688 1 87 125 SER B C 1
ATOM 3251 O O . SER B 1 125 ? -7.211 12.68 15.562 1 87 125 SER B O 1
ATOM 3253 N N . GLU B 1 126 ? -7.719 11.086 17.062 1 90.19 126 GLU B N 1
ATOM 3254 C CA . GLU B 1 126 ? -7.332 10.039 16.125 1 90.19 126 GLU B CA 1
ATOM 3255 C C . GLU B 1 126 ? -8.32 9.93 14.969 1 90.19 126 GLU B C 1
ATOM 3257 O O . GLU B 1 126 ? -7.93 9.672 13.828 1 90.19 126 GLU B O 1
ATOM 3262 N N . LEU B 1 127 ? -9.625 10.094 15.25 1 92.06 127 LEU B N 1
ATOM 3263 C CA . LEU B 1 127 ? -10.633 10.109 14.203 1 92.06 127 LEU B CA 1
ATOM 3264 C C . LEU B 1 127 ? -10.438 11.305 13.273 1 92.06 127 LEU B C 1
ATOM 3266 O O . LEU B 1 127 ? -10.633 11.195 12.062 1 92.06 127 LEU B O 1
ATOM 3270 N N . ARG B 1 128 ? -10.055 12.359 13.906 1 93.56 128 ARG B N 1
ATOM 3271 C CA . ARG B 1 128 ? -9.75 13.555 13.125 1 93.56 128 ARG B CA 1
ATOM 3272 C C . ARG B 1 128 ? -8.594 13.297 12.164 1 93.56 128 ARG B C 1
ATOM 3274 O O . ARG B 1 128 ? -8.68 13.617 10.977 1 93.56 128 ARG B O 1
ATOM 3281 N N . THR B 1 129 ? -7.551 12.711 12.695 1 95.44 129 THR B N 1
ATOM 3282 C CA . THR B 1 129 ? -6.395 12.398 11.867 1 95.44 129 THR B CA 1
ATOM 3283 C C . THR B 1 129 ? -6.773 11.43 10.75 1 95.44 129 THR B C 1
ATOM 3285 O O . THR B 1 129 ? -6.316 11.57 9.617 1 95.44 129 THR B O 1
ATOM 3288 N N . ALA B 1 130 ? -7.629 10.453 11.109 1 96.25 130 ALA B N 1
ATOM 3289 C CA . ALA B 1 130 ? -8.102 9.508 10.102 1 96.25 130 ALA B CA 1
ATOM 3290 C C . ALA B 1 130 ? -8.883 10.219 9.008 1 96.25 130 ALA B C 1
ATOM 3292 O O . ALA B 1 130 ? -8.742 9.906 7.824 1 96.25 130 ALA B O 1
ATOM 3293 N N . TYR B 1 131 ? -9.695 11.211 9.383 1 97.25 131 TYR B N 1
ATOM 3294 C CA . TYR B 1 131 ? -10.477 12.008 8.438 1 97.25 131 TYR B CA 1
ATOM 3295 C C . TYR B 1 131 ? -9.562 12.734 7.457 1 97.25 131 TYR B C 1
ATOM 3297 O O . TYR B 1 131 ? -9.75 12.633 6.242 1 97.25 131 TYR B O 1
ATOM 3305 N N . TYR B 1 132 ? -8.516 13.32 7.977 1 97.56 132 TYR B N 1
ATOM 3306 C CA . TYR B 1 132 ? -7.609 14.078 7.117 1 97.56 132 TYR B CA 1
ATOM 3307 C C . TYR B 1 132 ? -6.738 13.148 6.285 1 97.56 132 TYR B C 1
ATOM 3309 O O . TYR B 1 132 ? -6.457 13.43 5.117 1 97.56 132 TYR B O 1
ATOM 3317 N N . SER B 1 133 ? -6.301 12.117 6.883 1 97.69 133 SER B N 1
ATOM 3318 C CA . SER B 1 133 ? -5.465 11.148 6.172 1 97.69 133 SER B CA 1
ATOM 3319 C C . SER B 1 133 ? -6.215 10.531 4.992 1 97.69 133 SER B C 1
ATOM 3321 O O . SER B 1 133 ? -5.691 10.484 3.879 1 97.69 133 SER B O 1
ATOM 3323 N N . LEU B 1 134 ? -7.434 10.047 5.27 1 96.56 134 LEU B N 1
ATOM 3324 C CA . LEU B 1 134 ? -8.211 9.484 4.172 1 96.56 134 LEU B CA 1
ATOM 3325 C C . LEU B 1 134 ? -8.523 10.555 3.129 1 96.56 134 LEU B C 1
ATOM 3327 O O . LEU B 1 134 ? -8.57 10.266 1.931 1 96.56 134 LEU B O 1
ATOM 3331 N N . GLY B 1 135 ? -8.719 11.781 3.613 1 97.88 135 GLY B N 1
ATOM 3332 C CA . GLY B 1 135 ? -8.922 12.914 2.719 1 97.88 135 GLY B CA 1
ATOM 3333 C C . GLY B 1 135 ? -7.789 13.109 1.733 1 97.88 135 GLY B C 1
ATOM 3334 O O . GLY B 1 135 ? -8.016 13.453 0.573 1 97.88 135 GLY B O 1
ATOM 3335 N N . ASN B 1 136 ? -6.551 12.859 2.174 1 97.88 136 ASN B N 1
ATOM 3336 C CA . ASN B 1 136 ? -5.398 12.945 1.286 1 97.88 136 ASN B CA 1
ATOM 3337 C C . ASN B 1 136 ? -5.484 11.922 0.157 1 97.88 136 ASN B C 1
ATOM 3339 O O . ASN B 1 136 ? -5.168 12.234 -0.993 1 97.88 136 ASN B O 1
ATOM 3343 N N . TYR B 1 137 ? -5.922 10.727 0.5 1 94.5 137 TYR B N 1
ATOM 3344 C CA . TYR B 1 137 ? -6.047 9.68 -0.51 1 94.5 137 TYR B CA 1
ATOM 3345 C C . TYR B 1 137 ? -7.203 9.977 -1.462 1 94.5 137 TYR B C 1
ATOM 3347 O O . TYR B 1 137 ? -7.094 9.742 -2.668 1 94.5 137 TYR B O 1
ATOM 3355 N N . ILE B 1 138 ? -8.281 10.484 -0.922 1 96 138 ILE B N 1
ATOM 3356 C CA . ILE B 1 138 ? -9.406 10.883 -1.757 1 96 138 ILE B CA 1
ATOM 3357 C C . ILE B 1 138 ? -8.969 11.977 -2.729 1 96 138 ILE B C 1
ATOM 3359 O O . ILE B 1 138 ? -9.211 11.883 -3.934 1 96 138 ILE B O 1
ATOM 3363 N N . ALA B 1 139 ? -8.266 12.93 -2.223 1 97.12 139 ALA B N 1
ATOM 3364 C CA . ALA B 1 139 ? -7.777 14.023 -3.053 1 97.12 139 ALA B CA 1
ATOM 3365 C C . ALA B 1 139 ? -6.809 13.516 -4.117 1 97.12 139 ALA B C 1
ATOM 3367 O O . ALA B 1 139 ? -6.848 13.961 -5.266 1 97.12 139 ALA B O 1
ATOM 3368 N N . ALA B 1 140 ? -5.949 12.641 -3.77 1 95.5 140 ALA B N 1
ATOM 3369 C CA . ALA B 1 140 ? -4.984 12.062 -4.699 1 95.5 140 ALA B CA 1
ATOM 3370 C C . ALA B 1 140 ? -5.691 11.375 -5.867 1 95.5 140 ALA B C 1
ATOM 3372 O O . ALA B 1 140 ? -5.273 11.508 -7.02 1 95.5 140 ALA B O 1
ATOM 3373 N N . MET B 1 141 ? -6.762 10.594 -5.52 1 91.25 141 MET B N 1
ATOM 3374 C CA . MET B 1 141 ? -7.527 9.922 -6.562 1 91.25 141 MET B CA 1
ATOM 3375 C C . MET B 1 141 ? -8.242 10.938 -7.453 1 91.25 141 MET B C 1
ATOM 3377 O O . MET B 1 141 ? -8.305 10.758 -8.672 1 91.25 141 MET B O 1
ATOM 3381 N N . GLU B 1 142 ? -8.656 12.023 -6.867 1 92.88 142 GLU B N 1
ATOM 3382 C CA . GLU B 1 142 ? -9.391 13.047 -7.605 1 92.88 142 GLU B CA 1
ATOM 3383 C C . GLU B 1 142 ? -8.477 13.797 -8.578 1 92.88 142 GLU B C 1
ATOM 3385 O O . GLU B 1 142 ? -8.906 14.195 -9.656 1 92.88 142 GLU B O 1
ATOM 3390 N N . VAL B 1 143 ? -7.219 13.945 -8.203 1 93.75 143 VAL B N 1
ATOM 3391 C CA . VAL B 1 143 ? -6.371 14.797 -9.039 1 93.75 143 VAL B CA 1
ATOM 3392 C C . VAL B 1 143 ? -5.637 13.945 -10.07 1 93.75 143 VAL B C 1
ATOM 3394 O O . VAL B 1 143 ? -5.043 14.477 -11.008 1 93.75 143 VAL B O 1
ATOM 3397 N N . SER B 1 144 ? -5.629 12.672 -9.93 1 87.56 144 SER B N 1
ATOM 3398 C CA . SER B 1 144 ? -4.824 11.766 -10.75 1 87.56 144 SER B CA 1
ATOM 3399 C C . SER B 1 144 ? -5.129 11.953 -12.234 1 87.56 144 SER B C 1
ATOM 3401 O O . SER B 1 144 ? -4.215 12.055 -13.055 1 87.56 144 SER B O 1
ATOM 3403 N N . CYS B 1 145 ? -6.406 12.047 -12.578 1 81.25 145 CYS B N 1
ATOM 3404 C CA . CYS B 1 145 ? -6.781 12.227 -13.977 1 81.25 145 CYS B CA 1
ATOM 3405 C C . CYS B 1 145 ? -6.438 13.633 -14.453 1 81.25 145 CYS B C 1
ATOM 3407 O O . CYS B 1 145 ? -6.02 13.82 -15.602 1 81.25 145 CYS B O 1
ATOM 3409 N N . THR B 1 146 ? -6.59 14.602 -13.602 1 91.25 146 THR B N 1
ATOM 3410 C CA . THR B 1 146 ? -6.285 15.992 -13.93 1 91.25 146 THR B CA 1
ATOM 3411 C C . THR B 1 146 ? -4.809 16.156 -14.273 1 91.25 146 THR B C 1
ATOM 3413 O O . THR B 1 146 ? -4.453 16.922 -15.172 1 91.25 146 THR B O 1
ATOM 3416 N N . LEU B 1 147 ? -3.922 15.422 -13.68 1 91.62 147 LEU B N 1
ATOM 3417 C CA . LEU B 1 147 ? -2.477 15.516 -13.852 1 91.62 147 LEU B CA 1
ATOM 3418 C C . LEU B 1 147 ? -2.059 15.031 -15.234 1 91.62 147 LEU B C 1
ATOM 3420 O O . LEU B 1 147 ? -0.938 15.289 -15.672 1 91.62 147 LEU B O 1
ATOM 3424 N N . GLN B 1 148 ? -3.047 14.32 -15.859 1 83.06 148 GLN B N 1
ATOM 3425 C CA . GLN B 1 148 ? -2.789 13.898 -17.234 1 83.06 148 GLN B CA 1
ATOM 3426 C C . GLN B 1 148 ? -3.059 15.039 -18.219 1 83.06 148 GLN B C 1
ATOM 3428 O O . GLN B 1 148 ? -2.625 14.984 -19.375 1 83.06 148 GLN B O 1
ATOM 3433 N N . GLU B 1 149 ? -3.604 16.016 -17.719 1 88.56 149 GLU B N 1
ATOM 3434 C CA . GLU B 1 149 ? -4.07 17.078 -18.625 1 88.56 149 GLU B CA 1
ATOM 3435 C C . GLU B 1 149 ? -3.363 18.391 -18.344 1 88.56 149 GLU B C 1
ATOM 3437 O O . GLU B 1 149 ? -3.125 19.188 -19.266 1 88.56 149 GLU B O 1
ATOM 3442 N N . LYS B 1 150 ? -3.109 18.656 -17.109 1 93.12 150 LYS B N 1
ATOM 3443 C CA . LYS B 1 150 ? -2.549 19.953 -16.719 1 93.12 150 LYS B CA 1
ATOM 3444 C C . LYS B 1 150 ? -1.902 19.875 -15.336 1 93.12 150 LYS B C 1
ATOM 3446 O O . LYS B 1 150 ? -2.156 18.938 -14.578 1 93.12 150 LYS B O 1
ATOM 3451 N N . PRO B 1 151 ? -0.905 20.906 -14.977 1 95.88 151 PRO B N 1
ATOM 3452 C CA . PRO B 1 151 ? -0.325 20.969 -13.633 1 95.88 151 PRO B CA 1
ATOM 3453 C C . PRO B 1 151 ? -1.378 21.172 -12.547 1 95.88 151 PRO B C 1
ATOM 3455 O O . PRO B 1 151 ? -2.451 21.719 -12.812 1 95.88 151 PRO B O 1
ATOM 3458 N N . VAL B 1 152 ? -1.055 20.672 -11.406 1 97.38 152 VAL B N 1
ATOM 3459 C CA . VAL B 1 152 ? -1.945 20.844 -10.258 1 97.38 152 VAL B CA 1
ATOM 3460 C C . VAL B 1 152 ? -1.194 21.5 -9.109 1 97.38 152 VAL B C 1
ATOM 3462 O O . VAL B 1 152 ? -0.048 21.156 -8.82 1 97.38 152 VAL B O 1
ATOM 3465 N N . VAL B 1 153 ? -1.737 22.547 -8.531 1 98.12 153 VAL B N 1
ATOM 3466 C CA . VAL B 1 153 ? -1.285 23.156 -7.277 1 98.12 153 VAL B CA 1
ATOM 3467 C C . VAL B 1 153 ? -2.246 22.781 -6.148 1 98.12 153 VAL B C 1
ATOM 3469 O O . VAL B 1 153 ? -3.449 23.047 -6.246 1 98.12 153 VAL B O 1
ATOM 3472 N N . MET B 1 154 ? -1.748 22.203 -5.109 1 98.31 154 MET B N 1
ATOM 3473 C CA . MET B 1 154 ? -2.586 21.719 -4.012 1 98.31 154 MET B CA 1
ATOM 3474 C C . MET B 1 154 ? -2.281 22.484 -2.723 1 98.31 154 MET B C 1
ATOM 3476 O O . MET B 1 154 ? -1.12 22.594 -2.326 1 98.31 154 MET B O 1
ATOM 3480 N N . ASP B 1 155 ? -3.309 23 -2.078 1 98.06 155 ASP B N 1
ATOM 3481 C CA . ASP B 1 155 ? -3.213 23.641 -0.768 1 98.06 155 ASP B CA 1
ATOM 3482 C C . ASP B 1 155 ? -3.316 22.609 0.353 1 98.06 155 ASP B C 1
ATOM 3484 O O . ASP B 1 155 ? -4.41 22.125 0.667 1 98.06 155 ASP B O 1
ATOM 3488 N N . ARG B 1 156 ? -2.225 22.344 0.984 1 98 156 ARG B N 1
ATOM 3489 C CA . ARG B 1 156 ? -2.039 21.344 2.029 1 98 156 ARG B CA 1
ATOM 3490 C C . ARG B 1 156 ? -2.135 19.938 1.458 1 98 156 ARG B C 1
ATOM 3492 O O . ARG B 1 156 ? -2.719 19.734 0.392 1 98 156 ARG B O 1
ATOM 3499 N N . PHE B 1 157 ? -1.532 19.016 2.102 1 98.12 157 PHE B N 1
ATOM 3500 C CA . PHE B 1 157 ? -1.533 17.594 1.781 1 98.12 157 PHE B CA 1
ATOM 3501 C C . PHE B 1 157 ? -1.052 16.766 2.971 1 98.12 157 PHE B C 1
ATOM 3503 O O . PHE B 1 157 ? -1.425 17.047 4.113 1 98.12 157 PHE B O 1
ATOM 3510 N N . TRP B 1 158 ? -0.443 15.695 2.725 1 97.94 158 TRP B N 1
ATOM 3511 C CA . TRP B 1 158 ? -0.019 14.758 3.756 1 97.94 158 TRP B CA 1
ATOM 3512 C C . TRP B 1 158 ? 0.856 15.445 4.797 1 97.94 158 TRP B C 1
ATOM 3514 O O . TRP B 1 158 ? 0.765 15.148 5.988 1 97.94 158 TRP B O 1
ATOM 3524 N N . HIS B 1 159 ? 1.699 16.406 4.453 1 98.44 159 HIS B N 1
ATOM 3525 C CA . HIS B 1 159 ? 2.613 17.094 5.359 1 98.44 159 HIS B CA 1
ATOM 3526 C C . HIS B 1 159 ? 1.855 17.766 6.492 1 98.44 159 HIS B C 1
ATOM 3528 O O . HIS B 1 159 ? 2.236 17.656 7.66 1 98.44 159 HIS B O 1
ATOM 3534 N N . SER B 1 160 ? 0.781 18.453 6.133 1 97.56 160 SER B N 1
ATOM 3535 C CA . SER B 1 160 ? -0.055 19.109 7.129 1 97.56 160 SER B CA 1
ATOM 3536 C C . SER B 1 160 ? -0.66 18.109 8.102 1 97.56 160 SER B C 1
ATOM 3538 O O . SER B 1 160 ? -0.629 18.312 9.312 1 97.56 160 SER B O 1
ATOM 3540 N N . THR B 1 161 ? -1.285 17 7.555 1 96.62 161 THR B N 1
ATOM 3541 C CA . THR B 1 161 ? -1.93 15.992 8.391 1 96.62 161 THR B CA 1
ATOM 3542 C C . THR B 1 161 ? -0.953 15.445 9.422 1 96.62 161 THR B C 1
ATOM 3544 O O . THR B 1 161 ? -1.277 15.359 10.609 1 96.62 161 THR B O 1
ATOM 3547 N N . THR B 1 162 ? 0.213 15.18 9 1 96.44 162 THR B N 1
ATOM 3548 C CA . THR B 1 162 ? 1.23 14.578 9.852 1 96.44 162 THR B CA 1
ATOM 3549 C C . THR B 1 162 ? 1.747 15.594 10.875 1 96.44 162 THR B C 1
ATOM 3551 O O . THR B 1 162 ? 1.796 15.305 12.07 1 96.44 162 THR B O 1
ATOM 3554 N N . ALA B 1 163 ? 2.072 16.781 10.5 1 97.44 163 ALA B N 1
ATOM 3555 C CA . ALA B 1 163 ? 2.619 17.812 11.375 1 97.44 163 ALA B CA 1
ATOM 3556 C C . ALA B 1 163 ? 1.636 18.172 12.484 1 97.44 163 ALA B C 1
ATOM 3558 O O . ALA B 1 163 ? 2.01 18.234 13.656 1 97.44 163 ALA B O 1
ATOM 3559 N N . TYR B 1 164 ? 0.367 18.344 12.148 1 95.38 164 TYR B N 1
ATOM 3560 C CA . TYR B 1 164 ? -0.64 18.75 13.117 1 95.38 164 TYR B CA 1
ATOM 3561 C C . TYR B 1 164 ? -0.964 17.625 14.094 1 95.38 164 TYR B C 1
ATOM 3563 O O . TYR B 1 164 ? -1.222 17.875 15.273 1 95.38 164 TYR B O 1
ATOM 3571 N N . ALA B 1 165 ? -0.981 16.453 13.609 1 94.38 165 ALA B N 1
ATOM 3572 C CA . ALA B 1 165 ? -1.234 15.312 14.492 1 94.38 165 ALA B CA 1
ATOM 3573 C C . ALA B 1 165 ? -0.136 15.18 15.547 1 94.38 165 ALA B C 1
ATOM 3575 O O . ALA B 1 165 ? -0.421 14.977 16.734 1 94.38 165 ALA B O 1
ATOM 3576 N N . ILE B 1 166 ? 1.035 15.305 15.125 1 95 166 ILE B N 1
ATOM 3577 C CA . ILE B 1 166 ? 2.166 15.219 16.047 1 95 166 ILE B CA 1
ATOM 3578 C C . ILE B 1 166 ? 2.066 16.328 17.094 1 95 166 ILE B C 1
ATOM 3580 O O . ILE B 1 166 ? 2.125 16.062 18.297 1 95 166 ILE B O 1
ATOM 3584 N N . ALA B 1 167 ? 1.865 17.594 16.641 1 95.5 167 ALA B N 1
ATOM 3585 C CA . ALA B 1 167 ? 1.808 18.75 17.531 1 95.5 167 ALA B CA 1
ATOM 3586 C C . ALA B 1 167 ? 0.637 18.625 18.5 1 95.5 167 ALA B C 1
ATOM 3588 O O . ALA B 1 167 ? 0.763 18.969 19.688 1 95.5 167 ALA B O 1
ATOM 3589 N N . GLN B 1 168 ? -0.552 18.125 18.047 1 93.19 168 GLN B N 1
ATOM 3590 C CA . GLN B 1 168 ? -1.737 17.984 18.891 1 93.19 168 GLN B CA 1
ATOM 3591 C C . GLN B 1 168 ? -1.507 16.953 20 1 93.19 168 GLN B C 1
ATOM 3593 O O . GLN B 1 168 ? -1.891 17.172 21.141 1 93.19 168 GLN B O 1
ATOM 3598 N N . LYS B 1 169 ? -0.885 15.906 19.641 1 91.94 169 LYS B N 1
ATOM 3599 C CA . LYS B 1 169 ? -0.612 14.875 20.641 1 91.94 169 LYS B CA 1
ATOM 3600 C C . LYS B 1 169 ? 0.31 15.391 21.734 1 91.94 169 LYS B C 1
ATOM 3602 O O . LYS B 1 169 ? 0.075 15.141 22.922 1 91.94 169 LYS B O 1
ATOM 3607 N N . ILE B 1 170 ? 1.218 16.047 21.344 1 93.5 170 ILE B N 1
ATOM 3608 C CA . ILE B 1 170 ? 2.152 16.641 22.297 1 93.5 170 ILE B CA 1
ATOM 3609 C C . ILE B 1 170 ? 1.42 17.641 23.188 1 93.5 170 ILE B C 1
ATOM 3611 O O . ILE B 1 170 ? 1.603 17.656 24.406 1 93.5 170 ILE B O 1
ATOM 3615 N N . ALA B 1 171 ? 0.617 18.531 22.578 1 91.44 171 ALA B N 1
ATOM 3616 C CA . ALA B 1 171 ? -0.135 19.531 23.328 1 91.44 171 ALA B CA 1
ATOM 3617 C C . ALA B 1 171 ? -1.099 18.875 24.312 1 91.44 171 ALA B C 1
ATOM 3619 O O . ALA B 1 171 ? -1.305 19.375 25.422 1 91.44 171 ALA B O 1
ATOM 3620 N N . ASP B 1 172 ? -1.795 17.75 23.984 1 90.75 172 ASP B N 1
ATOM 3621 C CA . ASP B 1 172 ? -2.764 17.047 24.812 1 90.75 172 ASP B CA 1
ATOM 3622 C C . ASP B 1 172 ? -2.074 16.344 25.969 1 90.75 172 ASP B C 1
ATOM 3624 O O . ASP B 1 172 ? -2.658 16.188 27.047 1 90.75 172 ASP B O 1
ATOM 3628 N N . HIS B 1 173 ? -0.902 15.867 25.719 1 90.94 173 HIS B N 1
ATOM 3629 C CA . HIS B 1 173 ? -0.179 15.094 26.719 1 90.94 173 HIS B CA 1
ATOM 3630 C C . HIS B 1 173 ? 1.298 15.477 26.75 1 90.94 173 HIS B C 1
ATOM 3632 O O . HIS B 1 173 ? 2.164 14.633 26.5 1 90.94 173 HIS B O 1
ATOM 3638 N N . PRO B 1 174 ? 1.685 16.656 27.141 1 90.94 174 PRO B N 1
ATOM 3639 C CA . PRO B 1 174 ? 3.064 17.156 27.094 1 90.94 174 PRO B CA 1
ATOM 3640 C C . PRO B 1 174 ? 4.008 16.359 28 1 90.94 174 PRO B C 1
ATOM 3642 O O . PRO B 1 174 ? 5.223 16.359 27.766 1 90.94 174 PRO B O 1
ATOM 3645 N N . GLU B 1 175 ? 3.371 15.648 28.969 1 90.69 175 GLU B N 1
ATOM 3646 C CA . GLU B 1 175 ? 4.184 14.875 29.906 1 90.69 175 GLU B CA 1
ATOM 3647 C C . GLU B 1 175 ? 4.598 13.539 29.312 1 90.69 175 GLU B C 1
ATOM 3649 O O . GLU B 1 175 ? 5.574 12.93 29.75 1 90.69 175 GLU B O 1
ATOM 3654 N N . ARG B 1 176 ? 4.051 13.234 28.234 1 88.75 176 ARG B N 1
ATOM 3655 C CA . ARG B 1 176 ? 4.254 11.883 27.719 1 88.75 176 ARG B CA 1
ATOM 3656 C C . ARG B 1 176 ? 4.906 11.914 26.328 1 88.75 176 ARG B C 1
ATOM 3658 O O . ARG B 1 176 ? 5.629 10.984 25.953 1 88.75 176 ARG B O 1
ATOM 3665 N N . TYR B 1 177 ? 4.617 13.031 25.656 1 91.19 177 TYR B N 1
ATOM 3666 C CA . TYR B 1 177 ? 5.047 13.031 24.266 1 91.19 177 TYR B CA 1
ATOM 3667 C C . TYR B 1 177 ? 5.938 14.234 23.969 1 91.19 177 TYR B C 1
ATOM 3669 O O . TYR B 1 177 ? 5.723 15.32 24.516 1 91.19 177 TYR B O 1
ATOM 3677 N N . LYS B 1 178 ? 6.941 14 23.078 1 91.56 178 LYS B N 1
ATOM 3678 C CA . LYS B 1 178 ? 7.785 15.023 22.469 1 91.56 178 LYS B CA 1
ATOM 3679 C C . LYS B 1 178 ? 7.953 14.797 20.969 1 91.56 178 LYS B C 1
ATOM 3681 O O . LYS B 1 178 ? 7.535 13.758 20.453 1 91.56 178 LYS B O 1
ATOM 3686 N N . LEU B 1 179 ? 8.664 15.664 20.297 1 92.5 179 LEU B N 1
ATOM 3687 C CA . LEU B 1 179 ? 8.883 15.539 18.859 1 92.5 179 LEU B CA 1
ATOM 3688 C C . LEU B 1 179 ? 9.734 14.312 18.547 1 92.5 179 LEU B C 1
ATOM 3690 O O . LEU B 1 179 ? 10.812 14.133 19.125 1 92.5 179 LEU B O 1
ATOM 3694 N N . PRO B 1 180 ? 9.312 13.453 17.609 1 93.25 180 PRO B N 1
ATOM 3695 C CA . PRO B 1 180 ? 10.133 12.297 17.234 1 93.25 180 PRO B CA 1
ATOM 3696 C C . PRO B 1 180 ? 11.453 12.711 16.594 1 93.25 180 PRO B C 1
ATOM 3698 O O . PRO B 1 180 ? 11.547 13.781 15.992 1 93.25 180 PRO B O 1
ATOM 3701 N N . ASP B 1 181 ? 12.359 11.82 16.656 1 92.44 181 ASP B N 1
ATOM 3702 C CA . ASP B 1 181 ? 13.656 12.07 16.047 1 92.44 181 ASP B CA 1
ATOM 3703 C C . ASP B 1 181 ? 13.516 12.289 14.539 1 92.44 181 ASP B C 1
ATOM 3705 O O . ASP B 1 181 ? 12.695 11.648 13.891 1 92.44 181 ASP B O 1
ATOM 3709 N N . ALA B 1 182 ? 14.445 13.078 13.992 1 91.62 182 ALA B N 1
ATOM 3710 C CA . ALA B 1 182 ? 14.367 13.469 12.586 1 91.62 182 ALA B CA 1
ATOM 3711 C C . ALA B 1 182 ? 14.5 12.25 11.672 1 91.62 182 ALA B C 1
ATOM 3713 O O . ALA B 1 182 ? 14.07 12.281 10.516 1 91.62 182 ALA B O 1
ATOM 3714 N N . THR B 1 183 ? 15.016 11.148 12.156 1 89.38 183 THR B N 1
ATOM 3715 C CA . THR B 1 183 ? 15.234 9.969 11.336 1 89.38 183 THR B CA 1
ATOM 3716 C C . THR B 1 183 ? 14.07 8.984 11.469 1 89.38 183 THR B C 1
ATOM 3718 O O . THR B 1 183 ? 14.062 7.938 10.828 1 89.38 183 THR B O 1
ATOM 3721 N N . ASP B 1 184 ? 13.188 9.406 12.305 1 92 184 ASP B N 1
ATOM 3722 C CA . ASP B 1 184 ? 12.047 8.523 12.547 1 92 184 ASP B CA 1
ATOM 3723 C C . ASP B 1 184 ? 11.242 8.297 11.273 1 92 184 ASP B C 1
ATOM 3725 O O . ASP B 1 184 ? 11.055 9.219 10.477 1 92 184 ASP B O 1
ATOM 3729 N N . GLU B 1 185 ? 10.719 7.172 11.047 1 87.56 185 GLU B N 1
ATOM 3730 C CA . GLU B 1 185 ? 9.969 6.777 9.859 1 87.56 185 GLU B CA 1
ATOM 3731 C C . GLU B 1 185 ? 8.648 7.535 9.766 1 87.56 185 GLU B C 1
ATOM 3733 O O . GLU B 1 185 ? 8.039 7.598 8.695 1 87.56 185 GLU B O 1
ATOM 3738 N N . ILE B 1 186 ? 8.266 8.18 10.828 1 93.12 186 ILE B N 1
ATOM 3739 C CA . ILE B 1 186 ? 7.02 8.938 10.875 1 93.12 186 ILE B CA 1
ATOM 3740 C C . ILE B 1 186 ? 7.07 10.078 9.859 1 93.12 186 ILE B C 1
ATOM 3742 O O . ILE B 1 186 ? 6.027 10.555 9.398 1 93.12 186 ILE B O 1
ATOM 3746 N N . TYR B 1 187 ? 8.367 10.469 9.438 1 94.62 187 TYR B N 1
ATOM 3747 C CA . TYR B 1 187 ? 8.547 11.617 8.555 1 94.62 187 TYR B CA 1
ATOM 3748 C C . TYR B 1 187 ? 8.672 11.172 7.098 1 94.62 187 TYR B C 1
ATOM 3750 O O . TYR B 1 187 ? 8.805 12 6.199 1 94.62 187 TYR B O 1
ATOM 3758 N N . GLN B 1 188 ? 8.594 9.875 6.801 1 90.62 188 GLN B N 1
ATOM 3759 C CA . GLN B 1 188 ? 8.711 9.32 5.457 1 90.62 188 GLN B CA 1
ATOM 3760 C C . GLN B 1 188 ? 7.363 9.297 4.746 1 90.62 188 GLN B C 1
ATOM 3762 O O . GLN B 1 188 ? 6.375 8.805 5.293 1 90.62 188 GLN B O 1
ATOM 3767 N N . TRP B 1 189 ? 7.426 9.844 3.484 1 91.56 189 TRP B N 1
ATOM 3768 C CA . TRP B 1 189 ? 6.223 9.828 2.658 1 91.56 189 TRP B CA 1
ATOM 3769 C C . TRP B 1 189 ? 5.648 8.422 2.549 1 91.56 189 TRP B C 1
ATOM 3771 O O . TRP B 1 189 ? 6.395 7.453 2.377 1 91.56 189 TRP B O 1
ATOM 3781 N N . PRO B 1 190 ? 4.297 8.273 2.588 1 87.5 190 PRO B N 1
ATOM 3782 C CA . PRO B 1 190 ? 3.703 6.945 2.416 1 87.5 190 PRO B CA 1
ATOM 3783 C C . PRO B 1 190 ? 3.936 6.371 1.021 1 87.5 190 PRO B C 1
ATOM 3785 O O . PRO B 1 190 ? 3.709 7.059 0.021 1 87.5 190 PRO B O 1
ATOM 3788 N N . VAL B 1 191 ? 4.176 5.148 0.886 1 75 191 VAL B N 1
ATOM 3789 C CA . VAL B 1 191 ? 4.609 4.508 -0.35 1 75 191 VAL B CA 1
ATOM 3790 C C . VAL B 1 191 ? 3.439 4.414 -1.324 1 75 191 VAL B C 1
ATOM 3792 O O . VAL B 1 191 ? 3.633 4.422 -2.543 1 75 191 VAL B O 1
ATOM 3795 N N . ASP B 1 192 ? 2.195 4.371 -0.811 1 79.12 192 ASP B N 1
ATOM 3796 C CA . ASP B 1 192 ? 1.043 4.137 -1.675 1 79.12 192 ASP B CA 1
ATOM 3797 C C . ASP B 1 192 ? 0.276 5.434 -1.929 1 79.12 192 ASP B C 1
ATOM 3799 O O . ASP B 1 192 ? -0.833 5.406 -2.469 1 79.12 192 ASP B O 1
ATOM 3803 N N . LEU B 1 193 ? 0.907 6.582 -1.47 1 90.62 193 LEU B N 1
ATOM 3804 C CA . LEU B 1 193 ? 0.255 7.867 -1.7 1 90.62 193 LEU B CA 1
ATOM 3805 C C . LEU B 1 193 ? 0.915 8.609 -2.855 1 90.62 193 LEU B C 1
ATOM 3807 O O . LEU B 1 193 ? 2.141 8.602 -2.986 1 90.62 193 LEU B O 1
ATOM 3811 N N . LEU B 1 194 ? 0.018 9.219 -3.732 1 90.62 194 LEU B N 1
ATOM 3812 C CA . LEU B 1 194 ? 0.527 10.008 -4.848 1 90.62 194 LEU B CA 1
ATOM 3813 C C . LEU B 1 194 ? 1.55 11.031 -4.363 1 90.62 194 LEU B C 1
ATOM 3815 O O . LEU B 1 194 ? 1.235 11.883 -3.527 1 90.62 194 LEU B O 1
ATOM 3819 N N . LYS B 1 195 ? 2.781 10.984 -4.898 1 91.62 195 LYS B N 1
ATOM 3820 C CA . LYS B 1 195 ? 3.869 11.844 -4.441 1 91.62 195 LYS B CA 1
ATOM 3821 C C . LYS B 1 195 ? 3.957 13.109 -5.293 1 91.62 195 LYS B C 1
ATOM 3823 O O . LYS B 1 195 ? 4.016 13.039 -6.52 1 91.62 195 LYS B O 1
ATOM 3828 N N . PRO B 1 196 ? 3.932 14.266 -4.648 1 95.19 196 PRO B N 1
ATOM 3829 C CA . PRO B 1 196 ? 4.133 15.5 -5.406 1 95.19 196 PRO B CA 1
ATOM 3830 C C . PRO B 1 196 ? 5.57 15.664 -5.898 1 95.19 196 PRO B C 1
ATOM 3832 O O . PRO B 1 196 ? 6.5 15.141 -5.281 1 95.19 196 PRO B O 1
ATOM 3835 N N . GLN B 1 197 ? 5.746 16.391 -7 1 93 197 GLN B N 1
ATOM 3836 C CA . GLN B 1 197 ? 7.078 16.672 -7.52 1 93 197 GLN B CA 1
ATOM 3837 C C . GLN B 1 197 ? 7.781 17.734 -6.664 1 93 197 GLN B C 1
ATOM 3839 O O . GLN B 1 197 ? 9.008 17.75 -6.59 1 93 197 GLN B O 1
ATOM 3844 N N . LYS B 1 198 ? 6.957 18.547 -5.98 1 94.06 198 LYS B N 1
ATOM 3845 C CA . LYS B 1 198 ? 7.512 19.625 -5.164 1 94.06 198 LYS B CA 1
ATOM 3846 C C . LYS B 1 198 ? 6.578 19.984 -4.008 1 94.06 198 LYS B C 1
ATOM 3848 O O . LYS B 1 198 ? 5.359 20.031 -4.184 1 94.06 198 LYS B O 1
ATOM 3853 N N . VAL B 1 199 ? 7.207 20.125 -2.803 1 97.69 199 VAL B N 1
ATOM 3854 C CA . VAL B 1 199 ? 6.504 20.625 -1.631 1 97.69 199 VAL B CA 1
ATOM 3855 C C . VAL B 1 199 ? 7.164 21.922 -1.151 1 97.69 199 VAL B C 1
ATOM 3857 O O . VAL B 1 199 ? 8.375 21.953 -0.912 1 97.69 199 VAL B O 1
ATOM 3860 N N . ILE B 1 200 ? 6.359 23.016 -1.004 1 98.19 200 ILE B N 1
ATOM 3861 C CA . ILE B 1 200 ? 6.871 24.328 -0.598 1 98.19 200 ILE B CA 1
ATOM 3862 C C . ILE B 1 200 ? 6.219 24.75 0.716 1 98.19 200 ILE B C 1
ATOM 3864 O O . ILE B 1 200 ? 4.988 24.812 0.817 1 98.19 200 ILE B O 1
ATOM 3868 N N . LEU B 1 201 ? 7.047 25.031 1.735 1 98.38 201 LEU B N 1
ATOM 3869 C CA . LEU B 1 201 ? 6.602 25.531 3.035 1 98.38 201 LEU B CA 1
ATOM 3870 C C . LEU B 1 201 ? 6.711 27.047 3.113 1 98.38 201 LEU B C 1
ATOM 3872 O O . LEU B 1 201 ? 7.812 27.594 3.07 1 98.38 201 LEU B O 1
ATOM 3876 N N . LEU B 1 202 ? 5.621 27.656 3.268 1 98.12 202 LEU B N 1
ATOM 3877 C CA . LEU B 1 202 ? 5.598 29.094 3.502 1 98.12 202 LEU B CA 1
ATOM 3878 C C . LEU B 1 202 ? 5.77 29.406 4.984 1 98.12 202 LEU B C 1
ATOM 3880 O O . LEU B 1 202 ? 4.988 28.938 5.816 1 98.12 202 LEU B O 1
ATOM 3884 N N . THR B 1 203 ? 6.754 30.203 5.281 1 95.94 203 THR B N 1
ATOM 3885 C CA . THR B 1 203 ? 6.992 30.594 6.668 1 95.94 203 THR B CA 1
ATOM 3886 C C . THR B 1 203 ? 6.766 32.094 6.852 1 95.94 203 THR B C 1
ATOM 3888 O O . THR B 1 203 ? 7.07 32.875 5.961 1 95.94 203 THR B O 1
ATOM 3891 N N . VAL B 1 204 ? 6.199 32.344 8.039 1 94.56 204 VAL B N 1
ATOM 3892 C CA . VAL B 1 204 ? 5.918 33.719 8.391 1 94.56 204 VAL B CA 1
ATOM 3893 C C . VAL B 1 204 ? 6.086 33.938 9.891 1 94.56 204 VAL B C 1
ATOM 3895 O O . VAL B 1 204 ? 5.938 32.969 10.672 1 94.56 204 VAL B O 1
ATOM 3898 N N . SER B 1 205 ? 6.406 35.188 10.234 1 91.69 205 SER B N 1
ATOM 3899 C CA . SER B 1 205 ? 6.465 35.5 11.656 1 91.69 205 SER B CA 1
ATOM 3900 C C . SER B 1 205 ? 5.082 35.438 12.297 1 91.69 205 SER B C 1
ATOM 3902 O O . SER B 1 205 ? 4.07 35.625 11.609 1 91.69 205 SER B O 1
ATOM 3904 N N . GLU B 1 206 ? 5.066 35.219 13.648 1 89.31 206 GLU B N 1
ATOM 3905 C CA . GLU B 1 206 ? 3.791 35.125 14.359 1 89.31 206 GLU B CA 1
ATOM 3906 C C . GLU B 1 206 ? 3.035 36.438 14.281 1 89.31 206 GLU B C 1
ATOM 3908 O O . GLU B 1 206 ? 1.807 36.469 14.18 1 89.31 206 GLU B O 1
ATOM 3913 N N . GLU B 1 207 ? 3.693 37.469 14.375 1 87.19 207 GLU B N 1
ATOM 3914 C CA . GLU B 1 207 ? 3.088 38.812 14.305 1 87.19 207 GLU B CA 1
ATOM 3915 C C . GLU B 1 207 ? 2.348 39 12.984 1 87.19 207 GLU B C 1
ATOM 3917 O O . GLU B 1 207 ? 1.194 39.438 12.977 1 87.19 207 GLU B O 1
ATOM 3922 N N . ILE B 1 208 ? 2.941 38.688 11.961 1 86.62 208 ILE B N 1
ATOM 3923 C CA . ILE B 1 208 ? 2.359 38.844 10.633 1 86.62 208 ILE B CA 1
ATOM 3924 C C . ILE B 1 208 ? 1.235 37.812 10.438 1 86.62 208 ILE B C 1
ATOM 3926 O O . ILE B 1 208 ? 0.192 38.125 9.867 1 86.62 208 ILE B O 1
ATOM 3930 N N . ARG B 1 209 ? 1.478 36.625 10.914 1 86.56 209 ARG B N 1
ATOM 3931 C CA . ARG B 1 209 ? 0.482 35.562 10.797 1 86.56 209 ARG B CA 1
ATOM 3932 C C . ARG B 1 209 ? -0.836 35.969 11.445 1 86.56 209 ARG B C 1
ATOM 3934 O O . ARG B 1 209 ? -1.904 35.781 10.852 1 86.56 209 ARG B O 1
ATOM 3941 N N . LEU B 1 210 ? -0.753 36.562 12.57 1 83.44 210 LEU B N 1
ATOM 3942 C CA . LEU B 1 210 ? -1.933 36.969 13.328 1 83.44 210 LEU B CA 1
ATOM 3943 C C . LEU B 1 210 ? -2.666 38.094 12.617 1 83.44 210 LEU B C 1
ATOM 3945 O O . LEU B 1 210 ? -3.898 38.125 12.602 1 83.44 210 LEU B O 1
ATOM 3949 N N . GLU B 1 211 ? -1.944 38.969 12.109 1 82.56 211 GLU B N 1
ATOM 3950 C CA . GLU B 1 211 ? -2.535 40.094 11.375 1 82.56 211 GLU B CA 1
ATOM 3951 C C . GLU B 1 211 ? -3.328 39.594 10.172 1 82.56 211 GLU B C 1
ATOM 3953 O O . GLU B 1 211 ? -4.441 40.062 9.922 1 82.56 211 GLU B O 1
ATOM 3958 N N . ARG B 1 212 ? -2.82 38.688 9.516 1 80.81 212 ARG B N 1
ATOM 3959 C CA . ARG B 1 212 ? -3.438 38.156 8.305 1 80.81 212 ARG B CA 1
ATOM 3960 C C . ARG B 1 212 ? -4.633 37.281 8.641 1 80.81 212 ARG B C 1
ATOM 3962 O O . ARG B 1 212 ? -5.633 37.281 7.922 1 80.81 212 ARG B O 1
ATOM 3969 N N . HIS B 1 213 ? -4.434 36.531 9.672 1 78 213 HIS B N 1
ATOM 3970 C CA . HIS B 1 213 ? -5.508 35.625 10.078 1 78 213 HIS B CA 1
ATOM 3971 C C . HIS B 1 213 ? -6.723 36.406 10.562 1 78 213 HIS B C 1
ATOM 3973 O O . HIS B 1 213 ? -7.863 36 10.336 1 78 213 HIS B O 1
ATOM 3979 N N . SER B 1 214 ? -6.457 37.5 11.227 1 72.81 214 SER B N 1
ATOM 3980 C CA . SER B 1 214 ? -7.52 38.312 11.773 1 72.81 214 SER B CA 1
ATOM 3981 C C . SER B 1 214 ? -8.352 38.969 10.672 1 72.81 214 SER B C 1
ATOM 3983 O O . SER B 1 214 ? -9.523 39.281 10.875 1 72.81 214 SER B O 1
ATOM 3985 N N . ARG B 1 215 ? -7.699 39.156 9.531 1 66.12 215 ARG B N 1
ATOM 3986 C CA . ARG B 1 215 ? -8.391 39.75 8.406 1 66.12 215 ARG B CA 1
ATOM 3987 C C . ARG B 1 215 ? -9.344 38.781 7.746 1 66.12 215 ARG B C 1
ATOM 3989 O O . ARG B 1 215 ? -10.25 39.156 7.008 1 66.12 215 ARG B O 1
ATOM 3996 N N . ARG B 1 216 ? -8.953 37.594 7.953 1 64.56 216 ARG B N 1
ATOM 3997 C CA . ARG B 1 216 ? -9.844 36.594 7.387 1 64.56 216 ARG B CA 1
ATOM 3998 C C . ARG B 1 216 ? -11.141 36.5 8.188 1 64.56 216 ARG B C 1
ATOM 4000 O O . ARG B 1 216 ? -11.148 36.781 9.391 1 64.56 216 ARG B O 1
ATOM 4007 N N . SER B 1 217 ? -12.164 36.531 7.438 1 53.38 217 SER B N 1
ATOM 4008 C CA . SER B 1 217 ? -13.484 36.5 8.062 1 53.38 217 SER B CA 1
ATOM 4009 C C . SER B 1 217 ? -13.523 35.531 9.219 1 53.38 217 SER B C 1
ATOM 4011 O O . SER B 1 217 ? -12.867 34.5 9.18 1 53.38 217 SER B O 1
ATOM 4013 N N . ALA B 1 218 ? -13.953 36.094 10.359 1 48.53 218 ALA B N 1
ATOM 4014 C CA . ALA B 1 218 ? -14.25 35.469 11.641 1 48.53 218 ALA B CA 1
ATOM 4015 C C . ALA B 1 218 ? -14.797 34.062 11.461 1 48.53 218 ALA B C 1
ATOM 4017 O O . ALA B 1 218 ? -16.016 33.844 11.445 1 48.53 218 ALA B O 1
ATOM 4018 N N . ASP B 1 219 ? -14.312 33.406 10.5 1 50.16 219 ASP B N 1
ATOM 4019 C CA . ASP B 1 219 ? -15.008 32.094 10.492 1 50.16 219 ASP B CA 1
ATOM 4020 C C . ASP B 1 219 ? -14.828 31.375 11.82 1 50.16 219 ASP B C 1
ATOM 4022 O O . ASP B 1 219 ? -13.922 31.688 12.594 1 50.16 219 ASP B O 1
ATOM 4026 N N . LEU B 1 220 ? -15.57 30.375 12.102 1 49.72 220 LEU B N 1
ATOM 4027 C CA . LEU B 1 220 ? -15.68 29.531 13.289 1 49.72 220 LEU B CA 1
ATOM 4028 C C . LEU B 1 220 ? -14.312 29 13.703 1 49.72 220 LEU B C 1
ATOM 4030 O O . LEU B 1 220 ? -13.656 28.297 12.922 1 49.72 220 LEU B O 1
ATOM 4034 N N . VAL B 1 221 ? -13.648 29.609 14.711 1 57.62 221 VAL B N 1
ATOM 4035 C CA . VAL B 1 221 ? -12.359 29.266 15.305 1 57.62 221 VAL B CA 1
ATOM 4036 C C . VAL B 1 221 ? -12.406 27.859 15.883 1 57.62 221 VAL B C 1
ATOM 4038 O O . VAL B 1 221 ? -13.188 27.578 16.797 1 57.62 221 VAL B O 1
ATOM 4041 N N . THR B 1 222 ? -11.766 26.797 15.344 1 68.69 222 THR B N 1
ATOM 4042 C CA . THR B 1 222 ? -11.617 25.453 15.859 1 68.69 222 THR B CA 1
ATOM 4043 C C . THR B 1 222 ? -10.617 25.422 17.016 1 68.69 222 THR B C 1
ATOM 4045 O O . THR B 1 222 ? -9.953 26.422 17.297 1 68.69 222 THR B O 1
ATOM 4048 N N . GLU B 1 223 ? -10.633 24.328 17.781 1 70.5 223 GLU B N 1
ATOM 4049 C CA . GLU B 1 223 ? -9.672 24.141 18.875 1 70.5 223 GLU B CA 1
ATOM 4050 C C . GLU B 1 223 ? -8.242 24.312 18.375 1 70.5 223 GLU B C 1
ATOM 4052 O O . GLU B 1 223 ? -7.414 24.922 19.047 1 70.5 223 GLU B O 1
ATOM 4057 N N . GLN B 1 224 ? -7.965 23.812 17.25 1 71.69 224 GLN B N 1
ATOM 4058 C CA . GLN B 1 224 ? -6.609 23.922 16.719 1 71.69 224 GLN B CA 1
ATOM 4059 C C . GLN B 1 224 ? -6.262 25.359 16.375 1 71.69 224 GLN B C 1
ATOM 4061 O O . GLN B 1 224 ? -5.121 25.797 16.562 1 71.69 224 GLN B O 1
ATOM 4066 N N . GLU B 1 225 ? -7.176 26.062 15.914 1 75.19 225 GLU B N 1
ATOM 4067 C CA . GLU B 1 225 ? -6.945 27.469 15.633 1 75.19 225 GLU B CA 1
ATOM 4068 C C . GLU B 1 225 ? -6.629 28.234 16.906 1 75.19 225 GLU B C 1
ATOM 4070 O O . GLU B 1 225 ? -5.773 29.125 16.906 1 75.19 225 GLU B O 1
ATOM 4075 N N . HIS B 1 226 ? -7.379 27.844 17.938 1 75.81 226 HIS B N 1
ATOM 4076 C CA . HIS B 1 226 ? -7.105 28.453 19.234 1 75.81 226 HIS B CA 1
ATOM 4077 C C . HIS B 1 226 ? -5.688 28.141 19.703 1 75.81 226 HIS B C 1
ATOM 4079 O O . HIS B 1 226 ? -4.984 29.016 20.203 1 75.81 226 HIS B O 1
ATOM 4085 N N . LEU B 1 227 ? -5.316 26.875 19.562 1 77.75 227 LEU B N 1
ATOM 4086 C CA . LEU B 1 227 ? -3.977 26.469 19.969 1 77.75 227 LEU B CA 1
ATOM 4087 C C . LEU B 1 227 ? -2.914 27.188 19.156 1 77.75 227 LEU B C 1
ATOM 4089 O O . LEU B 1 227 ? -1.888 27.609 19.688 1 77.75 227 LEU B O 1
ATOM 4093 N N . LEU B 1 228 ? -3.156 27.344 17.953 1 81.31 228 LEU B N 1
ATOM 4094 C CA . LEU B 1 228 ? -2.221 28.031 17.078 1 81.31 228 LEU B CA 1
ATOM 4095 C C . LEU B 1 228 ? -2.006 29.469 17.531 1 81.31 228 LEU B C 1
ATOM 4097 O O . LEU B 1 228 ? -0.887 29.984 17.469 1 81.31 228 LEU B O 1
ATOM 4101 N N . LYS B 1 229 ? -3.088 30.016 17.969 1 78.62 229 LYS B N 1
ATOM 4102 C CA . LYS B 1 229 ? -3.025 31.406 18.406 1 78.62 229 LYS B CA 1
ATOM 4103 C C . LYS B 1 229 ? -2.35 31.531 19.766 1 78.62 229 LYS B C 1
ATOM 4105 O O . LYS B 1 229 ? -1.527 32.406 19.984 1 78.62 229 LYS B O 1
ATOM 4110 N N . ALA B 1 230 ? -2.57 30.578 20.641 1 79 230 ALA B N 1
ATOM 4111 C CA . ALA B 1 230 ? -2.26 30.766 22.062 1 79 230 ALA B CA 1
ATOM 4112 C C . ALA B 1 230 ? -0.965 30.062 22.438 1 79 230 ALA B C 1
ATOM 4114 O O . ALA B 1 230 ? -0.353 30.375 23.469 1 79 230 ALA B O 1
ATOM 4115 N N . ASN B 1 231 ? -0.471 29.156 21.578 1 83.62 231 ASN B N 1
ATOM 4116 C CA . ASN B 1 231 ? 0.58 28.25 22.031 1 83.62 231 ASN B CA 1
ATOM 4117 C C . ASN B 1 231 ? 1.771 28.25 21.078 1 83.62 231 ASN B C 1
ATOM 4119 O O . ASN B 1 231 ? 1.727 27.609 20.031 1 83.62 231 ASN B O 1
ATOM 4123 N N . ALA B 1 232 ? 2.811 28.859 21.5 1 89.94 232 ALA B N 1
ATOM 4124 C CA . ALA B 1 232 ? 4.016 28.984 20.688 1 89.94 232 ALA B CA 1
ATOM 4125 C C . ALA B 1 232 ? 4.672 27.625 20.469 1 89.94 232 ALA B C 1
ATOM 4127 O O . ALA B 1 232 ? 5.184 27.344 19.375 1 89.94 232 ALA B O 1
ATOM 4128 N N . LYS B 1 233 ? 4.633 26.844 21.516 1 89.81 233 LYS B N 1
ATOM 4129 C CA . LYS B 1 233 ? 5.238 25.531 21.406 1 89.81 233 LYS B CA 1
ATOM 4130 C C . LYS B 1 233 ? 4.496 24.672 20.375 1 89.81 233 LYS B C 1
ATOM 4132 O O . LYS B 1 233 ? 5.117 23.906 19.641 1 89.81 233 LYS B O 1
ATOM 4137 N N . PHE B 1 234 ? 3.238 24.766 20.328 1 92.75 234 PHE B N 1
ATOM 4138 C CA . PHE B 1 234 ? 2.42 24.062 19.344 1 92.75 234 PHE B CA 1
ATOM 4139 C C . PHE B 1 234 ? 2.834 24.453 17.938 1 92.75 234 PHE B C 1
ATOM 4141 O O . PHE B 1 234 ? 3.053 23.594 17.078 1 92.75 234 PHE B O 1
ATOM 4148 N N . ARG B 1 235 ? 3.115 25.703 17.656 1 92.5 235 ARG B N 1
ATOM 4149 C CA . ARG B 1 235 ? 3.523 26.203 16.359 1 92.5 235 ARG B CA 1
ATOM 4150 C C . ARG B 1 235 ? 4.926 25.719 16 1 92.5 235 ARG B C 1
ATOM 4152 O O . ARG B 1 235 ? 5.184 25.312 14.867 1 92.5 235 ARG B O 1
ATOM 4159 N N . GLU B 1 236 ? 5.75 25.797 16.969 1 93.56 236 GLU B N 1
ATOM 4160 C CA . GLU B 1 236 ? 7.129 25.375 16.766 1 93.56 236 GLU B CA 1
ATOM 4161 C C . GLU B 1 236 ? 7.207 23.891 16.422 1 93.56 236 GLU B C 1
ATOM 4163 O O . GLU B 1 236 ? 7.992 23.484 15.562 1 93.56 236 GLU B O 1
ATOM 4168 N N . ASP B 1 237 ? 6.422 23.078 17.125 1 94.75 237 ASP B N 1
ATOM 4169 C CA . ASP B 1 237 ? 6.398 21.641 16.891 1 94.75 237 ASP B CA 1
ATOM 4170 C C . ASP B 1 237 ? 5.887 21.328 15.477 1 94.75 237 ASP B C 1
ATOM 4172 O O . ASP B 1 237 ? 6.41 20.438 14.805 1 94.75 237 ASP B O 1
ATOM 4176 N N . ILE B 1 238 ? 4.91 22.047 14.961 1 96.12 238 ILE B N 1
ATOM 4177 C CA . ILE B 1 238 ? 4.375 21.859 13.617 1 96.12 238 ILE B CA 1
ATOM 4178 C C . ILE B 1 238 ? 5.449 22.172 12.578 1 96.12 238 ILE B C 1
ATOM 4180 O O . ILE B 1 238 ? 5.707 21.391 11.672 1 96.12 238 ILE B O 1
ATOM 4184 N N . LEU B 1 239 ? 6.141 23.281 12.781 1 95.69 239 LEU B N 1
ATOM 4185 C CA . LEU B 1 239 ? 7.133 23.75 11.812 1 95.69 239 LEU B CA 1
ATOM 4186 C C . LEU B 1 239 ? 8.328 22.797 11.773 1 95.69 239 LEU B C 1
ATOM 4188 O O . LEU B 1 239 ? 8.852 22.5 10.695 1 95.69 239 LEU B O 1
ATOM 4192 N N . GLN B 1 240 ? 8.727 22.344 12.914 1 96 240 GLN B N 1
ATOM 4193 C CA . GLN B 1 240 ? 9.844 21.406 12.961 1 96 240 GLN B CA 1
ATOM 4194 C C . GLN B 1 240 ? 9.469 20.062 12.336 1 96 240 GLN B C 1
ATOM 4196 O O . GLN B 1 240 ? 10.289 19.422 11.688 1 96 240 GLN B O 1
ATOM 4201 N N . ALA B 1 241 ? 8.273 19.625 12.531 1 97.12 241 ALA B N 1
ATOM 4202 C CA . ALA B 1 241 ? 7.801 18.391 11.891 1 97.12 241 ALA B CA 1
ATOM 4203 C C . ALA B 1 241 ? 7.848 18.516 10.367 1 97.12 241 ALA B C 1
ATOM 4205 O O . ALA B 1 241 ? 8.32 17.609 9.68 1 97.12 241 ALA B O 1
ATOM 4206 N N . PHE B 1 242 ? 7.406 19.641 9.82 1 97.69 242 PHE B N 1
ATOM 4207 C CA . PHE B 1 242 ? 7.508 19.891 8.391 1 97.69 242 PHE B CA 1
ATOM 4208 C C . PHE B 1 242 ? 8.945 19.703 7.91 1 97.69 242 PHE B C 1
ATOM 4210 O O . PHE B 1 242 ? 9.188 19 6.93 1 97.69 242 PHE B O 1
ATOM 4217 N N . LYS B 1 243 ? 9.875 20.281 8.562 1 96.56 243 LYS B N 1
ATOM 4218 C CA . LYS B 1 243 ? 11.273 20.312 8.148 1 96.56 243 LYS B CA 1
ATOM 4219 C C . LYS B 1 243 ? 11.891 18.922 8.195 1 96.56 243 LYS B C 1
ATOM 4221 O O . LYS B 1 243 ? 12.82 18.609 7.441 1 96.56 243 LYS B O 1
ATOM 4226 N N . ASN B 1 244 ? 11.352 18.078 9.062 1 96.25 244 ASN B N 1
ATOM 4227 C CA . ASN B 1 244 ? 11.898 16.734 9.227 1 96.25 244 ASN B CA 1
ATOM 4228 C C . ASN B 1 244 ? 11.383 15.781 8.148 1 96.25 244 ASN B C 1
ATOM 4230 O O . ASN B 1 244 ? 11.922 14.695 7.965 1 96.25 244 ASN B O 1
ATOM 4234 N N . MET B 1 245 ? 10.367 16.141 7.395 1 95.69 245 MET B N 1
ATOM 4235 C CA . MET B 1 245 ? 9.719 15.25 6.438 1 95.69 245 MET B CA 1
ATOM 4236 C C . MET B 1 245 ? 10.562 15.094 5.18 1 95.69 245 MET B C 1
ATOM 4238 O O . MET B 1 245 ? 11.25 16.031 4.77 1 95.69 245 MET B O 1
ATOM 4242 N N . ARG B 1 246 ? 10.445 13.906 4.598 1 93.31 246 ARG B N 1
ATOM 4243 C CA . ARG B 1 246 ? 11.32 13.586 3.48 1 93.31 246 ARG B CA 1
ATOM 4244 C C . ARG B 1 246 ? 10.594 12.758 2.43 1 93.31 246 ARG B C 1
ATOM 4246 O O . ARG B 1 246 ? 9.609 12.07 2.74 1 93.31 246 ARG B O 1
ATOM 4253 N N . ASN B 1 247 ? 11.086 12.766 1.12 1 86.5 247 ASN B N 1
ATOM 4254 C CA . ASN B 1 247 ? 10.648 11.977 -0.023 1 86.5 247 ASN B CA 1
ATOM 4255 C C . ASN B 1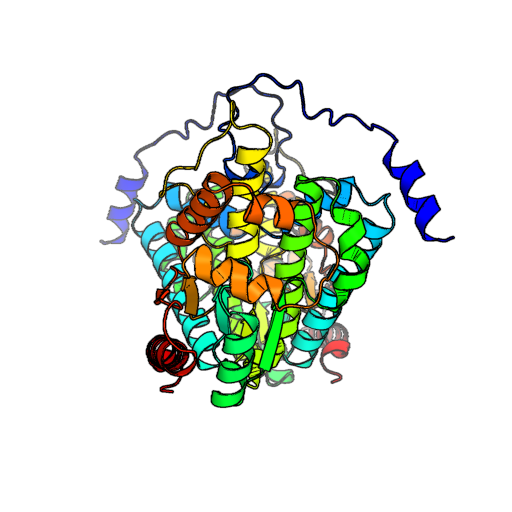 247 ? 9.18 12.234 -0.351 1 86.5 247 ASN B C 1
ATOM 4257 O O . ASN B 1 247 ? 8.383 11.297 -0.45 1 86.5 247 ASN B O 1
ATOM 4261 N N . PRO B 1 248 ? 8.969 13.555 -0.413 1 90.56 248 PRO B N 1
ATOM 4262 C CA . PRO B 1 248 ? 9.922 14.625 -0.715 1 90.56 248 PRO B CA 1
ATOM 4263 C C . PRO B 1 248 ? 10.203 15.523 0.49 1 90.56 248 PRO B C 1
ATOM 4265 O O . PRO B 1 248 ? 9.398 15.594 1.416 1 90.56 248 PRO B O 1
ATOM 4268 N N . ASN B 1 249 ? 11.281 16.141 0.486 1 93.69 249 ASN B N 1
ATOM 4269 C CA . ASN B 1 249 ? 11.578 17.219 1.431 1 93.69 249 ASN B CA 1
ATOM 4270 C C . ASN B 1 249 ? 10.828 18.5 1.073 1 93.69 249 ASN B C 1
ATOM 4272 O O . ASN B 1 249 ? 10.266 18.609 -0.015 1 93.69 249 ASN B O 1
ATOM 4276 N N . VAL B 1 250 ? 10.836 19.406 2.09 1 96.19 250 VAL B N 1
ATOM 4277 C CA . VAL B 1 250 ? 10.133 20.672 1.847 1 96.19 250 VAL B CA 1
ATOM 4278 C C . VAL B 1 250 ? 11.141 21.75 1.456 1 96.19 250 VAL B C 1
ATOM 4280 O O . VAL B 1 250 ? 12.242 21.812 1.999 1 96.19 250 VAL B O 1
ATOM 4283 N N . ALA B 1 251 ? 10.812 22.516 0.491 1 96.88 251 ALA B N 1
ATOM 4284 C CA . ALA B 1 251 ? 11.508 23.781 0.205 1 96.88 251 ALA B CA 1
ATOM 4285 C C . ALA B 1 251 ? 10.898 24.938 0.992 1 96.88 251 ALA B C 1
ATOM 4287 O O . ALA B 1 251 ? 9.68 25.125 0.988 1 96.88 251 ALA B O 1
ATOM 4288 N N . ILE B 1 252 ? 11.719 25.734 1.658 1 96.56 252 ILE B N 1
ATOM 4289 C CA . ILE B 1 252 ? 11.227 26.812 2.516 1 96.56 252 ILE B CA 1
ATOM 4290 C C . ILE B 1 252 ? 11.203 28.125 1.736 1 96.56 252 ILE B C 1
ATOM 4292 O O . ILE B 1 252 ? 12.18 28.484 1.074 1 96.56 252 ILE B O 1
ATOM 4296 N N . VAL B 1 253 ? 10.117 28.781 1.815 1 96.5 253 VAL B N 1
ATOM 4297 C CA . VAL B 1 253 ? 9.969 30.109 1.237 1 96.5 253 VAL B CA 1
ATOM 4298 C C . VAL B 1 253 ? 9.555 31.094 2.322 1 96.5 253 VAL B C 1
ATOM 4300 O O . VAL B 1 253 ? 8.547 30.891 3.004 1 96.5 253 VAL B O 1
ATOM 4303 N N . ASP B 1 254 ? 10.305 32.062 2.539 1 92.44 254 ASP B N 1
ATOM 4304 C CA . ASP B 1 254 ? 10.016 33.156 3.479 1 92.44 254 ASP B CA 1
ATOM 4305 C C . ASP B 1 254 ? 8.875 34.031 2.969 1 92.44 254 ASP B C 1
ATOM 4307 O O . ASP B 1 254 ? 9.016 34.719 1.959 1 92.44 254 ASP B O 1
ATOM 4311 N N . SER B 1 255 ? 7.887 34.031 3.791 1 92.5 255 SER B N 1
ATOM 4312 C CA . SER B 1 255 ? 6.707 34.781 3.377 1 92.5 255 SER B CA 1
ATOM 4313 C C . SER B 1 255 ? 6.531 36.031 4.219 1 92.5 255 SER B C 1
ATOM 4315 O O . SER B 1 255 ? 5.41 36.531 4.379 1 92.5 255 SER B O 1
ATOM 4317 N N . ASN B 1 256 ? 7.504 36.562 4.824 1 91.06 256 ASN B N 1
ATOM 4318 C CA . ASN B 1 256 ? 7.445 37.781 5.633 1 91.06 256 ASN B CA 1
ATOM 4319 C C . ASN B 1 256 ? 7.395 39.031 4.758 1 91.06 256 ASN B C 1
ATOM 4321 O O . ASN B 1 256 ? 6.902 40.062 5.191 1 91.06 256 ASN B O 1
ATOM 4325 N N . GLY B 1 257 ? 7.93 38.938 3.613 1 89.25 257 GLY B N 1
ATOM 4326 C CA . GLY B 1 257 ? 7.98 40.094 2.727 1 89.25 257 GLY B CA 1
ATOM 4327 C C . GLY B 1 257 ? 6.652 40.375 2.057 1 89.25 257 GLY B C 1
ATOM 4328 O O . GLY B 1 257 ? 5.617 39.844 2.463 1 89.25 257 GLY B O 1
ATOM 4329 N N . SER B 1 258 ? 6.707 41.188 1.029 1 90.75 258 SER B N 1
ATOM 4330 C CA . SER B 1 258 ? 5.504 41.5 0.276 1 90.75 258 SER B CA 1
ATOM 4331 C C . SER B 1 258 ? 4.988 40.312 -0.512 1 90.75 258 SER B C 1
ATOM 4333 O O . SER B 1 258 ? 5.715 39.344 -0.717 1 90.75 258 SER B O 1
ATOM 4335 N N . PHE B 1 259 ? 3.76 40.406 -0.9 1 91.62 259 PHE B N 1
ATOM 4336 C CA . PHE B 1 259 ? 3.133 39.375 -1.716 1 91.62 259 PHE B CA 1
ATOM 4337 C C . PHE B 1 259 ? 3.973 39.094 -2.953 1 91.62 259 PHE B C 1
ATOM 4339 O O . PHE B 1 259 ? 4.223 37.906 -3.277 1 91.62 259 PHE B O 1
ATOM 4346 N N . GLY B 1 260 ? 4.465 40.188 -3.588 1 94.06 260 GLY B N 1
ATOM 4347 C CA . GLY B 1 260 ? 5.27 40.031 -4.793 1 94.06 260 GLY B CA 1
ATOM 4348 C C . GLY B 1 260 ? 6.59 39.344 -4.547 1 94.06 260 GLY B C 1
ATOM 4349 O O . GLY B 1 260 ? 6.988 38.469 -5.324 1 94.06 260 GLY B O 1
ATOM 4350 N N . LYS B 1 261 ? 7.211 39.75 -3.58 1 92.06 261 LYS B N 1
ATOM 4351 C CA . LYS B 1 261 ? 8.5 39.156 -3.25 1 92.06 261 LYS B CA 1
ATOM 4352 C C . LYS B 1 261 ? 8.336 37.688 -2.908 1 92.06 261 LYS B C 1
ATOM 4354 O O . LYS B 1 261 ? 9.125 36.844 -3.359 1 92.06 261 LYS B O 1
ATOM 4359 N N . THR B 1 262 ? 7.398 37.375 -2.113 1 92.19 262 THR B N 1
ATOM 4360 C CA . THR B 1 262 ? 7.109 35.969 -1.742 1 92.19 262 THR B CA 1
ATOM 4361 C C . THR B 1 262 ? 6.777 35.156 -2.977 1 92.19 262 THR B C 1
ATOM 4363 O O . THR B 1 262 ? 7.27 34.031 -3.127 1 92.19 262 THR B O 1
ATOM 4366 N N . PHE B 1 263 ? 5.906 35.688 -3.846 1 93.81 263 PHE B N 1
ATOM 4367 C CA . PHE B 1 263 ? 5.5 34.969 -5.051 1 93.81 263 PHE B CA 1
ATOM 4368 C C . PHE B 1 263 ? 6.695 34.719 -5.961 1 93.81 263 PHE B C 1
ATOM 4370 O O . PHE B 1 263 ? 6.809 33.656 -6.562 1 93.81 263 PHE B O 1
ATOM 4377 N N . TYR B 1 264 ? 7.617 35.688 -6.066 1 92.94 264 TYR B N 1
ATOM 4378 C CA . TYR B 1 264 ? 8.82 35.5 -6.867 1 92.94 264 TYR B CA 1
ATOM 4379 C C . TYR B 1 264 ? 9.672 34.344 -6.336 1 92.94 264 TYR B C 1
ATOM 4381 O O . TYR B 1 264 ? 10.164 33.531 -7.109 1 92.94 264 TYR B O 1
ATOM 4389 N N . MET B 1 265 ? 9.789 34.312 -5.098 1 93.5 265 MET B N 1
ATOM 4390 C CA . MET B 1 265 ? 10.562 33.25 -4.477 1 93.5 265 MET B CA 1
ATOM 4391 C C . MET B 1 265 ? 9.891 31.891 -4.691 1 93.5 265 MET B C 1
ATOM 4393 O O . MET B 1 265 ? 10.562 30.891 -4.922 1 93.5 265 MET B O 1
ATOM 4397 N N . LEU B 1 266 ? 8.625 31.922 -4.598 1 93.19 266 LEU B N 1
ATOM 4398 C CA . LEU B 1 266 ? 7.828 30.719 -4.82 1 93.19 266 LEU B CA 1
ATOM 4399 C C . LEU B 1 266 ? 7.984 30.219 -6.25 1 93.19 266 LEU B C 1
ATOM 4401 O O . LEU B 1 266 ? 8.195 29.031 -6.477 1 93.19 266 LEU B O 1
ATOM 4405 N N . LEU B 1 267 ? 7.848 31.062 -7.227 1 92.69 267 LEU B N 1
ATOM 4406 C CA . LEU B 1 267 ? 7.996 30.719 -8.641 1 92.69 267 LEU B CA 1
ATOM 4407 C C . LEU B 1 267 ? 9.398 30.188 -8.93 1 92.69 267 LEU B C 1
ATOM 4409 O O . LEU B 1 267 ? 9.555 29.234 -9.688 1 92.69 267 LEU B O 1
ATOM 4413 N N . ASP B 1 268 ? 10.328 30.875 -8.297 1 91.75 268 ASP B N 1
ATOM 4414 C CA . ASP B 1 268 ? 11.711 30.438 -8.484 1 91.75 268 ASP B CA 1
ATOM 4415 C C . ASP B 1 268 ? 11.93 29.031 -7.961 1 91.75 268 ASP B C 1
ATOM 4417 O O . ASP B 1 268 ? 12.68 28.25 -8.547 1 91.75 268 ASP B O 1
ATOM 4421 N N . THR B 1 269 ? 11.297 28.719 -6.93 1 92.06 269 THR B N 1
ATOM 4422 C CA . THR B 1 269 ? 11.383 27.406 -6.305 1 92.06 269 THR B CA 1
ATOM 4423 C C . THR B 1 269 ? 10.688 26.344 -7.16 1 92.06 269 THR B C 1
ATOM 4425 O O . THR B 1 269 ? 11.133 25.203 -7.211 1 92.06 269 THR B O 1
ATOM 4428 N N . ALA B 1 270 ? 9.656 26.688 -7.918 1 90.38 270 ALA B N 1
ATOM 4429 C CA . ALA B 1 270 ? 8.859 25.781 -8.727 1 90.38 270 ALA B CA 1
ATOM 4430 C C . ALA B 1 270 ? 9.398 25.703 -10.156 1 90.38 270 ALA B C 1
ATOM 4432 O O . ALA B 1 270 ? 9.055 24.781 -10.906 1 90.38 270 ALA B O 1
ATOM 4433 N N . LYS B 1 271 ? 10.266 26.531 -10.609 1 87.44 271 LYS B N 1
ATOM 4434 C CA . LYS B 1 271 ? 10.719 26.766 -11.984 1 87.44 271 LYS B CA 1
ATOM 4435 C C . LYS B 1 271 ? 11.297 25.484 -12.586 1 87.44 271 LYS B C 1
ATOM 4437 O O . LYS B 1 271 ? 11.008 25.156 -13.742 1 87.44 271 LYS B O 1
ATOM 4442 N N . PRO B 1 272 ? 11.945 24.719 -11.859 1 83.06 272 PRO B N 1
ATOM 4443 C CA . PRO B 1 272 ? 12.539 23.516 -12.461 1 83.06 272 PRO B CA 1
ATOM 4444 C C . PRO B 1 272 ? 11.484 22.531 -12.953 1 83.06 272 PRO B C 1
ATOM 4446 O O . PRO B 1 272 ? 11.773 21.703 -13.82 1 83.06 272 PRO B O 1
ATOM 4449 N N . LEU B 1 273 ? 10.344 22.578 -12.516 1 82.62 273 LEU B N 1
ATOM 4450 C CA . LEU B 1 273 ? 9.266 21.672 -12.883 1 82.62 273 LEU B CA 1
ATOM 4451 C C . LEU B 1 273 ? 8.508 22.188 -14.102 1 82.62 273 LEU B C 1
ATOM 4453 O O . LEU B 1 273 ? 7.734 21.453 -14.719 1 82.62 273 LEU B O 1
ATOM 4457 N N . LEU B 1 274 ? 8.719 23.5 -14.242 1 77.81 274 LEU B N 1
ATOM 4458 C CA . LEU B 1 274 ? 7.953 24.172 -15.289 1 77.81 274 LEU B CA 1
ATOM 4459 C C . LEU B 1 274 ? 8.664 24.062 -16.641 1 77.81 274 LEU B C 1
ATOM 4461 O O . LEU B 1 274 ? 8.07 24.328 -17.688 1 77.81 274 LEU B O 1
ATOM 4465 N N . ARG B 1 275 ? 10.078 23.859 -16.484 1 61.34 275 ARG B N 1
ATOM 4466 C CA . ARG B 1 275 ? 10.875 23.906 -17.703 1 61.34 275 ARG B CA 1
ATOM 4467 C C . ARG B 1 275 ? 10.578 22.719 -18.609 1 61.34 275 ARG B C 1
ATOM 4469 O O . ARG B 1 275 ? 11.172 22.562 -19.672 1 61.34 275 ARG B O 1
ATOM 4476 N N . LYS B 1 276 ? 9.438 22.047 -18.422 1 45.78 276 LYS B N 1
ATOM 4477 C CA . LYS B 1 276 ? 9.398 21.234 -19.641 1 45.78 276 LYS B CA 1
ATOM 4478 C C . LYS B 1 276 ? 8.93 22.062 -20.844 1 45.78 276 LYS B C 1
ATOM 4480 O O . LYS B 1 276 ? 8.062 22.922 -20.703 1 45.78 276 LYS B O 1
#

Nearest PDB structures (foldseek):
  2jas-assembly1_A  TM=6.898E-01  e=3.630E-07  Mycoplasma mycoides subsp. mycoides SC
  2jas-assembly3_E  TM=7.006E-01  e=8.732E-07  Mycoplasma mycoides subsp. mycoides SC
  2jas-assembly1_B  TM=6.619E-01  e=1.479E-06  Mycoplasma mycoides subsp. mycoides SC
  8puu-assembly1_A  TM=6.533E-01  e=1.170E-06  Giardia duodenalis
  8puu-assembly1_B  TM=6.517E-01  e=1.170E-06  Giardia duodenalis

Radius of gyration: 26.8 Å; Cα contacts (8 Å, |Δi|>4): 724; chains: 2; bounding box: 66×78×62 Å

Solvent-accessible surface area (backbone atoms only — not comparable to full-atom values): 30604 Å² total; per-residue (Å²): 121,76,75,66,58,64,58,63,68,66,60,63,72,74,69,74,78,76,68,76,82,83,73,92,60,81,66,50,61,36,57,77,40,46,44,65,72,43,72,65,54,39,52,56,57,51,57,76,43,43,86,40,67,65,47,38,49,50,51,47,48,44,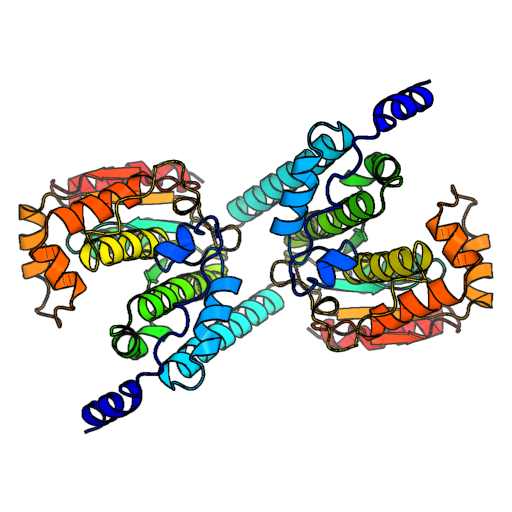51,50,45,49,50,50,38,48,48,49,44,53,71,63,28,41,55,38,37,34,36,37,60,57,87,43,30,48,50,70,64,50,37,55,54,49,14,58,76,62,69,31,41,70,46,52,53,64,28,77,92,49,54,89,48,48,76,78,29,65,85,37,72,50,54,29,40,41,53,45,50,52,22,42,54,45,40,42,47,65,43,54,66,47,22,62,76,30,30,35,24,27,38,38,50,66,63,53,51,52,17,50,35,46,24,47,45,24,70,77,36,60,91,80,39,75,85,74,60,66,81,40,70,72,33,49,54,41,88,87,49,84,75,57,81,41,38,36,33,30,38,54,52,69,72,58,21,51,57,48,44,66,67,39,75,86,56,88,78,49,71,66,54,48,41,58,72,74,30,67,65,47,47,49,45,26,54,53,43,44,68,40,23,34,77,61,50,60,44,81,39,70,38,70,59,53,73,66,58,28,50,50,52,49,51,63,70,49,41,81,72,60,69,110,122,80,76,66,60,64,59,64,69,66,60,62,72,75,69,75,77,74,66,74,84,83,72,92,61,80,67,51,62,35,57,76,40,45,45,66,72,45,71,66,55,39,51,57,58,50,58,76,42,45,87,41,67,64,48,38,48,51,52,48,50,43,50,49,45,48,50,50,37,48,49,48,46,52,71,64,28,42,53,36,37,34,36,38,60,58,85,43,30,48,46,69,63,50,38,55,52,50,14,56,75,62,67,31,42,71,48,52,54,64,29,76,92,48,52,90,48,48,74,78,29,65,85,37,71,49,54,31,39,42,52,44,50,52,22,41,54,44,39,42,48,65,44,54,68,50,22,62,75,30,30,34,23,27,37,37,48,66,63,53,50,53,17,49,36,47,24,49,45,23,71,77,36,61,91,79,38,73,85,73,61,68,83,40,69,73,34,50,54,42,88,87,50,83,76,57,79,40,38,37,32,31,39,55,52,68,72,57,22,50,57,48,42,66,68,39,74,86,58,90,79,48,74,65,54,50,42,58,72,74,28,66,66,46,48,50,44,27,54,52,42,45,69,39,24,33,79,62,51,59,44,79,40,67,37,71,59,53,73,65,58,28,49,52,51,48,48,62,70,49,40,80,74,60,69,110